Protein AF-A0A8E3B2Z6-F1 (afdb_monomer)

Mean predicted aligned error: 12.39 Å

Nearest PDB structures (foldseek):
  4gx5-assembly2_D-3  TM=1.904E-01  e=2.886E-01  Geobacter sulfurreducens PCA
  3nkl-assembly1_A  TM=3.564E-01  e=4.934E+00  Aliivibrio fischeri ES114
  3wgh-assembly1_B  TM=3.198E-01  e=5.217E+00  Thermoanaerobacter ethanolicus JW 200
  5gz3-assembly1_B  TM=3.117E-01  e=9.102E+00  Ureibacillus thermosphaericus

Secondary structure (DSSP, 8-state):
--EEEEE-SBSTTTTS-THHHHHTSSEEEEETTGGGS-HHHH-S--SEEEEEE-HHHHHHHHHH-----SSEEEEEE-S-GGG--PPTTPEEE--HHHHHHHHHTT---TTS-----HHHHHHHHHHHHSPTT-EEEEES-HHHHTTSPPPHHHHB-HHHHH--TT---TT--TT-SEETTEEHHHHHHHHHHHHHHHT-EEEEGGGTSPPPPTTS--------S---EEEEE-SBTTHHHHHHHHHHH---SEEEEETTHHHH--S--SEEEES-SS-BTTB--HHHHHHHHHHTT---PEEEESS--TT--EE----SS-HHHHHHHHHHHTT--EEEEES---SSPPBTTT----TTHHHHHHHHHHTHHHHTTTEEESSHHHHHHH----HHHH-TTS-PPP-----

Foldseek 3Di:
DFEEEQADQAPVLPPQQCQVVQQVGPYYEYEQQCPLPDCRRNHDAFAEYEFELDQVRLVLSVVRRPDDHPHYYEYEYDDPSVNHPDPPPHHYDYCVVLQVVLVVVVDAAPVRAADEDRSLSRLLVCLVVDAAAYEYEYHLLVCLVVLHAAPPVRNHDPSCVVPVRPDDCPQPDHPGQHDGNYRSNRSVVSSVVSNVVSNYHYYYPPVPRDGPDPPDPPPPPPDDPQQQEEEEAEQFQQRVVQVVVVLQFFDHPAYEYEAPVLLVPQDAHQEYFYQFQPDDDPHHHQVVSQVNCVVVVYDRHQYEYCDDDPNHNYHDHDLQAGSSVVRVVVVVVVPRQAYEYGNPQLAQGDGSPPRGGDPCSVSRVVSCVVCLVVAQRRYAYSHHPRCVSRNHDHNVSCPPSTHRNPPPPDD

Radius of gyration: 26.58 Å; Cα contacts (8 Å, |Δi|>4): 822; chains: 1; bounding box: 58×38×81 Å

pLDDT: mean 92.62, std 11.55, range [37.22, 98.81]

Sequence (411 aa):
MATIAIIGHGRSPEGKRWGKFIDGCDTVIRMWDCAWQDAVDYGQKYDFGLLEAHPAMIKTFQQNNRRKPARGWVASILHQPDRCDMPKGTELVDQKPWNTIGEKLGGLGATGRLQFTRGTIATCWAIERAQRGSTIALVGFDNIAAGKTLELDQAFSPTYRKNPGTFSFSAYKGGVSKAGNHDFAIELPVMQHLARRQRVRLVAAGDIWPEPERDAPVLTDWRPDPVRTALVLGDAACVHADAASALKLFTPNAVAAANNIGIEWQGHLDYWFTLHPGACIDWIGIRDAVSRRVKAGRNKPEVWAHKAAPGIDKTTPDWGGSTGLLAVKGLLELGYERIVLGGVPMDTSPHFYNGQPWRQVERYRQAWRAHLADLAPFVRSMGGWTAELLGKPDADWLGSDCPQPSLLTSA

Organism: Rhizobium loti (NCBI:txid381)

Solvent-accessible surface area (backbone atoms only — not comparable to full-atom values): 22258 Å² total; per-residue (Å²): 116,56,35,34,34,39,46,42,71,25,31,76,35,68,88,36,55,38,5,67,62,48,48,67,30,79,39,25,37,31,48,45,75,54,78,71,58,52,50,58,26,60,19,77,63,41,35,31,24,40,50,54,26,24,52,74,49,40,53,49,44,73,75,62,52,80,66,78,42,77,75,37,40,38,26,39,61,74,43,64,53,92,68,34,92,65,68,89,79,50,43,78,40,78,54,62,73,58,40,57,50,25,44,76,73,68,36,56,9,72,78,75,42,61,44,75,51,70,60,52,52,52,46,49,56,46,45,76,69,48,57,71,60,16,38,39,32,41,34,20,48,49,32,42,76,66,28,16,36,44,44,70,80,67,32,33,38,72,65,40,69,78,60,50,76,86,62,72,65,90,82,65,59,53,74,35,41,51,60,61,36,25,31,28,59,34,50,51,60,42,47,54,51,51,19,60,75,47,46,31,46,74,44,53,38,79,80,78,44,76,75,60,72,91,81,62,79,80,82,60,87,70,67,70,77,65,68,38,28,30,37,38,36,22,44,30,58,52,19,68,62,29,42,58,54,49,50,70,68,31,50,58,77,37,33,30,22,15,55,69,36,51,53,73,53,82,67,82,42,54,31,36,22,34,81,50,59,58,61,54,99,91,40,78,15,46,45,56,41,53,50,52,21,41,75,71,75,39,76,82,45,53,26,34,20,57,57,90,48,81,70,48,76,45,67,49,83,76,75,70,45,46,38,55,52,52,41,52,50,53,40,48,78,73,61,45,53,42,38,39,34,13,17,53,26,70,48,54,64,21,38,64,85,72,74,49,65,37,83,63,35,71,66,30,49,51,29,55,61,76,41,35,86,81,36,51,85,32,36,25,13,68,41,57,51,39,15,72,74,41,34,65,76,49,68,77,78,62,34,92,70,41,52,62,51,77,82,73,76,82,127

Structure (mmCIF, N/CA/C/O backbone):
data_AF-A0A8E3B2Z6-F1
#
_entry.id   AF-A0A8E3B2Z6-F1
#
loop_
_atom_site.group_PDB
_atom_site.id
_atom_site.type_symbol
_atom_site.label_atom_id
_atom_site.label_alt_id
_atom_site.label_comp_id
_atom_site.label_asym_id
_atom_site.label_entity_id
_atom_site.label_seq_id
_atom_site.pdbx_PDB_ins_code
_atom_site.Cartn_x
_atom_site.Cartn_y
_atom_site.Cartn_z
_atom_site.occupancy
_atom_site.B_iso_or_equiv
_atom_site.auth_seq_id
_atom_site.auth_comp_id
_atom_site.auth_asym_id
_atom_site.auth_atom_id
_atom_site.pdbx_PDB_model_num
ATOM 1 N N . MET A 1 1 ? -30.161 2.019 22.980 1.00 83.31 1 MET A N 1
ATOM 2 C CA . MET A 1 1 ? -28.795 1.568 23.323 1.00 83.31 1 MET A CA 1
ATOM 3 C C . MET A 1 1 ? -27.908 1.995 22.177 1.00 83.31 1 MET A C 1
ATOM 5 O O . MET A 1 1 ? -28.283 1.701 21.051 1.00 83.31 1 MET A O 1
ATOM 9 N N . ALA A 1 2 ? -26.824 2.725 22.436 1.00 96.50 2 ALA A N 1
ATOM 10 C CA . ALA A 1 2 ? -25.962 3.196 21.358 1.00 96.50 2 ALA A CA 1
ATOM 11 C C . ALA A 1 2 ? -25.087 2.052 20.818 1.00 96.50 2 ALA A C 1
ATOM 13 O O . ALA A 1 2 ? -24.670 1.175 21.580 1.00 96.50 2 ALA A O 1
ATOM 14 N N . THR A 1 3 ? -24.794 2.079 19.524 1.00 98.19 3 THR A N 1
ATOM 15 C CA . THR A 1 3 ? -23.845 1.188 18.855 1.00 98.19 3 THR A CA 1
ATOM 16 C C . THR A 1 3 ? -22.623 1.987 18.426 1.00 98.19 3 THR A C 1
ATOM 18 O O . THR A 1 3 ? -22.736 2.998 17.733 1.00 98.19 3 THR A O 1
ATOM 21 N N . ILE A 1 4 ? -21.444 1.536 18.840 1.00 98.69 4 ILE A N 1
ATOM 22 C CA . ILE A 1 4 ? -20.163 2.160 18.517 1.00 98.69 4 ILE A CA 1
ATOM 23 C C . ILE A 1 4 ? -19.335 1.152 17.725 1.00 98.69 4 ILE A C 1
ATOM 25 O O . ILE A 1 4 ? -19.060 0.062 18.223 1.00 98.69 4 ILE A O 1
ATOM 29 N N . ALA A 1 5 ? -18.923 1.506 16.511 1.00 98.56 5 ALA A N 1
ATOM 30 C CA . ALA A 1 5 ? -18.039 0.669 15.708 1.00 98.56 5 ALA A CA 1
ATOM 31 C C . ALA A 1 5 ? -16.585 1.129 15.853 1.00 98.56 5 ALA A C 1
ATOM 33 O O . ALA A 1 5 ? -16.280 2.313 15.682 1.00 98.56 5 ALA A O 1
ATOM 34 N N . ILE A 1 6 ? -15.690 0.184 16.139 1.00 98.75 6 ILE A N 1
ATOM 35 C CA . ILE A 1 6 ? -14.242 0.398 16.128 1.00 98.75 6 ILE A CA 1
ATOM 36 C C . ILE A 1 6 ? -13.688 -0.277 14.881 1.00 98.75 6 ILE A C 1
ATOM 38 O O . ILE A 1 6 ? -13.785 -1.497 14.737 1.00 98.75 6 ILE A O 1
ATOM 42 N N . ILE A 1 7 ? -13.132 0.517 13.970 1.00 98.56 7 ILE A N 1
ATOM 43 C CA . ILE A 1 7 ? -12.687 0.038 12.661 1.00 98.56 7 ILE A CA 1
ATOM 44 C C . ILE A 1 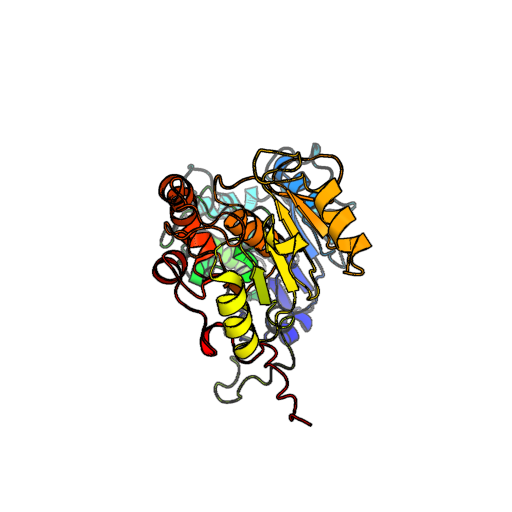7 ? -11.178 -0.172 12.685 1.00 98.56 7 ILE A C 1
ATOM 46 O O . ILE A 1 7 ? -10.414 0.790 12.641 1.00 98.56 7 ILE A O 1
ATOM 50 N N . GLY A 1 8 ? -10.792 -1.443 12.755 1.00 97.38 8 GLY A N 1
ATOM 51 C CA . GLY A 1 8 ? -9.446 -1.996 12.686 1.00 97.38 8 GLY A CA 1
ATOM 52 C C . GLY A 1 8 ? -8.827 -1.980 11.278 1.00 97.38 8 GLY A C 1
ATOM 53 O O . GLY A 1 8 ? -9.427 -1.503 10.316 1.00 97.38 8 GLY A O 1
ATOM 54 N N . HIS A 1 9 ? -7.606 -2.513 11.152 1.00 96.31 9 HIS A N 1
ATOM 55 C CA . HIS A 1 9 ? -6.929 -2.719 9.855 1.00 96.31 9 HIS A CA 1
ATOM 56 C C . HIS A 1 9 ? -6.980 -4.164 9.349 1.00 96.31 9 HIS A C 1
ATOM 58 O O . HIS A 1 9 ? -6.388 -4.470 8.315 1.00 96.31 9 HIS A O 1
ATOM 64 N N . GLY A 1 10 ? -7.670 -5.042 10.077 1.00 95.75 10 GLY A N 1
ATOM 65 C CA . GLY A 1 10 ? -7.904 -6.413 9.659 1.00 95.75 10 GLY A CA 1
ATOM 66 C C . GLY A 1 10 ? -8.671 -6.485 8.344 1.00 95.75 10 GLY A C 1
ATOM 67 O O . GLY A 1 10 ? -9.461 -5.595 8.006 1.00 95.75 10 GLY A O 1
ATOM 68 N N . ARG A 1 11 ? -8.415 -7.569 7.625 1.00 95.44 11 ARG A N 1
ATOM 69 C CA . ARG A 1 11 ? -8.972 -7.922 6.327 1.00 95.44 11 ARG A CA 1
ATOM 70 C C . ARG A 1 11 ? -10.374 -8.534 6.415 1.00 95.44 11 ARG A C 1
ATOM 72 O O . ARG A 1 11 ? -11.071 -8.541 5.411 1.00 95.44 11 ARG A O 1
ATOM 79 N N . SER A 1 12 ? -10.819 -9.021 7.578 1.00 95.62 12 SER A N 1
ATOM 80 C CA . SER A 1 12 ? -12.132 -9.688 7.707 1.00 95.62 12 SER A CA 1
ATOM 81 C C . SER A 1 12 ? -13.358 -8.938 7.158 1.00 95.62 12 SER A C 1
ATOM 83 O O . SER A 1 12 ? -14.303 -9.632 6.782 1.00 95.62 12 SER A O 1
ATOM 85 N N . PRO A 1 13 ? -13.395 -7.591 7.068 1.00 96.75 13 PRO A N 1
ATOM 86 C CA . PRO A 1 13 ? -14.502 -6.885 6.422 1.00 96.75 13 PRO A CA 1
ATOM 87 C C . PRO A 1 13 ? -14.523 -6.988 4.889 1.00 96.75 13 PRO A C 1
ATOM 89 O O . PRO A 1 13 ? -15.568 -6.717 4.304 1.00 96.75 13 PRO A O 1
ATOM 92 N N . GLU A 1 14 ? -13.418 -7.358 4.228 1.00 95.06 14 GLU A N 1
ATOM 93 C CA . GLU A 1 14 ? -13.341 -7.410 2.761 1.00 95.06 14 GLU A CA 1
ATOM 94 C C . GLU A 1 14 ? -14.372 -8.379 2.164 1.00 95.06 14 GLU A C 1
ATOM 96 O O . GLU A 1 14 ? -14.467 -9.547 2.552 1.00 95.06 14 GLU A O 1
ATOM 101 N N . GLY A 1 15 ? -15.151 -7.883 1.203 1.00 92.56 15 GLY A N 1
ATOM 102 C CA . GLY A 1 15 ? -16.234 -8.607 0.544 1.00 92.56 15 GLY A CA 1
ATOM 103 C C . GLY A 1 15 ? -17.498 -8.774 1.392 1.00 92.56 15 GLY A C 1
ATOM 104 O O . GLY A 1 15 ? -18.471 -9.344 0.901 1.00 92.56 15 GLY A O 1
ATOM 105 N N . LYS A 1 16 ? -17.528 -8.290 2.642 1.00 94.06 16 LYS A N 1
ATOM 106 C CA . LYS A 1 16 ? -18.681 -8.443 3.549 1.00 94.06 16 LYS A CA 1
ATOM 107 C C . LYS A 1 16 ? -19.770 -7.406 3.323 1.00 94.06 16 LYS A C 1
ATOM 109 O O . LYS A 1 16 ? -20.897 -7.584 3.782 1.00 94.06 16 LYS A O 1
ATOM 114 N N . ARG A 1 17 ? -19.449 -6.313 2.629 1.00 94.81 17 ARG A N 1
ATOM 115 C CA . ARG A 1 17 ? -20.348 -5.185 2.367 1.00 94.81 17 ARG A CA 1
ATOM 116 C C . ARG A 1 17 ? -20.913 -4.584 3.657 1.00 94.81 17 ARG A C 1
ATOM 118 O O . ARG A 1 17 ? -22.078 -4.175 3.722 1.00 94.81 17 ARG A O 1
ATOM 125 N N . TRP A 1 18 ? -20.093 -4.561 4.710 1.00 97.50 18 TRP A N 1
ATOM 126 C CA . TRP A 1 18 ? -20.500 -4.089 6.031 1.00 97.50 18 TRP A CA 1
ATOM 127 C C . TRP A 1 18 ? -20.609 -2.568 6.147 1.00 97.50 18 TRP A C 1
ATOM 129 O O . TRP A 1 18 ? -21.119 -2.070 7.152 1.00 97.50 18 TRP A O 1
ATOM 139 N N . GLY A 1 19 ? -20.222 -1.817 5.115 1.00 97.56 19 GLY A N 1
ATOM 140 C CA . GLY A 1 19 ? -20.145 -0.363 5.159 1.00 97.56 19 GLY A CA 1
ATOM 141 C C . GLY A 1 19 ? -21.449 0.317 5.555 1.00 97.56 19 GLY A C 1
ATOM 142 O O . GLY A 1 19 ? -21.438 1.205 6.401 1.00 97.56 19 GLY A O 1
ATOM 143 N N . LYS A 1 20 ? -22.595 -0.176 5.069 1.00 97.06 20 LYS A N 1
ATOM 144 C CA . LYS A 1 20 ? -23.913 0.342 5.477 1.00 97.06 20 LYS A CA 1
ATOM 145 C C . LYS A 1 20 ? -24.224 0.125 6.965 1.00 97.06 20 LYS A C 1
ATOM 147 O O . LYS A 1 20 ? -24.884 0.960 7.576 1.00 97.06 20 LYS A O 1
ATOM 152 N N . PHE A 1 21 ? -23.769 -0.983 7.556 1.00 97.75 21 PHE A N 1
ATOM 153 C CA . PHE A 1 21 ? -23.986 -1.273 8.977 1.00 97.75 21 PHE A CA 1
ATOM 154 C C . PHE A 1 21 ? -23.053 -0.434 9.851 1.00 97.75 21 PHE A C 1
ATOM 156 O O . PHE A 1 21 ? -23.478 0.092 10.879 1.00 97.75 21 PHE A O 1
ATOM 163 N N . ILE A 1 22 ? -21.809 -0.249 9.402 1.00 98.31 22 ILE A N 1
ATOM 164 C CA . ILE A 1 22 ? -20.838 0.645 10.039 1.00 98.31 22 ILE A CA 1
ATOM 165 C C . ILE A 1 22 ? -21.371 2.080 10.043 1.00 98.31 22 ILE A C 1
ATOM 167 O O . ILE A 1 22 ? -21.411 2.716 11.094 1.00 98.31 22 ILE A O 1
ATOM 171 N N . ASP A 1 23 ? -21.851 2.571 8.902 1.00 98.25 23 ASP A N 1
ATOM 172 C CA . ASP A 1 23 ? -22.367 3.937 8.773 1.00 98.25 23 ASP A CA 1
ATOM 173 C C . ASP A 1 23 ? -23.663 4.162 9.564 1.00 98.25 23 ASP A C 1
ATOM 175 O O . ASP A 1 23 ? -23.924 5.277 10.023 1.00 98.25 23 ASP A O 1
ATOM 179 N N . GLY A 1 24 ? -24.435 3.095 9.791 1.00 97.56 24 GLY A N 1
ATOM 180 C CA . GLY A 1 24 ? -25.615 3.093 10.653 1.00 97.56 24 GLY A CA 1
ATOM 181 C C . GLY A 1 24 ? -25.321 3.108 12.159 1.00 97.56 24 GLY A C 1
ATOM 182 O O . GLY A 1 24 ? -26.239 3.338 12.942 1.00 97.56 24 GLY A O 1
ATOM 183 N N . CYS A 1 25 ? -24.075 2.884 12.595 1.00 98.31 25 CYS A N 1
ATOM 184 C CA . CYS A 1 25 ? -23.712 2.965 14.014 1.00 98.31 25 CYS A CA 1
ATOM 185 C C . CYS A 1 25 ? -23.790 4.411 14.521 1.00 98.31 25 CYS A C 1
ATOM 187 O O . CYS A 1 25 ? -23.490 5.348 13.784 1.00 98.31 25 CYS A O 1
ATOM 189 N N . ASP A 1 26 ? -24.121 4.625 15.796 1.00 98.44 26 ASP A N 1
ATOM 190 C CA . ASP A 1 26 ? -24.216 5.966 16.391 1.00 98.44 26 ASP A CA 1
ATOM 191 C C . ASP A 1 26 ? -22.875 6.709 16.366 1.00 98.44 26 ASP A C 1
ATOM 193 O O . ASP A 1 26 ? -22.834 7.921 16.134 1.00 98.44 26 ASP A O 1
ATOM 197 N N . THR A 1 27 ? -21.777 5.982 16.589 1.00 98.62 27 THR A N 1
ATOM 198 C CA . THR A 1 27 ? -20.401 6.502 16.571 1.00 98.62 27 THR A CA 1
ATOM 199 C C . THR A 1 27 ? -19.468 5.533 15.849 1.00 98.62 27 THR A C 1
ATOM 201 O O . THR A 1 27 ? -19.497 4.333 16.117 1.00 98.62 27 THR A O 1
ATOM 204 N N . VAL A 1 28 ? -18.603 6.052 14.977 1.00 98.75 28 VAL A N 1
ATOM 205 C CA . VAL A 1 28 ? -17.557 5.278 14.294 1.00 98.75 28 VAL A CA 1
ATOM 206 C C . VAL A 1 28 ? -16.180 5.847 14.609 1.00 98.75 28 VAL A C 1
ATOM 208 O O . VAL A 1 28 ? -15.901 7.022 14.356 1.00 98.75 28 VAL A O 1
ATOM 211 N N . ILE A 1 29 ? -15.308 4.992 15.136 1.00 98.75 29 ILE A N 1
ATOM 212 C CA . ILE A 1 29 ? -13.930 5.324 15.494 1.00 98.75 29 ILE A CA 1
ATOM 213 C C . ILE A 1 29 ? -12.993 4.585 14.545 1.00 98.75 29 ILE A C 1
ATOM 215 O O . ILE A 1 29 ? -13.103 3.368 14.393 1.00 98.75 29 ILE A O 1
ATOM 219 N N . ARG A 1 30 ? -12.061 5.305 13.915 1.00 98.50 30 ARG A N 1
ATOM 220 C CA . ARG A 1 30 ? -11.055 4.716 13.016 1.00 98.50 30 ARG A CA 1
ATOM 221 C C . ARG A 1 30 ? -9.650 5.090 13.456 1.00 98.50 30 ARG A C 1
ATOM 223 O O . ARG A 1 30 ? -9.445 6.111 14.113 1.00 98.50 30 ARG A O 1
ATOM 230 N N . MET A 1 31 ? -8.665 4.306 13.038 1.00 97.62 31 MET A N 1
ATOM 231 C CA . MET A 1 31 ? -7.278 4.764 13.063 1.00 97.62 31 MET A CA 1
ATOM 232 C C . MET A 1 31 ? -7.074 5.869 12.025 1.00 97.62 31 MET A C 1
ATOM 234 O O . MET A 1 31 ? -7.778 5.944 11.016 1.00 97.62 31 MET A O 1
ATOM 238 N N . TRP A 1 32 ? -6.122 6.759 12.293 1.00 96.56 32 TRP A N 1
ATOM 239 C CA . TRP A 1 32 ? -5.891 7.938 11.460 1.00 96.56 32 TRP A CA 1
ATOM 240 C C . TRP A 1 32 ? -5.529 7.611 9.996 1.00 96.56 32 TRP A C 1
ATOM 242 O O . TRP A 1 32 ? -5.910 8.338 9.084 1.00 96.56 32 TRP A O 1
ATOM 252 N N . ASP A 1 33 ? -4.862 6.489 9.748 1.00 94.94 33 ASP A N 1
ATOM 253 C CA . ASP A 1 33 ? -4.414 5.981 8.445 1.00 94.94 33 ASP A CA 1
ATOM 254 C C . ASP A 1 33 ? -5.484 5.134 7.720 1.00 94.94 33 ASP A C 1
ATOM 256 O O . ASP A 1 33 ? -5.168 4.220 6.968 1.00 94.94 33 ASP A O 1
ATOM 260 N N . CYS A 1 34 ? -6.769 5.462 7.888 1.00 95.81 34 CYS A N 1
ATOM 261 C CA . CYS A 1 34 ? -7.916 4.716 7.342 1.00 95.81 34 CYS A CA 1
ATOM 262 C C . CYS A 1 34 ? -8.318 5.063 5.892 1.00 95.81 34 CYS A C 1
ATOM 264 O O . CYS A 1 34 ? -9.429 4.754 5.459 1.00 95.81 34 CYS A O 1
ATOM 266 N N . ALA A 1 35 ? -7.469 5.753 5.130 1.00 93.94 35 ALA A N 1
ATOM 267 C CA . ALA A 1 35 ? -7.826 6.247 3.793 1.00 93.94 35 ALA A CA 1
ATOM 268 C C . ALA A 1 35 ? -7.893 5.162 2.705 1.00 93.94 35 ALA A C 1
ATOM 270 O O . ALA A 1 35 ? -8.427 5.415 1.633 1.00 93.94 35 ALA A O 1
ATOM 271 N N . TRP A 1 36 ? -7.347 3.978 2.975 1.00 93.62 36 TRP A N 1
ATOM 272 C CA . TRP A 1 36 ? -7.358 2.826 2.070 1.00 93.62 36 TRP A CA 1
ATOM 273 C C . TRP A 1 36 ? -8.629 1.971 2.188 1.00 93.62 36 TRP A C 1
ATOM 275 O O . TRP A 1 36 ? -8.844 1.092 1.361 1.00 93.62 36 TRP A O 1
ATOM 285 N N . GLN A 1 37 ? -9.421 2.177 3.244 1.00 95.31 37 GLN A N 1
ATOM 286 C CA . GLN A 1 37 ? -10.569 1.340 3.577 1.00 95.31 37 GLN A CA 1
ATOM 287 C C . GLN A 1 37 ? -11.710 1.575 2.583 1.00 95.31 37 GLN A C 1
ATOM 289 O O . GLN A 1 37 ? -12.226 2.691 2.496 1.00 95.31 37 GLN A O 1
ATOM 294 N N . ASP A 1 38 ? -12.105 0.525 1.862 1.00 94.25 38 ASP A N 1
ATOM 295 C CA . ASP A 1 38 ? -13.188 0.589 0.882 1.00 94.25 38 ASP A CA 1
ATOM 296 C C . ASP A 1 38 ? -14.533 0.926 1.545 1.00 94.25 38 ASP A C 1
ATOM 298 O O . ASP A 1 38 ? -14.883 0.385 2.594 1.00 94.25 38 ASP A O 1
ATOM 302 N N . ALA A 1 39 ? -15.304 1.827 0.939 1.00 96.06 39 ALA A N 1
ATOM 303 C CA . ALA A 1 39 ? -16.550 2.311 1.526 1.00 96.06 39 ALA A CA 1
ATOM 304 C C . ALA A 1 39 ? -17.663 1.249 1.553 1.00 96.06 39 ALA A C 1
ATOM 306 O O . ALA A 1 39 ? -18.523 1.308 2.434 1.00 96.06 39 ALA A O 1
ATOM 307 N N . VAL A 1 40 ? -17.668 0.286 0.626 1.00 95.56 40 VAL A N 1
ATOM 308 C CA . VAL A 1 40 ? -18.668 -0.791 0.583 1.00 95.56 40 VAL A CA 1
ATOM 309 C C . VAL A 1 40 ? -18.491 -1.713 1.783 1.00 95.56 40 VAL A C 1
ATOM 311 O O . VAL A 1 40 ? -19.477 -2.076 2.424 1.00 95.56 40 VAL A O 1
ATOM 314 N N . ASP A 1 41 ? -17.250 -2.043 2.129 1.00 96.25 41 ASP A N 1
ATOM 315 C CA . ASP A 1 41 ? -16.931 -2.966 3.220 1.00 96.25 41 ASP A CA 1
ATOM 316 C C . ASP A 1 41 ? -16.758 -2.272 4.575 1.00 96.25 41 ASP A C 1
ATOM 318 O O . ASP A 1 41 ? -17.238 -2.766 5.594 1.00 96.25 41 ASP A O 1
ATOM 322 N N . TYR A 1 42 ? -16.118 -1.103 4.597 1.00 97.50 42 TYR A N 1
ATOM 323 C CA . TYR A 1 42 ? -15.730 -0.402 5.822 1.00 97.50 42 TYR A CA 1
ATOM 324 C C . TYR A 1 42 ? -16.552 0.858 6.109 1.00 97.50 42 TYR A C 1
ATOM 326 O O . TYR A 1 42 ? -16.349 1.470 7.160 1.00 97.50 42 TYR A O 1
ATOM 334 N N . GLY A 1 43 ? -17.449 1.279 5.217 1.00 97.94 43 GLY A N 1
ATOM 335 C CA . GLY A 1 43 ? -18.283 2.471 5.397 1.00 97.94 43 GLY A CA 1
ATOM 336 C C . GLY A 1 43 ? -17.499 3.780 5.279 1.00 97.94 43 GLY A C 1
ATOM 337 O O . GLY A 1 43 ? -16.265 3.799 5.235 1.00 97.94 43 GLY A O 1
ATOM 338 N N . GLN A 1 44 ? -18.208 4.905 5.260 1.00 97.81 44 GLN A N 1
ATOM 339 C CA . GLN A 1 44 ? -17.619 6.242 5.147 1.00 97.81 44 GLN A CA 1
ATOM 340 C C . GLN A 1 44 ? -17.606 7.024 6.461 1.00 97.81 44 GLN A C 1
ATOM 342 O O . GLN A 1 44 ? -16.766 7.912 6.633 1.00 97.81 44 GLN A O 1
ATOM 347 N N . LYS A 1 45 ? -18.488 6.704 7.409 1.00 98.31 45 LYS A N 1
ATOM 348 C CA . LYS A 1 45 ? -18.638 7.446 8.661 1.00 98.31 45 LYS A CA 1
ATOM 349 C C . LYS A 1 45 ? -17.342 7.416 9.469 1.00 98.31 45 LYS A C 1
ATOM 351 O O . LYS A 1 45 ? -16.671 6.386 9.575 1.00 98.31 45 LYS A O 1
ATOM 356 N N . TYR A 1 46 ? -16.957 8.574 9.997 1.00 98.44 46 TYR A N 1
ATOM 357 C CA . TYR A 1 46 ? -15.700 8.776 10.713 1.00 98.44 46 TYR A CA 1
ATOM 358 C C . TYR A 1 46 ? -15.878 9.877 11.762 1.00 98.44 46 TYR A C 1
ATOM 360 O O . TYR A 1 46 ? -15.628 11.050 11.494 1.00 98.44 46 TYR A O 1
ATOM 368 N N . ASP A 1 47 ? -16.365 9.517 12.950 1.00 98.56 47 ASP A N 1
ATOM 369 C CA . ASP A 1 47 ? -16.640 10.483 14.018 1.00 98.56 47 ASP A CA 1
ATOM 370 C C . ASP A 1 47 ? -15.379 10.845 14.796 1.00 98.56 47 ASP A C 1
ATOM 372 O O . ASP A 1 47 ? -15.131 12.025 15.030 1.00 98.56 47 ASP A O 1
ATOM 376 N N . PHE A 1 48 ? -14.573 9.847 15.168 1.00 98.75 48 PHE A N 1
ATOM 377 C CA . PHE A 1 48 ? -13.331 10.043 15.916 1.00 98.75 48 PHE A CA 1
ATOM 378 C C . PHE A 1 48 ? -12.163 9.316 15.266 1.00 98.75 48 PHE A C 1
ATOM 380 O O . PHE A 1 48 ? -12.302 8.179 14.812 1.00 98.75 48 PHE A O 1
ATOM 387 N N . GLY A 1 49 ? -11.002 9.968 15.269 1.00 98.25 49 GLY A N 1
ATOM 388 C CA . GLY A 1 49 ? -9.739 9.394 14.820 1.00 98.25 49 GLY A CA 1
ATOM 389 C C . GLY A 1 49 ? -8.815 9.089 15.984 1.00 98.25 49 GLY A C 1
ATOM 390 O O . GLY A 1 49 ? -8.622 9.945 16.843 1.00 98.25 49 GLY A O 1
ATOM 391 N N . LEU A 1 50 ? -8.220 7.897 16.003 1.00 98.31 50 LEU A N 1
ATOM 392 C CA . LEU A 1 50 ? -7.171 7.554 16.958 1.00 98.31 50 LEU A CA 1
ATOM 393 C C . LEU A 1 50 ? -5.780 7.767 16.347 1.00 98.31 50 LEU A C 1
ATOM 395 O O . LEU A 1 50 ? -5.481 7.238 15.272 1.00 98.31 50 LEU A O 1
ATOM 399 N N . LEU A 1 51 ? -4.918 8.476 17.077 1.00 97.12 51 LEU A N 1
ATOM 400 C CA . LEU A 1 51 ? -3.490 8.639 16.798 1.00 97.12 51 LEU A CA 1
ATOM 401 C C . LEU A 1 51 ? -2.624 8.356 18.037 1.00 97.12 51 LEU A C 1
ATOM 403 O O . LEU A 1 51 ? -3.129 8.066 19.119 1.00 97.12 51 LEU A O 1
ATOM 407 N N . GLU A 1 52 ? -1.306 8.422 17.867 1.00 96.56 52 GLU A N 1
ATOM 408 C CA . GLU A 1 52 ? -0.324 8.192 18.930 1.00 96.56 52 GLU A CA 1
ATOM 409 C C . GLU A 1 52 ? 0.449 9.483 19.220 1.00 96.56 52 GLU A C 1
ATOM 411 O O . GLU A 1 52 ? 1.072 10.064 18.327 1.00 96.56 52 GLU A O 1
ATOM 416 N N . ALA A 1 53 ? 0.443 9.923 20.478 1.00 97.56 53 ALA A N 1
ATOM 417 C CA . ALA A 1 53 ? 1.242 11.048 20.946 1.00 97.56 53 ALA A CA 1
ATOM 418 C C . ALA A 1 53 ? 2.694 10.590 21.166 1.00 97.56 53 ALA A C 1
ATOM 420 O O . ALA A 1 53 ? 3.106 10.197 22.265 1.00 97.56 53 ALA A O 1
ATOM 421 N N . HIS A 1 54 ? 3.441 10.595 20.063 1.00 96.88 54 HIS A N 1
ATOM 422 C CA . HIS A 1 54 ? 4.875 10.346 19.981 1.00 96.88 54 HIS A CA 1
ATOM 423 C C . HIS A 1 54 ? 5.481 11.268 18.904 1.00 96.88 54 HIS A C 1
ATOM 425 O O . HIS A 1 54 ? 4.985 11.245 17.775 1.00 96.88 54 HIS A O 1
ATOM 431 N N . PRO A 1 55 ? 6.578 12.014 19.155 1.00 96.44 55 PRO A N 1
ATOM 432 C CA . PRO A 1 55 ? 7.124 12.987 18.199 1.00 96.44 55 PRO A CA 1
ATOM 433 C C . PRO A 1 55 ? 7.413 12.427 16.794 1.00 96.44 55 PRO A C 1
ATOM 435 O O . PRO A 1 55 ? 7.128 13.066 15.785 1.00 96.44 55 PRO A O 1
ATOM 438 N N . ALA A 1 56 ? 7.934 11.200 16.701 1.00 93.81 56 ALA A N 1
ATOM 439 C CA . ALA A 1 56 ? 8.137 10.544 15.402 1.00 93.81 56 ALA A CA 1
ATOM 440 C C . ALA A 1 56 ? 6.816 10.164 14.697 1.00 93.81 56 ALA A C 1
ATOM 442 O O . ALA A 1 56 ? 6.706 10.266 13.473 1.00 93.81 56 ALA A O 1
ATOM 443 N N . MET A 1 57 ? 5.799 9.758 15.461 1.00 94.12 57 MET A N 1
ATOM 444 C CA . MET A 1 57 ? 4.517 9.322 14.904 1.00 94.12 57 MET A CA 1
ATOM 445 C C . MET A 1 57 ? 3.669 10.514 14.485 1.00 94.12 57 MET A C 1
ATOM 447 O O . MET A 1 57 ? 3.071 10.462 13.415 1.00 94.12 57 MET A O 1
ATOM 451 N N . ILE A 1 58 ? 3.679 11.614 15.249 1.00 96.19 58 ILE A N 1
ATOM 452 C CA . ILE A 1 58 ? 2.908 12.811 14.898 1.00 96.19 58 ILE A CA 1
ATOM 453 C C . ILE A 1 58 ? 3.401 13.434 13.590 1.00 96.19 58 ILE A C 1
ATOM 455 O O . ILE A 1 58 ? 2.586 13.824 12.761 1.00 96.19 58 ILE A O 1
ATOM 459 N N . LYS A 1 59 ? 4.717 13.425 13.336 1.00 94.62 59 LYS A N 1
ATOM 460 C CA . LYS A 1 59 ? 5.278 13.859 12.050 1.00 94.62 59 LYS A CA 1
ATOM 461 C C . LYS A 1 59 ? 4.753 13.001 10.898 1.00 94.62 59 LYS A C 1
ATOM 463 O O . LYS A 1 59 ? 4.336 13.529 9.870 1.00 94.62 59 LYS A O 1
ATOM 468 N N . THR A 1 60 ? 4.739 11.682 11.078 1.00 92.81 60 THR A N 1
ATOM 469 C CA . THR A 1 60 ? 4.249 10.764 10.042 1.00 92.81 60 THR A CA 1
ATOM 470 C C . THR A 1 60 ? 2.743 10.915 9.828 1.00 92.81 60 THR A C 1
ATOM 472 O O . THR A 1 60 ? 2.288 10.929 8.686 1.00 92.81 60 THR A O 1
ATOM 475 N N . PHE A 1 61 ? 1.979 11.104 10.906 1.00 95.12 61 PHE A N 1
ATOM 476 C CA . PHE A 1 61 ? 0.560 11.451 10.865 1.00 95.12 61 PHE A CA 1
ATOM 477 C C . PHE A 1 61 ? 0.324 12.731 10.055 1.00 95.12 61 PHE A C 1
ATOM 479 O O . PHE A 1 61 ? -0.467 12.719 9.119 1.00 95.12 61 PHE A O 1
ATOM 486 N N . GLN A 1 62 ? 1.046 13.814 10.347 1.00 93.94 62 GLN A N 1
ATOM 487 C CA . GLN A 1 62 ? 0.908 15.090 9.635 1.00 93.94 62 GLN A CA 1
ATOM 488 C C . GLN A 1 62 ? 1.193 14.956 8.131 1.00 93.94 62 GLN A C 1
ATOM 490 O O . GLN A 1 62 ? 0.549 15.618 7.323 1.00 93.94 62 GLN A O 1
ATOM 495 N N . GLN A 1 63 ? 2.127 14.082 7.750 1.00 92.19 63 GLN A N 1
ATOM 496 C CA . GLN A 1 63 ? 2.493 13.839 6.352 1.00 92.19 63 GLN A CA 1
ATOM 497 C C . GLN A 1 63 ? 1.493 12.953 5.600 1.00 92.19 63 GLN A C 1
ATOM 499 O O . GLN A 1 63 ? 1.313 13.121 4.396 1.00 92.19 63 GLN A O 1
ATOM 504 N N . ASN A 1 64 ? 0.872 11.989 6.284 1.00 90.56 64 ASN A N 1
ATOM 505 C CA . ASN A 1 64 ? 0.142 10.902 5.628 1.00 90.56 64 ASN A CA 1
ATOM 506 C C . ASN A 1 64 ? -1.356 10.882 5.931 1.00 90.56 64 ASN A C 1
ATOM 508 O O . ASN A 1 64 ? -2.085 10.109 5.311 1.00 90.56 64 ASN A O 1
ATOM 512 N N . ASN A 1 65 ? -1.844 11.686 6.875 1.00 93.12 65 ASN A N 1
ATOM 513 C CA . ASN A 1 65 ? -3.256 11.700 7.215 1.00 93.12 65 ASN A CA 1
ATOM 514 C C . ASN A 1 65 ? -4.088 12.321 6.083 1.00 93.12 65 ASN A C 1
ATOM 516 O O . ASN A 1 65 ? -4.009 13.518 5.816 1.00 93.12 65 ASN A O 1
ATOM 520 N N . ARG A 1 66 ? -4.928 11.502 5.445 1.00 94.19 66 ARG A N 1
ATOM 521 C CA . ARG A 1 66 ? -5.761 11.909 4.296 1.00 94.19 66 ARG A CA 1
ATOM 522 C C . ARG A 1 66 ? -7.231 12.124 4.650 1.00 94.19 66 ARG A C 1
ATOM 524 O O . ARG A 1 66 ? -8.006 12.532 3.792 1.00 94.19 66 ARG A O 1
ATOM 531 N N . ARG A 1 67 ? -7.642 11.840 5.890 1.00 95.31 67 ARG A N 1
ATOM 532 C CA . ARG A 1 67 ? -9.036 11.974 6.341 1.00 95.31 67 ARG A CA 1
ATOM 533 C C . ARG A 1 67 ? -9.100 12.741 7.654 1.00 95.31 67 ARG A C 1
ATOM 535 O O . ARG A 1 67 ? -8.179 12.699 8.464 1.00 95.31 67 ARG A O 1
ATOM 542 N N . LYS A 1 68 ? -10.201 13.452 7.885 1.00 96.94 68 LYS A N 1
ATOM 543 C CA . LYS A 1 68 ? -10.447 14.154 9.149 1.00 96.94 68 LYS A CA 1
ATOM 544 C C . LYS A 1 68 ? -11.713 13.599 9.802 1.00 96.94 68 LYS A C 1
ATOM 546 O O . LYS A 1 68 ? -12.717 13.479 9.101 1.00 96.94 68 LYS A O 1
ATOM 551 N N . PRO A 1 69 ? -11.668 13.246 11.096 1.00 98.06 69 PRO A N 1
ATOM 552 C CA . PRO A 1 69 ? -12.847 12.832 11.833 1.00 98.06 69 PRO A CA 1
ATOM 553 C C . PRO A 1 69 ? -13.778 14.026 12.062 1.00 98.06 69 PRO A C 1
ATOM 555 O O . PRO A 1 69 ? -13.319 15.161 12.202 1.00 98.06 69 PRO A O 1
ATOM 558 N N . ALA A 1 70 ? -15.082 13.766 12.113 1.00 97.94 70 ALA A N 1
ATOM 559 C CA . ALA A 1 70 ? -16.106 14.799 12.236 1.00 97.94 70 ALA A CA 1
ATOM 560 C C . ALA A 1 70 ? -16.157 15.449 13.630 1.00 97.94 70 ALA A C 1
ATOM 562 O O . ALA A 1 70 ? -16.535 16.613 13.744 1.00 97.94 70 ALA A O 1
ATOM 563 N N . ARG A 1 71 ? -15.798 14.714 14.690 1.00 98.12 71 ARG A N 1
ATOM 564 C CA . ARG A 1 71 ? -15.933 15.166 16.086 1.00 98.12 71 ARG A CA 1
ATOM 565 C C . ARG A 1 71 ? -14.604 15.476 16.756 1.00 98.12 71 ARG A C 1
ATOM 567 O O . ARG A 1 71 ? -14.547 16.390 17.570 1.00 98.12 71 ARG A O 1
ATOM 574 N N . GLY A 1 72 ? -13.539 14.750 16.425 1.00 98.12 72 GLY A N 1
ATOM 575 C CA . GLY A 1 72 ? -12.218 15.060 16.962 1.00 98.12 72 GLY A CA 1
ATOM 576 C C . GLY A 1 72 ? -11.234 13.904 16.938 1.00 98.12 72 GLY A C 1
ATOM 577 O O . GLY A 1 72 ? -11.495 12.829 16.395 1.00 98.12 72 GLY A O 1
ATOM 578 N N . TRP A 1 73 ? -10.081 14.160 17.543 1.00 98.50 73 TRP A N 1
ATOM 579 C CA . TRP A 1 73 ? -8.986 13.207 17.653 1.00 98.50 73 TRP A CA 1
ATOM 580 C C . TRP A 1 73 ? -8.833 12.726 19.089 1.00 98.50 73 TRP A C 1
ATOM 582 O O . TRP A 1 73 ? -9.006 13.491 20.036 1.00 98.50 73 TRP A O 1
ATOM 592 N N . VAL A 1 74 ? -8.447 11.465 19.222 1.00 98.50 74 VAL A N 1
ATOM 593 C CA . VAL A 1 74 ? -8.028 10.833 20.468 1.00 98.50 74 VAL A CA 1
ATOM 594 C C . VAL A 1 74 ? -6.578 10.402 20.282 1.00 98.50 74 VAL A C 1
ATOM 596 O O . VAL A 1 74 ? -6.233 9.816 19.256 1.00 98.50 74 VAL A O 1
ATOM 599 N N . ALA A 1 75 ? -5.719 10.695 21.250 1.00 98.25 75 ALA A N 1
ATOM 600 C CA . ALA A 1 75 ? -4.297 10.403 21.172 1.00 98.25 75 ALA A CA 1
ATOM 601 C C . ALA A 1 75 ? -3.821 9.601 22.380 1.00 98.25 75 ALA A C 1
ATOM 603 O O . ALA A 1 75 ? -3.912 10.060 23.519 1.00 98.25 75 ALA A O 1
ATOM 604 N N . SER A 1 76 ? -3.269 8.413 22.132 1.00 97.75 76 SER A N 1
ATOM 605 C CA . SER A 1 76 ? -2.628 7.631 23.189 1.00 97.75 76 SER A CA 1
ATOM 606 C C . SER A 1 76 ? -1.270 8.217 23.557 1.00 97.75 76 SER A C 1
ATOM 608 O O . SER A 1 76 ? -0.434 8.485 22.695 1.00 97.75 76 SER A O 1
ATOM 610 N N . ILE A 1 77 ? -1.018 8.399 24.851 1.00 97.62 77 ILE A N 1
ATOM 611 C CA . ILE A 1 77 ? 0.272 8.880 25.343 1.00 97.62 77 ILE A CA 1
ATOM 612 C C . ILE A 1 77 ? 1.294 7.743 25.237 1.00 97.62 77 ILE A C 1
ATOM 614 O O . ILE A 1 77 ? 1.233 6.767 25.989 1.00 97.62 77 ILE A O 1
ATOM 618 N N . LEU A 1 78 ? 2.249 7.876 24.309 1.00 93.25 78 LEU A N 1
ATOM 619 C CA . LEU A 1 78 ? 3.368 6.939 24.167 1.00 93.25 78 LEU A CA 1
ATOM 620 C C . LEU A 1 78 ? 4.677 7.538 24.682 1.00 93.25 78 LEU A C 1
ATOM 622 O O . LEU A 1 78 ? 5.378 6.903 25.470 1.00 93.25 78 LEU A O 1
ATOM 626 N N . HIS A 1 79 ? 5.026 8.745 24.228 1.00 94.25 79 HIS A N 1
ATOM 627 C CA . HIS A 1 79 ? 6.297 9.380 24.570 1.00 94.25 79 HIS A CA 1
ATOM 628 C C . HIS A 1 79 ? 6.239 10.893 24.347 1.00 94.25 79 HIS A C 1
ATOM 630 O O . HIS A 1 79 ? 5.921 11.318 23.246 1.00 94.25 79 HIS A O 1
ATOM 636 N N . GLN A 1 80 ? 6.602 11.693 25.358 1.00 95.25 80 GLN A N 1
ATOM 637 C CA . GLN A 1 80 ? 6.751 13.159 25.254 1.00 95.25 80 GLN A CA 1
ATOM 638 C C . GLN A 1 80 ? 5.575 13.857 24.525 1.00 95.25 80 GLN A C 1
ATOM 640 O O . GLN A 1 80 ? 5.782 14.501 23.488 1.00 95.25 80 GLN A O 1
ATOM 645 N N . PRO A 1 81 ? 4.325 13.707 25.013 1.00 95.88 81 PRO A N 1
ATOM 646 C CA . PRO A 1 81 ? 3.145 14.277 24.355 1.00 95.88 81 PRO A CA 1
ATOM 647 C C . PRO A 1 81 ? 3.184 15.813 24.278 1.00 95.88 81 PRO A C 1
ATOM 649 O O . PRO A 1 81 ? 2.619 16.394 23.360 1.00 95.88 81 PRO A O 1
ATOM 652 N N . ASP A 1 82 ? 3.900 16.465 25.194 1.00 96.94 82 ASP A N 1
ATOM 653 C CA . ASP A 1 82 ? 4.167 17.906 25.242 1.00 96.94 82 ASP A CA 1
ATOM 654 C C . ASP A 1 82 ? 4.991 18.421 24.050 1.00 96.94 82 ASP A C 1
ATOM 656 O O . ASP A 1 82 ? 4.933 19.600 23.712 1.00 96.94 82 ASP A O 1
ATOM 660 N N . ARG A 1 83 ? 5.728 17.531 23.376 1.00 96.88 83 ARG A N 1
ATOM 661 C CA . ARG A 1 83 ? 6.518 17.841 22.174 1.00 96.88 83 ARG A CA 1
ATOM 662 C C . ARG A 1 83 ? 5.795 17.494 20.874 1.00 96.88 83 ARG A C 1
ATOM 664 O O . ARG A 1 83 ? 6.401 17.558 19.805 1.00 96.88 83 ARG A O 1
ATOM 671 N N . CYS A 1 84 ? 4.537 17.068 20.954 1.00 97.00 84 CYS A N 1
ATOM 672 C CA . CYS A 1 84 ? 3.746 16.696 19.791 1.00 97.00 84 CYS A CA 1
ATOM 673 C C . CYS A 1 84 ? 2.860 17.867 19.352 1.00 97.00 84 CYS A C 1
ATOM 675 O O . CYS A 1 84 ? 1.996 18.307 20.105 1.00 97.00 84 CYS A O 1
ATOM 677 N N . ASP A 1 85 ? 3.022 18.322 18.108 1.00 97.00 85 ASP A N 1
ATOM 678 C CA . ASP A 1 85 ? 2.118 19.293 17.479 1.00 97.00 85 ASP A CA 1
ATOM 679 C C . ASP A 1 85 ? 0.825 18.594 17.018 1.00 97.00 85 ASP A C 1
ATOM 681 O O . ASP A 1 85 ? 0.655 18.198 15.860 1.00 97.00 85 ASP A O 1
ATOM 685 N N . MET A 1 86 ? -0.049 18.316 17.986 1.00 97.19 86 MET A N 1
ATOM 686 C CA . MET A 1 86 ? -1.295 17.586 17.764 1.00 97.19 86 MET A CA 1
ATOM 687 C C . MET A 1 86 ? -2.408 18.487 17.215 1.00 97.19 86 MET A C 1
ATOM 689 O O . MET A 1 86 ? -2.440 19.685 17.505 1.00 97.19 86 MET A O 1
ATOM 693 N N . PRO A 1 87 ? -3.400 17.917 16.502 1.00 97.38 87 PRO A N 1
ATOM 694 C CA . PRO A 1 87 ? -4.598 18.657 16.125 1.00 97.38 87 PRO A CA 1
ATOM 695 C C . PRO A 1 87 ? -5.257 19.344 17.330 1.00 97.38 87 PRO A C 1
ATOM 697 O O . PRO A 1 87 ? -5.359 18.774 18.421 1.00 97.38 87 PRO A O 1
ATOM 700 N N . LYS A 1 88 ? -5.756 20.567 17.133 1.00 96.94 88 LYS A N 1
ATOM 701 C CA . LYS A 1 88 ? -6.473 21.305 18.181 1.00 96.94 88 LYS A CA 1
ATOM 702 C C . LYS A 1 88 ? -7.659 20.485 18.703 1.00 96.94 88 LYS A C 1
ATOM 704 O O . LYS A 1 88 ? -8.428 19.941 17.916 1.00 96.94 88 LYS A O 1
ATOM 709 N N . GLY A 1 89 ? -7.817 20.440 20.027 1.00 95.44 89 GLY A N 1
ATOM 710 C CA . GLY A 1 89 ? -8.902 19.701 20.681 1.00 95.44 89 GLY A CA 1
ATOM 711 C C . GLY A 1 89 ? -8.687 18.186 20.744 1.00 95.44 89 GLY A C 1
ATOM 712 O O . GLY A 1 89 ? -9.635 17.468 21.042 1.00 95.44 89 GLY A O 1
ATOM 713 N N . THR A 1 90 ? -7.472 17.698 20.465 1.00 98.31 90 THR A N 1
ATOM 714 C CA . THR A 1 90 ? -7.130 16.282 20.652 1.00 98.31 90 THR A CA 1
ATOM 715 C C . THR A 1 90 ? -7.244 15.896 22.122 1.00 98.31 90 THR A C 1
ATOM 717 O O . THR A 1 90 ? -6.625 16.515 22.988 1.00 98.31 90 THR A O 1
ATOM 720 N N . GLU A 1 91 ? -8.008 14.845 22.396 1.00 98.31 91 GLU A N 1
ATOM 721 C CA . GLU A 1 91 ? -8.133 14.271 23.727 1.00 98.31 91 GLU A CA 1
ATOM 722 C C . GLU A 1 91 ? -6.966 13.314 24.002 1.00 98.31 91 GLU A C 1
ATOM 724 O O . GLU A 1 91 ? -6.746 12.360 23.255 1.00 98.31 91 GLU A O 1
ATOM 729 N N . LEU A 1 92 ? -6.213 13.558 25.075 1.00 98.25 92 LEU A N 1
ATOM 730 C CA . LEU A 1 92 ? -5.091 12.712 25.474 1.00 98.25 92 LEU A CA 1
ATOM 731 C C . LEU A 1 92 ? -5.539 11.576 26.393 1.00 98.25 92 LEU A C 1
ATOM 733 O O . LEU A 1 92 ? -6.276 11.795 27.352 1.00 98.25 92 LEU A O 1
ATOM 737 N N . VAL A 1 93 ? -5.031 10.372 26.129 1.00 98.00 93 VAL A N 1
ATOM 738 C CA . VAL A 1 93 ? -5.389 9.158 26.868 1.00 98.00 93 VAL A CA 1
ATOM 739 C C . VAL A 1 93 ? -4.139 8.440 27.360 1.00 98.00 93 VAL A C 1
ATOM 741 O O . VAL A 1 93 ? -3.264 8.075 26.573 1.00 98.00 93 VAL A O 1
ATOM 744 N N . ASP A 1 94 ? -4.066 8.205 28.670 1.00 97.38 94 ASP A N 1
ATOM 745 C CA . ASP A 1 94 ? -3.029 7.373 29.282 1.00 97.38 94 ASP A CA 1
ATOM 746 C C . ASP A 1 94 ? -3.464 5.901 29.276 1.00 97.38 94 ASP A C 1
ATOM 748 O O . ASP A 1 94 ? -4.482 5.541 29.864 1.00 97.38 94 ASP A O 1
ATOM 752 N N . GLN A 1 95 ? -2.678 5.041 28.627 1.00 96.88 95 GLN A N 1
ATOM 753 C CA . GLN A 1 95 ? -2.940 3.599 28.571 1.00 96.88 95 GLN A CA 1
ATOM 754 C C . GLN A 1 95 ? -2.441 2.834 29.809 1.00 96.88 95 GLN A C 1
ATOM 756 O O . GLN A 1 95 ? -2.748 1.650 29.947 1.00 96.88 95 GLN A O 1
ATOM 761 N N . LYS A 1 96 ? -1.687 3.465 30.728 1.00 96.50 96 LYS A N 1
ATOM 762 C CA . LYS A 1 96 ? -1.144 2.794 31.926 1.00 96.50 96 LYS A CA 1
ATOM 763 C C . LYS A 1 96 ? -2.195 2.026 32.737 1.00 96.50 96 LYS A C 1
ATOM 765 O O . LYS A 1 96 ? -1.905 0.881 33.086 1.00 96.50 96 LYS A O 1
ATOM 770 N N . PRO A 1 97 ? -3.402 2.565 33.016 1.00 97.62 97 PRO A N 1
ATOM 771 C CA . PRO A 1 97 ? -4.414 1.821 33.762 1.00 97.62 97 PRO A CA 1
ATOM 772 C C . PRO A 1 97 ? -4.806 0.508 33.078 1.00 97.62 97 PRO A C 1
ATOM 774 O O . PRO A 1 97 ? -5.003 -0.506 33.747 1.00 97.62 97 PRO A O 1
ATOM 777 N N . TRP A 1 98 ? -4.882 0.504 31.746 1.00 98.06 98 TRP A N 1
ATOM 778 C CA . TRP A 1 98 ? -5.192 -0.694 30.973 1.00 98.06 98 TRP A CA 1
ATOM 779 C C . TRP A 1 98 ? -4.007 -1.658 30.949 1.00 98.06 98 TRP A C 1
ATOM 781 O O . TRP A 1 98 ? -4.212 -2.865 31.066 1.00 98.06 98 TRP A O 1
ATOM 791 N N . ASN A 1 99 ? -2.773 -1.149 30.848 1.00 97.19 99 ASN A N 1
ATOM 792 C CA . ASN A 1 99 ? -1.568 -1.981 30.887 1.00 97.19 99 ASN A CA 1
ATOM 793 C C . ASN A 1 99 ? -1.490 -2.749 32.208 1.00 97.19 99 ASN A C 1
ATOM 795 O O . ASN A 1 99 ? -1.271 -3.952 32.195 1.00 97.19 99 ASN A O 1
ATOM 799 N N . THR A 1 100 ? -1.790 -2.094 33.334 1.00 96.06 100 THR A N 1
ATOM 800 C CA . THR A 1 100 ? -1.859 -2.754 34.646 1.00 96.06 100 THR A CA 1
ATOM 801 C C . THR A 1 100 ? -2.902 -3.877 34.688 1.00 96.06 100 THR A C 1
ATOM 803 O O . THR A 1 100 ? -2.695 -4.884 35.365 1.00 96.06 100 THR A O 1
ATOM 806 N N . ILE A 1 101 ? -4.031 -3.738 33.984 1.00 95.62 101 ILE A N 1
ATOM 807 C CA . ILE A 1 101 ? -5.011 -4.829 33.854 1.00 95.62 101 ILE A CA 1
ATOM 808 C C . ILE A 1 101 ? -4.410 -5.968 33.025 1.00 95.62 101 ILE A C 1
ATOM 810 O O . ILE A 1 101 ? -4.480 -7.117 33.450 1.00 95.62 101 ILE A O 1
ATOM 814 N N . GLY A 1 102 ? -3.794 -5.659 31.881 1.00 95.81 102 GLY A N 1
ATOM 815 C CA . GLY A 1 102 ? -3.146 -6.651 31.022 1.00 95.81 102 GLY A CA 1
ATOM 816 C C . GLY A 1 102 ? -2.041 -7.430 31.736 1.00 95.81 102 GLY A C 1
ATOM 817 O O . GLY A 1 102 ? -2.044 -8.655 31.699 1.00 95.81 102 GLY A O 1
ATOM 818 N N . GLU A 1 103 ? -1.167 -6.746 32.472 1.00 95.94 103 GLU A N 1
ATOM 819 C CA . GLU A 1 103 ? -0.102 -7.350 33.283 1.00 95.94 103 GLU A CA 1
ATOM 820 C C . GLU A 1 103 ? -0.667 -8.289 34.359 1.00 95.94 103 GLU A C 1
ATOM 822 O O . GLU A 1 103 ? -0.185 -9.407 34.526 1.00 95.94 103 GLU A O 1
ATOM 827 N N . LYS A 1 104 ? -1.747 -7.888 35.048 1.00 93.50 104 LYS A N 1
ATOM 828 C CA . LYS A 1 104 ? -2.441 -8.748 36.029 1.00 93.50 104 LYS A CA 1
ATOM 829 C C . LYS A 1 104 ? -3.095 -9.977 35.401 1.00 93.50 104 LYS A C 1
ATOM 831 O O . LYS A 1 104 ? -3.293 -10.971 36.092 1.00 93.50 104 LYS A O 1
ATOM 836 N N . LEU A 1 105 ? -3.439 -9.909 34.119 1.00 91.38 105 LEU A N 1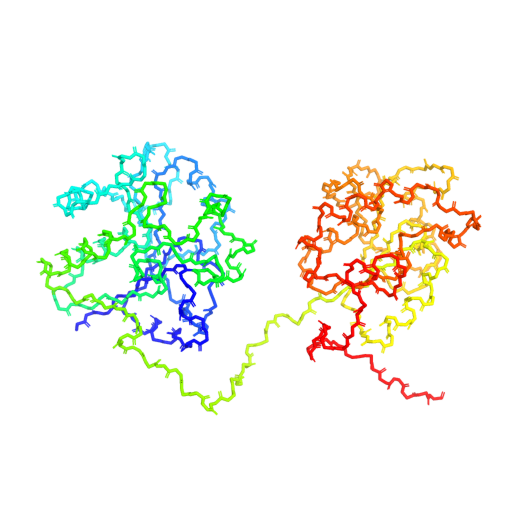
ATOM 837 C CA . LEU A 1 105 ? -3.931 -11.046 33.344 1.00 91.38 105 LEU A CA 1
ATOM 838 C C . LEU A 1 105 ? -2.785 -11.888 32.743 1.00 91.38 105 LEU A C 1
ATOM 840 O O . LEU A 1 105 ? -3.054 -12.862 32.047 1.00 91.38 105 LEU A O 1
ATOM 844 N N . GLY A 1 106 ? -1.522 -11.547 33.025 1.00 94.75 106 GLY A N 1
ATOM 845 C CA . GLY A 1 106 ? -0.336 -12.264 32.548 1.00 94.75 106 GLY A CA 1
ATOM 846 C C . GLY A 1 106 ? 0.223 -11.765 31.211 1.00 94.75 106 GLY A C 1
ATOM 847 O O . GLY A 1 106 ? 1.117 -12.401 30.654 1.00 94.75 106 GLY A O 1
ATOM 848 N N . GLY A 1 107 ? -0.283 -10.647 30.685 1.00 95.06 107 GLY A N 1
ATOM 849 C CA . GLY A 1 107 ? 0.192 -10.045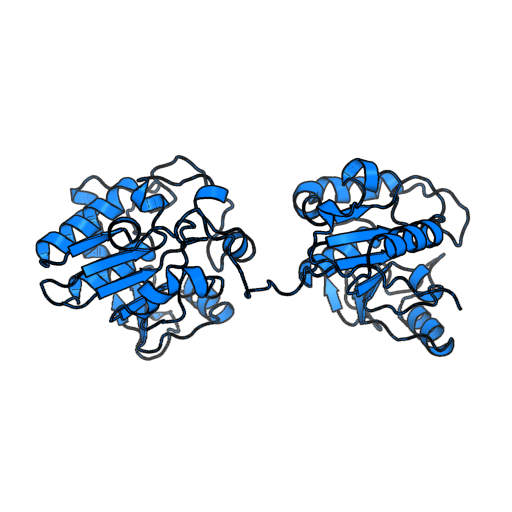 29.441 1.00 95.06 107 GLY A CA 1
ATOM 850 C C . GLY A 1 107 ? 1.591 -9.458 29.571 1.00 95.06 107 GLY A C 1
ATOM 851 O O . GLY A 1 107 ? 1.889 -8.745 30.530 1.00 95.06 107 GLY A O 1
ATOM 852 N N . LEU A 1 108 ? 2.442 -9.719 28.579 1.00 93.75 108 LEU A N 1
ATOM 853 C CA . LEU A 1 108 ? 3.801 -9.183 28.541 1.00 93.75 108 LEU A CA 1
ATOM 854 C C . LEU A 1 108 ? 4.294 -9.110 27.096 1.00 93.75 108 LEU A C 1
ATOM 856 O O . LEU A 1 108 ? 4.453 -10.150 26.456 1.00 93.75 108 LEU A O 1
ATOM 860 N N . GLY A 1 109 ? 4.602 -7.910 26.597 1.00 87.81 109 GLY A N 1
ATOM 861 C CA . GLY A 1 109 ? 5.193 -7.743 25.265 1.00 87.81 109 GLY A CA 1
ATOM 862 C C . GLY A 1 109 ? 6.575 -8.398 25.141 1.00 87.81 109 GLY A C 1
ATOM 863 O O . GLY A 1 109 ? 7.222 -8.732 26.136 1.00 87.81 109 GLY A O 1
ATOM 864 N N . ALA A 1 110 ? 7.066 -8.571 23.912 1.00 87.06 110 ALA A N 1
ATOM 865 C CA . ALA A 1 110 ? 8.342 -9.245 23.643 1.00 87.06 110 ALA A CA 1
ATOM 866 C C . ALA A 1 110 ? 9.560 -8.513 24.241 1.00 87.06 110 ALA A C 1
ATOM 868 O O . ALA A 1 110 ? 10.593 -9.127 24.487 1.00 87.06 110 ALA A O 1
ATOM 869 N N . THR A 1 111 ? 9.437 -7.212 24.508 1.00 90.25 111 THR A N 1
ATOM 870 C CA . THR A 1 111 ? 10.475 -6.384 25.148 1.00 90.25 111 THR A CA 1
ATOM 871 C C . THR A 1 111 ? 10.409 -6.393 26.680 1.00 90.25 111 THR A C 1
ATOM 873 O O . THR A 1 111 ? 11.176 -5.686 27.333 1.00 90.25 111 THR A O 1
ATOM 876 N N . GLY A 1 112 ? 9.453 -7.120 27.267 1.00 93.38 112 GLY A N 1
ATOM 877 C CA . GLY A 1 112 ? 9.135 -7.043 28.694 1.00 93.38 112 GLY A CA 1
ATOM 878 C C . GLY A 1 112 ? 8.257 -5.846 29.078 1.00 93.38 112 GLY A C 1
ATOM 879 O O . GLY A 1 112 ? 7.986 -5.645 30.257 1.00 93.38 112 GLY A O 1
ATOM 880 N N . ARG A 1 113 ? 7.797 -5.045 28.107 1.00 94.00 113 ARG A N 1
ATOM 881 C CA . ARG A 1 113 ? 6.816 -3.970 28.315 1.00 94.00 113 ARG A CA 1
ATOM 882 C C . ARG A 1 113 ? 5.538 -4.284 27.557 1.00 94.00 113 ARG A C 1
ATOM 884 O O . ARG A 1 113 ? 5.603 -4.662 26.390 1.00 94.00 113 ARG A O 1
ATOM 891 N N . LEU A 1 114 ? 4.392 -4.090 28.202 1.00 95.88 114 LEU A N 1
ATOM 892 C CA . LEU A 1 114 ? 3.091 -4.207 27.553 1.00 95.88 114 LEU A CA 1
ATOM 893 C C . LEU A 1 114 ? 2.643 -2.845 27.007 1.00 95.88 114 LEU A C 1
ATOM 895 O O . LEU A 1 114 ? 2.625 -1.846 27.728 1.00 95.88 114 LEU A O 1
ATOM 899 N N . GLN A 1 115 ? 2.283 -2.810 25.728 1.00 96.00 115 GLN A N 1
ATOM 900 C CA . GLN A 1 115 ? 1.568 -1.705 25.094 1.00 96.00 115 GLN A CA 1
ATOM 901 C C . GLN A 1 115 ? 0.502 -2.276 24.169 1.00 96.00 115 GLN A C 1
ATOM 903 O O . GLN A 1 115 ? 0.746 -3.253 23.460 1.00 96.00 115 GLN A O 1
ATOM 908 N N . PHE A 1 116 ? -0.663 -1.645 24.132 1.00 96.88 116 PHE A N 1
ATOM 909 C CA . PHE A 1 116 ? -1.755 -2.124 23.296 1.00 96.88 116 PHE A CA 1
ATOM 910 C C . PHE A 1 116 ? -1.669 -1.600 21.871 1.00 96.88 116 PHE A C 1
ATOM 912 O O . PHE A 1 116 ? -1.141 -0.515 21.614 1.00 96.88 116 PHE A O 1
ATOM 919 N N . THR A 1 117 ? -2.220 -2.366 20.934 1.00 96.25 117 THR A N 1
ATOM 920 C CA . THR A 1 117 ? -2.448 -1.863 19.580 1.00 96.25 117 THR A CA 1
ATOM 921 C C . THR A 1 117 ? -3.389 -0.655 19.585 1.00 96.25 117 THR A C 1
ATOM 923 O O . THR A 1 117 ? -4.224 -0.475 20.476 1.00 96.25 117 THR A O 1
ATOM 926 N N . ARG A 1 118 ? -3.312 0.156 18.523 1.00 96.62 118 ARG A N 1
ATOM 927 C CA . ARG A 1 118 ? -4.227 1.284 18.290 1.00 96.62 118 ARG A CA 1
ATOM 928 C C . ARG A 1 118 ? -5.702 0.859 18.379 1.00 96.62 118 ARG A C 1
ATOM 930 O O . ARG A 1 118 ? -6.474 1.492 19.089 1.00 96.62 118 ARG A O 1
ATOM 937 N N . GLY A 1 119 ? -6.088 -0.249 17.741 1.00 97.81 119 GLY A N 1
ATOM 938 C CA . GLY A 1 119 ? -7.468 -0.752 17.798 1.00 97.81 119 GLY A CA 1
ATOM 939 C C . GLY A 1 119 ? -7.944 -1.028 19.230 1.00 97.81 119 GLY A C 1
ATOM 940 O O . GLY A 1 119 ? -9.053 -0.643 19.608 1.00 97.81 119 GLY A O 1
ATOM 941 N N . THR A 1 120 ? -7.085 -1.622 20.057 1.00 98.50 120 THR A N 1
ATOM 942 C CA . THR A 1 120 ? -7.395 -1.908 21.464 1.00 98.50 120 THR A CA 1
ATOM 943 C C . THR A 1 120 ? -7.494 -0.642 22.304 1.00 98.50 120 THR A C 1
ATOM 945 O O . THR A 1 120 ? -8.446 -0.496 23.064 1.00 98.50 120 THR A O 1
ATOM 948 N N . ILE A 1 121 ? -6.593 0.325 22.119 1.00 98.44 121 ILE A N 1
ATOM 949 C CA . ILE A 1 121 ? -6.661 1.629 22.799 1.00 98.44 121 ILE A CA 1
ATOM 950 C C . ILE A 1 121 ? -7.974 2.352 22.458 1.00 98.44 121 ILE A C 1
ATOM 952 O O . ILE A 1 121 ? -8.667 2.816 23.364 1.00 98.44 121 ILE A O 1
ATOM 956 N N . ALA A 1 122 ? -8.346 2.415 21.172 1.00 98.56 122 ALA A N 1
ATOM 957 C CA . ALA A 1 122 ? -9.610 3.018 20.736 1.00 98.56 122 ALA A CA 1
ATOM 958 C C . ALA A 1 122 ? -10.816 2.325 21.384 1.00 98.56 122 ALA A C 1
ATOM 960 O O . ALA A 1 122 ? -11.758 2.985 21.823 1.00 98.56 122 ALA A O 1
ATOM 961 N N . THR A 1 123 ? -10.768 0.996 21.481 1.00 98.69 123 THR A N 1
ATOM 962 C CA . THR A 1 123 ? -11.831 0.198 22.094 1.00 98.69 123 THR A CA 1
ATOM 963 C C . THR A 1 123 ? -11.947 0.462 23.593 1.00 98.69 123 THR A C 1
ATOM 965 O O . THR A 1 123 ? -13.047 0.722 24.078 1.00 98.69 123 THR A O 1
ATOM 968 N N . CYS A 1 124 ? -10.839 0.442 24.337 1.00 98.62 124 CYS A N 1
ATOM 969 C CA . CYS A 1 124 ? -10.834 0.731 25.772 1.00 98.62 124 CYS A CA 1
ATOM 970 C C . CYS A 1 124 ? -11.361 2.146 26.058 1.00 98.62 124 CYS A C 1
ATOM 972 O O . CYS A 1 124 ? -12.227 2.320 26.918 1.00 98.62 124 CYS A O 1
ATOM 974 N N . TRP A 1 125 ? -10.917 3.136 25.276 1.00 98.62 125 TRP A N 1
ATOM 975 C CA . TRP A 1 125 ? -11.408 4.514 25.352 1.00 98.62 125 TRP A CA 1
ATOM 976 C C . TRP A 1 125 ? -12.923 4.610 25.131 1.00 98.62 125 TRP A C 1
ATOM 978 O O . TRP A 1 125 ? -13.619 5.295 25.889 1.00 98.62 125 TRP A O 1
ATOM 988 N N . ALA A 1 126 ? -13.436 3.901 24.119 1.00 98.50 126 ALA A N 1
ATOM 989 C CA . ALA A 1 126 ? -14.856 3.872 23.788 1.00 98.50 126 ALA A CA 1
ATOM 990 C C . ALA A 1 126 ? -15.691 3.192 24.881 1.00 98.50 126 ALA A C 1
ATOM 992 O O . ALA A 1 126 ? -16.742 3.708 25.252 1.00 98.50 126 ALA A O 1
ATOM 993 N N . ILE A 1 127 ? -15.214 2.073 25.437 1.00 98.44 127 ILE A N 1
ATOM 994 C CA . ILE A 1 127 ? -15.889 1.346 26.522 1.00 98.44 127 ILE A CA 1
ATOM 995 C C . ILE A 1 127 ? -16.092 2.244 27.748 1.00 98.44 127 ILE A C 1
ATOM 997 O O . ILE A 1 127 ? -17.165 2.227 28.344 1.00 98.44 127 ILE A O 1
ATOM 1001 N N . GLU A 1 128 ? -15.087 3.035 28.127 1.00 98.19 128 GLU A N 1
ATOM 1002 C CA . GLU A 1 128 ? -15.157 3.907 29.308 1.00 98.19 128 GLU A CA 1
ATOM 1003 C C . GLU A 1 128 ? -16.087 5.118 29.133 1.00 98.19 128 GLU A C 1
ATOM 1005 O O . GLU A 1 128 ? -16.554 5.673 30.127 1.00 98.19 128 GLU A O 1
ATOM 1010 N N . ARG A 1 129 ? -16.376 5.520 27.888 1.00 98.19 129 ARG A N 1
ATOM 1011 C CA . ARG A 1 129 ? -17.279 6.641 27.553 1.00 98.19 129 ARG A CA 1
ATOM 1012 C C . ARG A 1 129 ? -18.680 6.198 27.154 1.00 98.19 129 ARG A C 1
ATOM 1014 O O . ARG A 1 129 ? -19.598 7.017 27.117 1.00 98.19 129 ARG A O 1
ATOM 1021 N N . ALA A 1 130 ? -18.852 4.924 26.829 1.00 97.56 130 ALA A N 1
ATOM 1022 C CA . ALA A 1 130 ? -20.124 4.392 26.391 1.00 97.56 130 ALA A CA 1
ATOM 1023 C C . ALA A 1 130 ? -21.154 4.390 27.530 1.00 97.56 130 ALA A C 1
ATOM 1025 O O . ALA A 1 130 ? -20.865 4.062 28.681 1.00 97.56 130 ALA A O 1
ATOM 1026 N N . GLN A 1 131 ? -22.402 4.711 27.191 1.00 97.00 131 GLN A N 1
ATOM 1027 C CA . GLN A 1 131 ? -23.519 4.558 28.119 1.00 97.00 131 GLN A CA 1
ATOM 1028 C C . GLN A 1 131 ? -23.721 3.074 28.460 1.00 97.00 131 GLN A C 1
ATOM 1030 O O . GLN A 1 131 ? -23.543 2.201 27.605 1.00 97.00 131 GLN A O 1
ATOM 1035 N N . ARG A 1 132 ? -24.155 2.770 29.687 1.00 96.56 132 ARG A N 1
ATOM 1036 C CA . ARG A 1 132 ? -24.501 1.394 30.084 1.00 96.56 132 ARG A CA 1
ATOM 1037 C C . ARG A 1 132 ? -25.500 0.777 29.099 1.00 96.56 132 ARG A C 1
ATOM 1039 O O . ARG A 1 132 ? -26.465 1.424 28.702 1.00 96.56 132 ARG A O 1
ATOM 1046 N N . GLY A 1 133 ? -25.268 -0.477 28.722 1.00 95.25 133 GLY A N 1
ATOM 1047 C CA . GLY A 1 133 ? -26.069 -1.194 27.728 1.00 95.25 133 GLY A CA 1
ATOM 1048 C C . GLY A 1 133 ? -25.722 -0.876 26.270 1.00 95.25 133 GLY A C 1
ATOM 1049 O O . GLY A 1 133 ? -26.316 -1.472 25.379 1.00 95.25 133 GLY A O 1
ATOM 1050 N N . SER A 1 134 ? -24.771 0.023 25.996 1.00 98.06 134 SER A N 1
ATOM 1051 C CA . SER A 1 134 ? -24.256 0.220 24.632 1.00 98.06 134 SER A CA 1
ATOM 1052 C C . SER A 1 134 ? -23.582 -1.046 24.097 1.00 98.06 134 SER A C 1
ATOM 1054 O O . SER A 1 134 ? -23.132 -1.898 24.868 1.00 98.06 134 SER A O 1
ATOM 1056 N N . THR A 1 135 ? -23.487 -1.146 22.773 1.00 98.44 135 THR A N 1
ATOM 1057 C CA . THR A 1 135 ? -22.743 -2.199 22.074 1.00 98.44 135 THR A CA 1
ATOM 1058 C C . THR A 1 135 ? -21.517 -1.607 21.386 1.00 98.44 135 THR A C 1
ATOM 1060 O O . THR A 1 135 ? -21.631 -0.617 20.670 1.00 98.44 135 THR A O 1
ATOM 1063 N N . ILE A 1 136 ? -20.356 -2.223 21.587 1.00 98.62 136 ILE A N 1
ATOM 1064 C CA . ILE A 1 136 ? -19.115 -1.945 20.866 1.00 98.62 136 ILE A CA 1
ATOM 1065 C C . ILE A 1 136 ? -18.888 -3.081 19.868 1.00 98.62 136 ILE A C 1
ATOM 1067 O O . ILE A 1 136 ? -18.740 -4.236 20.275 1.00 98.62 136 ILE A O 1
ATOM 1071 N N . ALA A 1 137 ? -18.867 -2.753 18.580 1.00 98.44 137 ALA A N 1
ATOM 1072 C CA . ALA A 1 137 ? -18.610 -3.687 17.491 1.00 98.44 137 ALA A CA 1
ATOM 1073 C C . ALA A 1 137 ? -17.155 -3.566 17.014 1.00 98.44 137 ALA A C 1
ATOM 1075 O O . ALA A 1 137 ? -16.719 -2.490 16.599 1.00 98.44 137 ALA A O 1
ATOM 1076 N N . LEU A 1 138 ? -16.410 -4.670 17.070 1.00 98.50 138 LEU A N 1
ATOM 1077 C CA . LEU A 1 138 ? -15.036 -4.767 16.579 1.00 98.50 138 LEU A CA 1
ATOM 1078 C C . LEU A 1 138 ? -15.030 -5.188 15.106 1.00 98.50 138 LEU A C 1
ATOM 1080 O O . LEU A 1 138 ? -15.468 -6.290 14.774 1.00 98.50 138 LEU A O 1
ATOM 1084 N N . VAL A 1 139 ? -14.515 -4.326 14.229 1.00 98.31 139 VAL A N 1
ATOM 1085 C CA . VAL A 1 139 ? -14.488 -4.530 12.772 1.00 98.31 139 VAL A CA 1
ATOM 1086 C C . VAL A 1 139 ? -13.035 -4.641 12.310 1.00 98.31 139 VAL A C 1
ATOM 1088 O O . VAL A 1 139 ? -12.278 -3.701 12.512 1.00 98.31 139 VAL A O 1
ATOM 1091 N N . GLY A 1 140 ? -12.605 -5.756 11.709 1.00 97.38 140 GLY A N 1
ATOM 1092 C CA . GLY A 1 140 ? -11.207 -5.921 11.271 1.00 97.38 140 GLY A CA 1
ATOM 1093 C C . GLY A 1 140 ? -10.203 -6.054 12.427 1.00 97.38 140 GLY A C 1
ATOM 1094 O O . GLY A 1 140 ? -9.159 -5.400 12.429 1.00 97.38 140 GLY A O 1
ATOM 1095 N N . PHE A 1 141 ? -10.520 -6.873 13.433 1.00 97.62 141 PHE A N 1
ATOM 1096 C CA . PHE A 1 141 ? -9.681 -7.143 14.615 1.00 97.62 141 PHE A CA 1
ATOM 1097 C C . PHE A 1 141 ? -9.008 -8.528 14.543 1.00 97.62 141 PHE A C 1
ATOM 1099 O O . PHE A 1 141 ? -8.846 -9.208 15.551 1.00 97.62 141 PHE A O 1
ATOM 1106 N N . ASP A 1 142 ? -8.614 -8.958 13.346 1.00 96.38 142 ASP A N 1
ATOM 1107 C CA . ASP A 1 142 ? -8.337 -10.369 13.031 1.00 96.38 142 ASP A CA 1
ATOM 1108 C C . ASP A 1 142 ? -7.210 -10.980 13.872 1.00 96.38 142 ASP A C 1
ATOM 1110 O O . ASP A 1 142 ? -7.382 -12.051 14.446 1.00 96.38 142 ASP A O 1
ATOM 1114 N N . ASN A 1 143 ? -6.090 -10.267 14.034 1.00 96.12 143 ASN A N 1
ATOM 1115 C CA . ASN A 1 143 ? -4.976 -10.724 14.876 1.00 96.12 143 ASN A CA 1
ATOM 1116 C C . ASN A 1 143 ? -5.370 -10.841 16.359 1.00 96.12 143 ASN A C 1
ATOM 1118 O O . ASN A 1 143 ? -4.941 -11.753 17.063 1.00 96.12 143 ASN A O 1
ATOM 1122 N N . ILE A 1 144 ? -6.201 -9.915 16.844 1.00 96.75 144 ILE A N 1
ATOM 1123 C CA . ILE A 1 144 ? -6.671 -9.910 18.235 1.00 96.75 144 ILE A CA 1
ATOM 1124 C C . ILE A 1 144 ? -7.678 -11.043 18.449 1.00 96.75 144 ILE A C 1
ATOM 1126 O O . ILE A 1 144 ? -7.588 -11.761 19.441 1.00 96.75 144 ILE A O 1
ATOM 1130 N N . ALA A 1 145 ? -8.591 -11.253 17.499 1.00 95.88 145 ALA A N 1
ATOM 1131 C CA . ALA A 1 145 ? -9.528 -12.372 17.516 1.00 95.88 145 ALA A CA 1
ATOM 1132 C C . ALA A 1 145 ? -8.798 -13.725 17.470 1.00 95.88 145 ALA A C 1
ATOM 1134 O O . ALA A 1 145 ? -9.192 -14.663 18.157 1.00 95.88 145 ALA A O 1
ATOM 1135 N N . ALA A 1 146 ? -7.698 -13.812 16.718 1.00 95.00 146 ALA A N 1
ATOM 1136 C CA . ALA A 1 146 ? -6.849 -14.997 16.660 1.00 95.00 146 ALA A CA 1
ATOM 1137 C C . ALA A 1 146 ? -5.937 -15.173 17.891 1.00 95.00 146 ALA A C 1
ATOM 1139 O O . ALA A 1 146 ? -5.321 -16.231 18.041 1.00 95.00 146 ALA A O 1
ATOM 1140 N N . GLY A 1 147 ? -5.793 -14.149 18.743 1.00 95.50 147 GLY A N 1
ATOM 1141 C CA . GLY A 1 147 ? -4.831 -14.123 19.851 1.00 95.50 147 GLY A CA 1
ATOM 1142 C C . GLY A 1 147 ? -3.363 -14.165 19.403 1.00 95.50 147 GLY A C 1
ATOM 1143 O O . GLY A 1 147 ? -2.469 -14.451 20.202 1.00 95.50 147 GLY A O 1
ATOM 1144 N N . LYS A 1 148 ? -3.103 -13.927 18.115 1.00 96.31 148 LYS A N 1
ATOM 1145 C CA . LYS A 1 148 ? -1.784 -13.988 17.483 1.00 96.31 148 LYS A CA 1
ATOM 1146 C C . LYS A 1 148 ? -1.778 -13.226 16.166 1.00 96.31 148 LYS A C 1
ATOM 1148 O O . LYS A 1 148 ? -2.811 -13.019 15.543 1.00 96.31 148 LYS A O 1
ATOM 1153 N N . THR A 1 149 ? -0.589 -12.871 15.711 1.00 94.88 149 THR A N 1
ATOM 1154 C CA . THR A 1 149 ? -0.368 -12.442 14.327 1.00 94.88 149 THR A CA 1
ATOM 1155 C C . THR A 1 149 ? -0.806 -13.542 13.355 1.00 94.88 149 THR A C 1
ATOM 1157 O O . THR A 1 149 ? -0.407 -14.701 13.483 1.00 94.88 149 THR A O 1
ATOM 1160 N N . LEU A 1 150 ? -1.644 -13.196 12.386 1.00 94.94 150 LEU A N 1
ATOM 1161 C CA . LEU A 1 150 ? -1.943 -14.035 11.227 1.00 94.94 150 LEU A CA 1
ATOM 1162 C C . LEU A 1 150 ? -0.848 -13.870 10.169 1.00 94.94 150 LEU A C 1
ATOM 1164 O O . LEU A 1 150 ? -0.022 -12.958 10.277 1.00 94.94 150 LEU A O 1
ATOM 1168 N N . GLU A 1 151 ? -0.842 -14.717 9.140 1.00 95.00 151 GLU A N 1
ATOM 1169 C CA . GLU A 1 151 ? 0.028 -14.484 7.983 1.00 95.00 151 GLU A CA 1
ATOM 1170 C C . GLU A 1 151 ? -0.291 -13.137 7.327 1.00 95.00 151 GLU A C 1
ATOM 1172 O O . GLU A 1 151 ? -1.396 -12.607 7.446 1.00 95.00 151 GLU A O 1
ATOM 1177 N N . LEU A 1 152 ? 0.701 -12.534 6.671 1.00 92.12 152 LEU A N 1
ATOM 1178 C CA . LEU A 1 152 ? 0.614 -11.140 6.230 1.00 92.12 152 LEU A CA 1
ATOM 1179 C C . LEU A 1 152 ? -0.578 -10.878 5.286 1.00 92.12 152 LEU A C 1
ATOM 1181 O O . LEU A 1 152 ? -1.222 -9.834 5.370 1.00 92.12 152 LEU A O 1
ATOM 1185 N N . ASP A 1 153 ? -0.867 -11.819 4.392 1.00 92.06 153 ASP A N 1
ATOM 1186 C CA . ASP A 1 153 ? -1.982 -11.796 3.439 1.00 92.06 153 ASP A CA 1
ATOM 1187 C C . ASP A 1 153 ? -3.345 -12.149 4.064 1.00 92.06 153 ASP A C 1
ATOM 1189 O O . ASP A 1 153 ? -4.392 -11.823 3.497 1.00 92.06 153 ASP A O 1
ATOM 1193 N N . GLN A 1 154 ? -3.339 -12.780 5.238 1.00 92.31 154 GLN A N 1
ATOM 1194 C CA . GLN A 1 154 ? -4.525 -13.053 6.048 1.00 92.31 154 GLN A CA 1
ATOM 1195 C C . GLN A 1 154 ? -4.860 -11.876 6.971 1.00 92.31 154 GLN A C 1
ATOM 1197 O O . GLN A 1 154 ? -6.030 -11.584 7.197 1.00 92.31 154 GLN A O 1
ATOM 1202 N N . ALA A 1 155 ? -3.838 -11.200 7.499 1.00 91.62 155 ALA A N 1
ATOM 1203 C CA . ALA A 1 155 ? -3.980 -10.123 8.471 1.00 91.62 155 ALA A CA 1
ATOM 1204 C C . ALA A 1 155 ? -4.381 -8.787 7.838 1.00 91.62 155 ALA A C 1
ATOM 1206 O O . ALA A 1 155 ? -5.089 -8.003 8.466 1.00 91.62 155 ALA A O 1
ATOM 1207 N N . PHE A 1 156 ? -3.891 -8.494 6.629 1.00 93.94 156 PHE A N 1
ATOM 1208 C CA . PHE A 1 156 ? -3.965 -7.153 6.058 1.00 93.94 156 PHE A CA 1
ATOM 1209 C C . PHE A 1 156 ? -4.412 -7.150 4.600 1.00 93.94 156 PHE A C 1
ATOM 1211 O O . PHE A 1 156 ? -3.971 -7.962 3.783 1.00 93.94 156 PHE A O 1
ATOM 1218 N N . SER A 1 157 ? -5.222 -6.147 4.261 1.00 92.19 157 SER A N 1
ATOM 1219 C CA . SER A 1 157 ? -5.616 -5.851 2.884 1.00 92.19 157 SER A CA 1
ATOM 1220 C C . SER A 1 157 ? -4.397 -5.661 1.969 1.00 92.19 157 SER A C 1
ATOM 1222 O O . SER A 1 157 ? -3.445 -4.973 2.361 1.00 92.19 157 SER A O 1
ATOM 1224 N N . PRO A 1 158 ? -4.403 -6.178 0.723 1.00 90.31 158 PRO A N 1
ATOM 1225 C CA . PRO A 1 158 ? -3.404 -5.821 -0.284 1.00 90.31 158 PRO A CA 1
ATOM 1226 C C . PRO A 1 158 ? -3.238 -4.302 -0.453 1.00 90.31 158 PRO A C 1
ATOM 1228 O O . PRO A 1 158 ? -2.109 -3.825 -0.567 1.00 90.31 158 PRO A O 1
ATOM 1231 N N . THR A 1 159 ? -4.333 -3.538 -0.394 1.00 87.94 159 THR A N 1
ATOM 1232 C CA . THR A 1 159 ? -4.313 -2.073 -0.516 1.00 87.94 159 THR A CA 1
ATOM 1233 C C . THR A 1 159 ? -3.586 -1.425 0.660 1.00 87.94 159 THR A C 1
ATOM 1235 O O . THR A 1 159 ? -2.736 -0.561 0.452 1.00 87.94 159 THR A O 1
ATOM 1238 N N . TYR A 1 160 ? -3.843 -1.887 1.889 1.00 90.75 160 TYR A N 1
ATOM 1239 C CA . TYR A 1 160 ? -3.105 -1.415 3.064 1.00 90.75 160 TYR A CA 1
ATOM 1240 C C . TYR A 1 160 ? -1.616 -1.761 2.971 1.00 90.75 160 TYR A C 1
ATOM 1242 O O . TYR A 1 160 ? -0.768 -0.929 3.277 1.00 90.75 160 TYR A O 1
ATOM 1250 N N . ARG A 1 161 ? -1.274 -2.958 2.478 1.00 91.12 161 ARG A N 1
ATOM 1251 C CA . ARG A 1 161 ? 0.128 -3.384 2.341 1.00 91.12 161 ARG A CA 1
ATOM 1252 C C . ARG A 1 161 ? 0.932 -2.526 1.365 1.00 91.12 161 ARG A C 1
ATOM 1254 O O . ARG A 1 161 ? 2.112 -2.298 1.612 1.00 91.12 161 ARG A O 1
ATOM 1261 N N . LYS A 1 162 ? 0.298 -2.022 0.299 1.00 88.12 162 LYS A N 1
ATOM 1262 C CA . LYS A 1 162 ? 0.922 -1.089 -0.658 1.00 88.12 162 LYS A CA 1
ATOM 1263 C C . LYS A 1 162 ? 1.255 0.270 -0.020 1.00 88.12 162 LYS A C 1
ATOM 1265 O O . LYS A 1 162 ? 2.171 0.942 -0.480 1.00 88.12 162 LYS A O 1
ATOM 1270 N N . ASN A 1 163 ? 0.523 0.688 1.015 1.00 83.31 163 ASN A N 1
ATOM 1271 C CA . ASN A 1 163 ? 0.742 1.965 1.694 1.00 83.31 163 ASN A CA 1
ATOM 1272 C C . ASN A 1 163 ? 0.333 1.902 3.182 1.00 83.31 163 ASN A C 1
ATOM 1274 O O . ASN A 1 163 ? -0.732 2.404 3.554 1.00 83.31 163 ASN A O 1
ATOM 1278 N N . PRO A 1 164 ? 1.167 1.303 4.050 1.00 83.69 164 PRO A N 1
ATOM 1279 C CA . PRO A 1 164 ? 0.785 0.995 5.430 1.00 83.69 164 PRO A CA 1
ATOM 1280 C C . PRO A 1 164 ? 0.851 2.182 6.402 1.00 83.69 164 PRO A C 1
ATOM 1282 O O . PRO A 1 164 ? 0.734 2.000 7.619 1.00 83.69 164 PRO A O 1
ATOM 1285 N N . GLY A 1 165 ? 1.068 3.399 5.895 1.00 82.19 165 GLY A N 1
ATOM 1286 C CA . GLY A 1 165 ? 1.268 4.590 6.714 1.00 82.19 165 GLY A CA 1
ATOM 1287 C C . GLY A 1 165 ? 2.538 4.469 7.557 1.00 82.19 165 GLY A C 1
ATOM 1288 O O . GLY A 1 165 ? 3.646 4.532 7.033 1.00 82.19 165 GLY A O 1
ATOM 1289 N N . THR A 1 166 ? 2.382 4.306 8.872 1.00 78.44 166 THR A N 1
ATOM 1290 C CA . THR A 1 166 ? 3.500 4.141 9.820 1.00 78.44 166 THR A CA 1
ATOM 1291 C C . THR A 1 166 ? 3.906 2.693 10.072 1.00 78.44 166 THR A C 1
ATOM 1293 O O . THR A 1 166 ? 4.932 2.456 10.712 1.00 78.44 166 THR A O 1
ATOM 1296 N N . PHE A 1 167 ? 3.106 1.714 9.647 1.00 84.88 167 PHE A N 1
ATOM 1297 C CA . PHE A 1 167 ? 3.345 0.325 10.021 1.00 84.88 167 PHE A CA 1
ATOM 1298 C C . PHE A 1 167 ? 4.408 -0.315 9.119 1.00 84.88 167 PHE A C 1
ATOM 1300 O O . PHE A 1 167 ? 4.218 -0.446 7.914 1.00 84.88 167 PHE A O 1
ATOM 1307 N N . SER A 1 168 ? 5.532 -0.741 9.701 1.00 87.19 168 SER A N 1
ATOM 1308 C CA . SER A 1 168 ? 6.547 -1.502 8.967 1.00 87.19 168 SER A CA 1
ATOM 1309 C C . SER A 1 168 ? 6.250 -2.997 9.022 1.00 87.19 168 SER A C 1
ATOM 1311 O O . SER A 1 168 ? 6.190 -3.581 10.104 1.00 87.19 168 SER A O 1
ATOM 1313 N N . PHE A 1 169 ? 6.161 -3.642 7.858 1.00 89.75 169 PHE A N 1
ATOM 1314 C CA . PHE A 1 169 ? 6.034 -5.100 7.770 1.00 89.75 169 PHE A CA 1
ATOM 1315 C C . PHE A 1 169 ? 7.365 -5.845 7.893 1.00 89.75 169 PHE A C 1
ATOM 1317 O O . PHE A 1 169 ? 7.354 -7.065 8.010 1.00 89.75 169 PHE A O 1
ATOM 1324 N N . SER A 1 170 ? 8.511 -5.154 7.904 1.00 87.56 170 SER A N 1
ATOM 1325 C CA . SER A 1 170 ? 9.828 -5.813 7.906 1.00 87.56 170 SER A CA 1
ATOM 1326 C C . SER A 1 170 ? 10.067 -6.717 9.120 1.00 87.56 170 SER A C 1
ATOM 1328 O O . SER A 1 170 ? 10.777 -7.711 9.017 1.00 87.56 170 SER A O 1
ATOM 1330 N N . ALA A 1 171 ? 9.462 -6.384 10.262 1.00 84.56 171 ALA A N 1
ATOM 1331 C CA . ALA A 1 171 ? 9.535 -7.164 11.496 1.00 84.56 171 ALA A CA 1
ATOM 1332 C C . ALA A 1 171 ? 8.268 -7.998 11.759 1.00 84.56 171 ALA A C 1
ATOM 1334 O O . ALA A 1 171 ? 8.143 -8.610 12.821 1.00 84.56 171 ALA A O 1
ATOM 1335 N N . TYR A 1 172 ? 7.307 -8.003 10.829 1.00 90.56 172 TYR A N 1
ATOM 1336 C CA . TYR A 1 172 ? 6.069 -8.753 10.987 1.00 90.56 172 TYR A CA 1
ATOM 1337 C C . TYR A 1 172 ? 6.314 -10.233 10.694 1.00 90.56 172 TYR A C 1
ATOM 1339 O O . TYR A 1 172 ? 6.792 -10.598 9.622 1.00 90.56 172 TYR A O 1
ATOM 1347 N N . LYS A 1 173 ? 5.965 -11.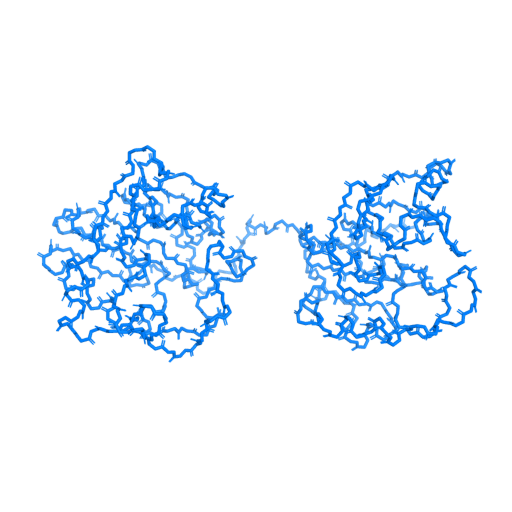094 11.647 1.00 92.94 173 LYS A N 1
ATOM 1348 C CA . LYS A 1 173 ? 6.061 -12.547 11.520 1.00 92.94 173 LYS A CA 1
ATOM 1349 C C . LYS A 1 173 ? 4.702 -13.139 11.851 1.00 92.94 173 LYS A C 1
ATOM 1351 O O . LYS A 1 173 ? 4.184 -12.827 12.914 1.00 92.94 173 LYS A O 1
ATOM 1356 N N . GLY A 1 174 ? 4.150 -13.969 10.971 1.00 94.12 174 GLY A N 1
ATOM 1357 C CA . GLY A 1 174 ? 2.917 -14.700 11.247 1.00 94.12 174 GLY A CA 1
ATOM 1358 C C . GLY A 1 174 ? 3.095 -15.744 12.354 1.00 94.12 174 GLY A C 1
ATOM 1359 O O . GLY A 1 174 ? 4.192 -16.250 12.610 1.00 94.12 174 GLY A O 1
ATOM 1360 N N . GLY A 1 175 ? 2.003 -16.046 13.053 1.00 93.75 175 GLY A N 1
ATOM 1361 C CA . GLY A 1 175 ? 1.914 -17.126 14.032 1.00 93.75 175 GLY A CA 1
ATOM 1362 C C . GLY A 1 175 ? 2.436 -16.810 15.436 1.00 93.75 175 GLY A C 1
ATOM 1363 O O . GLY A 1 175 ? 2.361 -17.682 16.301 1.00 93.75 175 GLY A O 1
ATOM 1364 N N . VAL A 1 176 ? 2.930 -15.599 15.710 1.00 93.50 176 VAL A N 1
ATOM 1365 C CA . VAL A 1 176 ? 3.406 -15.208 17.050 1.00 93.50 176 VAL A CA 1
ATOM 1366 C C . VAL A 1 176 ? 2.337 -14.450 17.834 1.00 93.50 176 VAL A C 1
ATOM 1368 O O . VAL A 1 176 ? 1.665 -13.568 17.299 1.00 93.50 176 VAL A O 1
ATOM 1371 N N . SER A 1 177 ? 2.199 -14.751 19.126 1.00 87.00 177 SER A N 1
ATOM 1372 C CA . SER A 1 177 ? 1.296 -14.020 20.030 1.00 87.00 177 SER A CA 1
ATOM 1373 C C . SER A 1 177 ? 1.815 -12.633 20.411 1.00 87.00 177 SER A C 1
ATOM 1375 O O . SER A 1 177 ? 1.039 -11.791 20.853 1.00 87.00 177 SER A O 1
ATOM 1377 N N . LYS A 1 178 ? 3.112 -12.370 20.211 1.00 90.44 178 LYS A N 1
ATOM 1378 C CA . LYS A 1 178 ? 3.780 -11.133 20.626 1.00 90.44 178 LYS A CA 1
ATOM 1379 C C . LYS A 1 178 ? 4.519 -10.496 19.459 1.00 90.44 178 LYS A C 1
ATOM 1381 O O . LYS A 1 178 ? 5.323 -11.162 18.812 1.00 90.44 178 LYS A O 1
ATOM 1386 N N . ALA A 1 179 ? 4.291 -9.206 19.229 1.00 88.25 179 ALA A N 1
ATOM 1387 C CA . ALA A 1 179 ? 5.017 -8.420 18.233 1.00 88.25 179 ALA A CA 1
ATOM 1388 C C . ALA A 1 179 ? 5.401 -7.060 18.827 1.00 88.25 179 ALA A C 1
ATOM 1390 O O . ALA A 1 179 ? 4.541 -6.238 19.144 1.00 88.25 179 ALA A O 1
ATOM 1391 N N . GLY A 1 180 ? 6.703 -6.828 19.013 1.00 89.62 180 GLY A N 1
ATOM 1392 C CA . GLY A 1 180 ? 7.194 -5.646 19.724 1.00 89.62 180 GLY A CA 1
ATOM 1393 C C . GLY A 1 180 ? 6.665 -5.602 21.161 1.00 89.62 180 GLY A C 1
ATOM 1394 O O . GLY A 1 180 ? 6.885 -6.531 21.936 1.00 89.62 180 GLY A O 1
ATOM 1395 N N . ASN A 1 181 ? 5.953 -4.532 21.512 1.00 91.50 181 ASN A N 1
ATOM 1396 C CA . ASN A 1 181 ? 5.347 -4.363 22.839 1.00 91.50 181 ASN A CA 1
ATOM 1397 C C . ASN A 1 181 ? 3.915 -4.926 22.931 1.00 91.50 181 ASN A C 1
ATOM 1399 O O . ASN A 1 181 ? 3.325 -4.897 24.010 1.00 91.50 181 ASN A O 1
ATOM 1403 N N . HIS A 1 182 ? 3.363 -5.433 21.823 1.00 93.62 182 HIS A N 1
ATOM 1404 C CA . HIS A 1 182 ? 2.005 -5.969 21.757 1.00 93.62 182 HIS A CA 1
ATOM 1405 C C . HIS A 1 182 ? 1.961 -7.444 22.150 1.00 93.62 182 HIS A C 1
ATOM 1407 O O . HIS A 1 182 ? 2.856 -8.216 21.793 1.00 93.62 182 HIS A O 1
ATOM 1413 N N . ASP A 1 183 ? 0.887 -7.826 22.836 1.00 96.12 183 ASP A N 1
ATOM 1414 C CA . ASP A 1 183 ? 0.555 -9.206 23.189 1.00 96.12 183 ASP A CA 1
ATOM 1415 C C . ASP A 1 183 ? -0.894 -9.480 22.765 1.00 96.12 183 ASP A C 1
ATOM 1417 O O . ASP A 1 183 ? -1.845 -9.177 23.484 1.00 96.12 183 ASP A O 1
ATOM 1421 N N . PHE A 1 184 ? -1.076 -10.010 21.555 1.00 95.00 184 PHE A N 1
ATOM 1422 C CA . PHE A 1 184 ? -2.396 -10.179 20.938 1.00 95.00 184 PHE A CA 1
ATOM 1423 C C . PHE A 1 184 ? -3.306 -11.111 21.741 1.00 95.00 184 PHE A C 1
ATOM 1425 O O . PHE A 1 184 ? -4.526 -10.958 21.694 1.00 95.00 184 PHE A O 1
ATOM 1432 N N . ALA A 1 185 ? -2.728 -12.037 22.511 1.00 94.00 185 ALA A N 1
ATOM 1433 C CA . ALA A 1 185 ? -3.478 -12.958 23.355 1.00 94.00 185 ALA A CA 1
ATOM 1434 C C . ALA A 1 185 ? -4.134 -12.256 24.556 1.00 94.00 185 ALA A C 1
ATOM 1436 O O . ALA A 1 185 ? -5.140 -12.750 25.065 1.00 94.00 185 ALA A O 1
ATOM 1437 N N . ILE A 1 186 ? -3.599 -11.107 25.000 1.00 97.62 186 ILE A N 1
ATOM 1438 C CA . ILE A 1 186 ? -4.113 -10.391 26.177 1.00 97.62 186 ILE A CA 1
ATOM 1439 C C . ILE A 1 186 ? -5.050 -9.233 25.845 1.00 97.62 186 ILE A C 1
ATOM 1441 O O . ILE A 1 186 ? -5.859 -8.840 26.688 1.00 97.62 186 ILE A O 1
ATOM 1445 N N . GLU A 1 187 ? -4.986 -8.691 24.628 1.00 98.12 187 GLU A N 1
ATOM 1446 C CA . GLU A 1 187 ? -5.741 -7.483 24.282 1.00 98.12 187 GLU A CA 1
ATOM 1447 C C . GLU A 1 187 ? -7.260 -7.696 24.378 1.00 98.12 187 GLU A C 1
ATOM 1449 O O . GLU A 1 187 ? -7.960 -6.907 25.019 1.00 98.12 187 GLU A O 1
ATOM 1454 N N . LEU A 1 188 ? -7.783 -8.796 23.819 1.00 97.50 188 LEU A N 1
ATOM 1455 C CA . LEU A 1 188 ? -9.213 -9.111 23.901 1.00 97.50 188 LEU A CA 1
ATOM 1456 C C . LEU A 1 188 ? -9.689 -9.355 25.347 1.00 97.50 188 LEU A C 1
ATOM 1458 O O . LEU A 1 188 ? -10.683 -8.734 25.737 1.00 97.50 188 LEU A O 1
ATOM 1462 N N . PRO A 1 189 ? -8.998 -10.161 26.181 1.00 96.25 189 PRO A N 1
ATOM 1463 C CA . PRO A 1 189 ? -9.317 -10.283 27.604 1.00 96.25 189 PRO A CA 1
ATOM 1464 C C . PRO A 1 189 ? -9.397 -8.950 28.361 1.00 96.25 189 PRO A C 1
ATOM 1466 O O . PRO A 1 189 ? -10.307 -8.765 29.176 1.00 96.25 189 PRO A O 1
ATOM 1469 N N . VAL A 1 190 ? -8.493 -8.003 28.084 1.00 97.81 190 VAL A N 1
ATOM 1470 C CA . VAL A 1 190 ? -8.510 -6.664 28.702 1.00 97.81 190 VAL A CA 1
ATOM 1471 C C . VAL A 1 190 ? -9.758 -5.889 28.281 1.00 97.81 190 VAL A C 1
ATOM 1473 O O . VAL A 1 190 ? -10.487 -5.389 29.144 1.00 97.81 190 VAL A O 1
ATOM 1476 N N . MET A 1 191 ? -10.066 -5.846 26.981 1.00 98.50 191 MET A N 1
ATOM 1477 C CA . MET A 1 191 ? -11.273 -5.181 26.475 1.00 98.50 191 MET A CA 1
ATOM 1478 C C . MET A 1 191 ? -12.547 -5.809 27.060 1.00 98.50 191 MET A C 1
ATOM 1480 O O . MET A 1 191 ? -13.441 -5.099 27.518 1.00 98.50 191 MET A O 1
ATOM 1484 N N . GLN A 1 192 ? -12.615 -7.140 27.139 1.00 96.12 192 GLN A N 1
ATOM 1485 C CA . GLN A 1 192 ? -13.738 -7.862 27.745 1.00 96.12 192 GLN A CA 1
ATOM 1486 C C . GLN A 1 192 ? -13.868 -7.603 29.253 1.00 96.12 192 GLN A C 1
ATOM 1488 O O . GLN A 1 192 ? -14.982 -7.567 29.782 1.00 96.12 192 GLN A O 1
ATOM 1493 N N . HIS A 1 193 ? -12.753 -7.448 29.974 1.00 90.75 193 HIS A N 1
ATOM 1494 C CA . HIS A 1 193 ? -12.763 -7.073 31.388 1.00 90.75 193 HIS A CA 1
ATOM 1495 C C . HIS A 1 193 ? -13.365 -5.674 31.583 1.00 90.75 193 HIS A C 1
ATOM 1497 O O . HIS A 1 193 ? -14.273 -5.502 32.401 1.00 90.75 193 HIS A O 1
ATOM 1503 N N . LEU A 1 194 ? -12.913 -4.692 30.796 1.00 95.81 194 LEU A N 1
ATOM 1504 C CA . LEU A 1 194 ? -13.440 -3.327 30.839 1.00 95.81 194 LEU A CA 1
ATOM 1505 C C . LEU A 1 194 ? -14.922 -3.279 30.450 1.00 95.81 194 LEU A C 1
ATOM 1507 O O . LEU A 1 194 ? -15.717 -2.662 31.159 1.00 95.81 194 LEU A O 1
ATOM 1511 N N . ALA A 1 195 ? -15.315 -3.982 29.384 1.00 95.62 195 ALA A N 1
ATOM 1512 C CA . ALA A 1 195 ? -16.698 -4.030 28.912 1.00 95.62 195 ALA A CA 1
ATOM 1513 C C . ALA A 1 195 ? -17.653 -4.554 29.999 1.00 95.62 195 ALA A C 1
ATOM 1515 O O . ALA A 1 195 ? -18.670 -3.922 30.294 1.00 95.62 195 ALA A O 1
ATOM 1516 N N . ARG A 1 196 ? -17.281 -5.646 30.687 1.00 94.12 196 ARG A N 1
ATOM 1517 C CA . ARG A 1 196 ? -18.047 -6.183 31.828 1.00 94.12 196 ARG A CA 1
ATOM 1518 C C . ARG A 1 196 ? -18.170 -5.172 32.964 1.00 94.12 196 ARG A C 1
ATOM 1520 O O . ARG A 1 196 ? -19.269 -4.967 33.480 1.00 94.12 196 ARG A O 1
ATOM 1527 N N . ARG A 1 197 ? -17.068 -4.510 33.333 1.00 93.44 197 ARG A N 1
ATOM 1528 C CA . ARG A 1 197 ? -17.056 -3.488 34.391 1.00 93.44 197 ARG A CA 1
ATOM 1529 C C . ARG A 1 197 ? -17.973 -2.305 34.060 1.00 93.44 197 ARG A C 1
ATOM 1531 O O . ARG A 1 197 ? -18.685 -1.834 34.944 1.00 93.44 197 ARG A O 1
ATOM 1538 N N . GLN A 1 198 ? -17.990 -1.864 32.802 1.00 96.56 198 GLN A N 1
ATOM 1539 C CA . GLN A 1 198 ? -18.828 -0.751 32.341 1.00 96.56 198 GLN A CA 1
ATOM 1540 C C . GLN A 1 198 ? -20.257 -1.163 31.959 1.00 96.56 198 GLN A C 1
ATOM 1542 O O . GLN A 1 198 ? -21.090 -0.304 31.675 1.00 96.56 198 GLN A O 1
ATOM 1547 N N . ARG A 1 199 ? -20.582 -2.463 32.009 1.00 94.38 199 ARG A N 1
ATOM 1548 C CA . ARG A 1 199 ? -21.871 -3.024 31.561 1.00 94.38 199 ARG A CA 1
ATOM 1549 C C . ARG A 1 199 ? -22.175 -2.645 30.109 1.00 94.38 199 ARG A C 1
ATOM 1551 O O . ARG A 1 199 ? -23.277 -2.208 29.780 1.00 94.38 199 ARG A O 1
ATOM 1558 N N . VAL A 1 200 ? -21.165 -2.794 29.263 1.00 97.56 200 VAL A N 1
ATOM 1559 C CA . VAL A 1 200 ? -21.201 -2.563 27.819 1.00 97.56 200 VAL A CA 1
ATOM 1560 C C . VAL A 1 200 ? -21.027 -3.913 27.129 1.00 97.56 200 VAL A C 1
ATOM 1562 O O . VAL A 1 200 ? -20.258 -4.759 27.588 1.00 97.56 200 VAL A O 1
ATOM 1565 N N . ARG A 1 201 ? -21.755 -4.140 26.037 1.00 97.81 201 ARG A N 1
ATOM 1566 C CA . ARG A 1 201 ? -21.626 -5.354 25.229 1.00 97.81 201 ARG A CA 1
ATOM 1567 C C . ARG A 1 201 ? -20.472 -5.170 24.243 1.00 97.81 201 ARG A C 1
ATOM 1569 O O . ARG A 1 201 ? -20.490 -4.218 23.478 1.00 97.81 201 ARG A O 1
ATOM 1576 N N . LEU A 1 202 ? -19.492 -6.069 24.242 1.00 98.06 202 LEU A N 1
ATOM 1577 C CA . LEU A 1 202 ? -18.394 -6.094 23.268 1.00 98.06 202 LEU A CA 1
ATOM 1578 C C . LEU A 1 202 ? -18.571 -7.315 22.362 1.00 98.06 202 LEU A C 1
ATOM 1580 O O . LEU A 1 202 ? -18.715 -8.421 22.880 1.00 98.06 202 LEU A O 1
ATOM 1584 N N . VAL A 1 203 ? -18.585 -7.119 21.045 1.00 97.81 203 VAL A N 1
ATOM 1585 C CA . VAL A 1 203 ? -18.819 -8.186 20.053 1.00 97.81 203 VAL A CA 1
ATOM 1586 C C . VAL A 1 203 ? -17.919 -8.021 18.836 1.00 97.81 203 VAL A C 1
ATOM 1588 O O . VAL A 1 203 ? -17.531 -6.898 18.503 1.00 97.81 203 VAL A O 1
ATOM 1591 N N . ALA A 1 204 ? -17.615 -9.123 18.146 1.00 97.62 204 ALA A N 1
ATOM 1592 C CA . ALA A 1 204 ? -17.077 -9.034 16.798 1.00 97.62 204 ALA A CA 1
ATOM 1593 C C . ALA A 1 204 ? -18.206 -8.680 15.820 1.00 97.62 204 ALA A C 1
ATOM 1595 O O . ALA A 1 204 ? -19.356 -9.076 16.002 1.00 97.62 204 ALA A O 1
ATOM 1596 N N . ALA A 1 205 ? -17.883 -7.930 14.770 1.00 97.19 205 ALA A N 1
ATOM 1597 C CA . ALA A 1 205 ? -18.846 -7.534 13.746 1.00 97.19 205 ALA A CA 1
ATOM 1598 C C . ALA A 1 205 ? -19.559 -8.731 13.095 1.00 97.19 205 ALA A C 1
ATOM 1600 O O . ALA A 1 205 ? -20.779 -8.706 12.945 1.00 97.19 205 ALA A O 1
ATOM 1601 N N . GLY A 1 206 ? -18.820 -9.807 12.803 1.00 95.25 206 GLY A N 1
ATOM 1602 C CA . GLY A 1 206 ? -19.372 -11.035 12.220 1.00 95.25 206 GLY A CA 1
ATOM 1603 C C . GLY A 1 206 ? -20.376 -11.772 13.113 1.00 95.25 206 GLY A C 1
ATOM 1604 O O . GLY A 1 206 ? -21.137 -12.589 12.608 1.00 95.25 206 GLY A O 1
ATOM 1605 N N . ASP A 1 207 ? -20.435 -11.460 14.413 1.00 95.25 207 ASP A N 1
ATOM 1606 C CA . ASP A 1 207 ? -21.419 -12.051 15.329 1.00 95.25 207 ASP A CA 1
ATOM 1607 C C . ASP A 1 207 ? -22.789 -11.354 15.255 1.00 95.25 207 ASP A C 1
ATOM 1609 O O . ASP A 1 207 ? -23.782 -11.878 15.761 1.00 95.25 207 ASP A O 1
ATOM 1613 N N . ILE A 1 208 ? -22.848 -10.131 14.710 1.00 95.81 208 ILE A N 1
ATOM 1614 C CA . ILE A 1 208 ? -24.054 -9.285 14.730 1.00 95.81 208 ILE A CA 1
ATOM 1615 C C . ILE A 1 208 ? -24.480 -8.767 13.358 1.00 95.81 208 ILE A C 1
ATOM 1617 O O . ILE A 1 208 ? -25.624 -8.333 13.212 1.00 95.81 208 ILE A O 1
ATOM 1621 N N . TRP A 1 209 ? -23.592 -8.776 12.367 1.00 96.62 209 TRP A N 1
ATOM 1622 C CA . TRP A 1 209 ? -23.894 -8.346 11.009 1.00 96.62 209 TRP A CA 1
ATOM 1623 C C . TRP A 1 209 ? -23.945 -9.547 10.074 1.00 96.62 209 TRP A C 1
ATOM 1625 O O . TRP A 1 209 ? -23.141 -10.467 10.213 1.00 96.62 209 TRP A O 1
ATOM 1635 N N . PRO A 1 210 ? -24.898 -9.556 9.130 1.00 92.00 210 PRO A N 1
ATOM 1636 C CA . PRO A 1 210 ? -25.071 -10.688 8.243 1.00 92.00 210 PRO A CA 1
ATOM 1637 C C . PRO A 1 210 ? -23.841 -10.870 7.354 1.00 92.00 210 PRO A C 1
ATOM 1639 O O . PRO A 1 210 ? -23.211 -9.906 6.909 1.00 92.00 210 PRO A O 1
ATOM 1642 N N . GLU A 1 211 ? -23.544 -12.131 7.069 1.00 88.50 211 GLU A N 1
ATOM 1643 C CA . GLU A 1 211 ? -22.719 -12.506 5.931 1.00 88.50 211 GLU A CA 1
ATOM 1644 C C . GLU A 1 211 ? -23.506 -12.219 4.642 1.00 88.50 211 GLU A C 1
ATOM 1646 O O . GLU A 1 211 ? -24.720 -12.451 4.615 1.00 88.50 211 GLU A O 1
ATOM 1651 N N . PRO A 1 212 ? -22.873 -11.696 3.580 1.00 81.31 212 PRO A N 1
ATOM 1652 C CA . PRO A 1 212 ? -23.545 -11.566 2.295 1.00 81.31 212 PRO A CA 1
ATOM 1653 C C . PRO A 1 212 ? -24.031 -12.946 1.827 1.00 81.31 212 PRO A C 1
ATOM 1655 O O . PRO A 1 212 ? -23.321 -13.945 1.970 1.00 81.31 212 PRO A O 1
ATOM 1658 N N . GLU A 1 213 ? -25.246 -13.008 1.275 1.00 74.38 213 GLU A N 1
ATOM 1659 C CA . GLU A 1 213 ? -25.748 -14.223 0.629 1.00 74.38 213 GLU A CA 1
ATOM 1660 C C . GLU A 1 213 ? -24.745 -14.661 -0.445 1.00 74.38 213 GLU A C 1
ATOM 1662 O O . GLU A 1 213 ? -24.373 -13.873 -1.317 1.00 74.38 213 GLU A O 1
ATOM 1667 N N . ARG A 1 214 ? -24.283 -15.915 -0.357 1.00 59.62 214 ARG A N 1
ATOM 1668 C CA . ARG A 1 214 ? -23.213 -16.469 -1.207 1.00 59.62 214 ARG A CA 1
ATOM 1669 C C . ARG A 1 214 ? -23.569 -16.526 -2.702 1.00 59.62 214 ARG A C 1
ATOM 1671 O O . ARG A 1 214 ? -22.678 -16.788 -3.503 1.00 59.62 214 ARG A O 1
ATOM 1678 N N . ASP A 1 215 ? -24.821 -16.247 -3.066 1.00 45.66 215 ASP A N 1
ATOM 1679 C CA . ASP A 1 215 ? -25.381 -16.526 -4.394 1.00 45.66 215 ASP A CA 1
ATOM 1680 C C . ASP A 1 215 ? -25.640 -15.285 -5.261 1.00 45.66 215 ASP A C 1
ATOM 1682 O O . ASP A 1 215 ? -26.030 -15.418 -6.420 1.00 45.66 215 ASP A O 1
ATOM 1686 N N . ALA A 1 216 ? -25.391 -14.073 -4.760 1.00 43.62 216 ALA A N 1
ATOM 1687 C CA . ALA A 1 216 ? -25.397 -12.897 -5.620 1.00 43.62 216 ALA A CA 1
ATOM 1688 C C . ALA A 1 216 ? -23.981 -12.702 -6.190 1.00 43.62 216 ALA A C 1
ATOM 1690 O O . ALA A 1 216 ? -23.099 -12.290 -5.427 1.00 43.62 216 ALA A O 1
ATOM 1691 N N . PRO A 1 217 ? -23.724 -12.954 -7.495 1.00 46.62 217 PRO A N 1
ATOM 1692 C CA . PRO A 1 217 ? -22.517 -12.432 -8.120 1.00 46.62 217 PRO A CA 1
ATOM 1693 C C . PRO A 1 217 ? -22.495 -10.945 -7.804 1.00 46.62 217 PRO A C 1
ATOM 1695 O O . PRO A 1 217 ? -23.482 -10.238 -8.027 1.00 46.62 217 PRO A O 1
ATOM 1698 N N . VAL A 1 218 ? -21.420 -10.498 -7.164 1.00 45.50 218 VAL A N 1
ATOM 1699 C CA . VAL A 1 218 ? -21.307 -9.110 -6.751 1.00 45.50 218 VAL A CA 1
ATOM 1700 C C . VAL A 1 218 ? -21.341 -8.278 -8.031 1.00 45.50 218 VAL A C 1
ATOM 1702 O O . VAL A 1 218 ? -20.355 -8.194 -8.752 1.00 45.50 218 VAL A O 1
ATOM 1705 N N . LEU A 1 219 ? -22.498 -7.685 -8.332 1.00 43.44 219 LEU A N 1
ATOM 1706 C CA . LEU A 1 219 ? -22.619 -6.553 -9.241 1.00 43.44 219 LEU A CA 1
ATOM 1707 C C . LEU A 1 219 ? -21.915 -5.390 -8.541 1.00 43.44 219 LEU A C 1
ATOM 1709 O O . LEU A 1 219 ? -22.526 -4.587 -7.834 1.00 43.44 219 LEU A O 1
ATOM 1713 N N . THR A 1 220 ? -20.587 -5.376 -8.623 1.00 42.72 220 THR A N 1
ATOM 1714 C CA . THR A 1 220 ? -19.788 -4.219 -8.257 1.00 42.72 220 THR A CA 1
ATOM 1715 C C . THR A 1 220 ? -19.923 -3.207 -9.386 1.00 42.72 220 THR A C 1
ATOM 1717 O O . THR A 1 220 ? -19.140 -3.194 -10.329 1.00 42.72 220 THR A O 1
ATOM 1720 N N . ASP A 1 221 ? -20.878 -2.292 -9.248 1.00 38.50 221 ASP A N 1
ATOM 1721 C CA . ASP A 1 221 ? -20.779 -0.983 -9.908 1.00 38.50 221 ASP A CA 1
ATOM 1722 C C . ASP A 1 221 ? -19.627 -0.141 -9.303 1.00 38.50 221 ASP A C 1
ATOM 1724 O O . ASP A 1 221 ? -19.334 0.962 -9.758 1.00 38.50 221 ASP A O 1
ATOM 1728 N N . TRP A 1 222 ? -18.920 -0.679 -8.298 1.00 38.03 222 TRP A N 1
ATOM 1729 C CA . TRP A 1 222 ? -17.545 -0.314 -7.977 1.00 38.03 222 TRP A CA 1
ATOM 1730 C C . TRP A 1 222 ? -16.626 -0.892 -9.053 1.00 38.03 222 TRP A C 1
ATOM 1732 O O . TRP A 1 222 ? -16.272 -2.069 -9.022 1.00 38.03 222 TRP A O 1
ATOM 1742 N N . ARG A 1 223 ? -16.242 -0.066 -10.023 1.00 40.31 223 ARG A N 1
ATOM 1743 C CA . ARG A 1 223 ? -15.050 -0.367 -10.806 1.00 40.31 223 ARG A CA 1
ATOM 1744 C C . ARG A 1 223 ? -13.864 0.144 -9.985 1.00 40.31 223 ARG A C 1
ATOM 1746 O O . ARG A 1 223 ? -13.879 1.333 -9.655 1.00 40.31 223 ARG A O 1
ATOM 1753 N N . PRO A 1 224 ? -12.841 -0.672 -9.658 1.00 49.53 224 PRO A N 1
ATOM 1754 C CA . PRO A 1 224 ? -11.529 -0.075 -9.429 1.00 49.53 224 PRO A CA 1
ATOM 1755 C C . PRO A 1 224 ? -11.257 0.830 -10.637 1.00 49.53 224 PRO A C 1
ATOM 1757 O O . PRO A 1 224 ? -11.731 0.512 -11.737 1.00 49.53 224 PRO A O 1
ATOM 1760 N N . ASP A 1 225 ? -10.564 1.960 -10.461 1.00 53.75 225 ASP A N 1
ATOM 1761 C CA . ASP A 1 225 ? -10.072 2.700 -11.629 1.00 53.75 225 ASP A CA 1
ATOM 1762 C C . ASP A 1 225 ? -9.536 1.667 -12.630 1.00 53.75 225 ASP A C 1
ATOM 1764 O O . ASP A 1 225 ? -8.821 0.751 -12.200 1.00 53.75 225 ASP A O 1
ATOM 1768 N N . PRO A 1 226 ? -9.970 1.713 -13.906 1.00 68.19 226 PRO A N 1
ATOM 1769 C CA . PRO A 1 226 ? -9.671 0.650 -14.851 1.00 68.19 226 PRO A CA 1
ATOM 1770 C C . PRO A 1 226 ? -8.179 0.352 -14.788 1.00 68.19 226 PRO A C 1
ATOM 1772 O O . PRO A 1 226 ? -7.373 1.288 -14.770 1.00 68.19 226 PRO A O 1
ATOM 1775 N N . VAL A 1 227 ? -7.841 -0.939 -14.680 1.00 76.31 227 VAL A N 1
ATOM 1776 C CA . VAL A 1 227 ? -6.470 -1.415 -14.470 1.00 76.31 227 VAL A CA 1
ATOM 1777 C C . VAL A 1 227 ? -5.535 -0.631 -15.378 1.00 76.31 227 VAL A C 1
ATOM 1779 O O . VAL A 1 227 ? -5.617 -0.736 -16.602 1.00 76.31 227 VAL A O 1
ATOM 1782 N N . ARG A 1 228 ? -4.662 0.182 -14.776 1.00 90.31 228 ARG A N 1
ATOM 1783 C CA . ARG A 1 228 ? -3.816 1.088 -15.549 1.00 90.31 228 ARG A CA 1
ATOM 1784 C C . ARG A 1 228 ? -2.731 0.281 -16.235 1.00 90.31 228 ARG A C 1
ATOM 1786 O O . ARG A 1 228 ? -1.823 -0.246 -15.585 1.00 90.31 228 ARG A O 1
ATOM 1793 N N . THR A 1 229 ? -2.832 0.191 -17.552 1.00 95.75 229 THR A N 1
ATOM 1794 C CA . THR A 1 229 ? -1.920 -0.564 -18.400 1.00 95.75 229 THR A CA 1
ATOM 1795 C C . THR A 1 229 ? -0.931 0.358 -19.102 1.00 95.75 229 THR A C 1
ATOM 1797 O O . THR A 1 229 ? -1.251 1.498 -19.447 1.00 95.75 229 THR A O 1
ATOM 1800 N N . ALA A 1 230 ? 0.288 -0.123 -19.316 1.00 98.00 230 ALA A N 1
ATOM 1801 C CA . ALA A 1 230 ? 1.311 0.615 -20.041 1.00 98.00 230 ALA A CA 1
ATOM 1802 C C . ALA A 1 230 ? 2.115 -0.289 -20.973 1.00 98.00 230 ALA A C 1
ATOM 1804 O O . ALA A 1 230 ? 2.368 -1.455 -20.668 1.00 98.00 230 ALA A O 1
ATOM 1805 N N . LEU A 1 231 ? 2.561 0.281 -22.091 1.00 98.62 231 LEU A N 1
ATOM 1806 C CA . LEU A 1 231 ? 3.528 -0.328 -22.998 1.00 98.62 231 LEU A CA 1
ATOM 1807 C C . LEU A 1 231 ? 4.858 0.423 -22.893 1.00 98.62 231 LEU A C 1
ATOM 1809 O O . LEU A 1 231 ? 4.918 1.625 -23.148 1.00 98.62 231 LEU A O 1
ATOM 1813 N N . VAL A 1 232 ? 5.928 -0.287 -22.545 1.00 98.81 232 VAL A N 1
ATOM 1814 C CA . VAL A 1 232 ? 7.299 0.233 -22.585 1.00 98.81 232 VAL A CA 1
ATOM 1815 C C . VAL A 1 232 ? 7.946 -0.181 -23.897 1.00 98.81 232 VAL A C 1
ATOM 1817 O O . VAL A 1 232 ? 8.028 -1.369 -24.205 1.00 98.81 232 VAL A O 1
ATOM 1820 N N . LEU A 1 233 ? 8.450 0.800 -24.635 1.00 98.75 233 LEU A N 1
ATOM 1821 C CA . LEU A 1 233 ? 9.226 0.632 -25.854 1.00 98.75 233 LEU A CA 1
ATOM 1822 C C . LEU A 1 233 ? 10.715 0.738 -25.513 1.00 98.75 233 LEU A C 1
ATOM 1824 O O . LEU A 1 233 ? 11.169 1.774 -25.023 1.00 98.75 233 LEU A O 1
ATOM 1828 N N . GLY A 1 234 ? 11.465 -0.335 -25.747 1.00 98.12 234 GLY A N 1
ATOM 1829 C CA . GLY A 1 234 ? 12.920 -0.374 -25.615 1.00 98.12 234 GLY A CA 1
ATOM 1830 C C . GLY A 1 234 ? 13.662 -0.058 -26.912 1.00 98.12 234 GLY A C 1
ATOM 1831 O O . GLY A 1 234 ? 13.066 0.321 -27.911 1.00 98.12 234 GLY A O 1
ATOM 1832 N N . ASP A 1 235 ? 14.978 -0.264 -26.905 1.00 97.00 235 ASP A N 1
ATOM 1833 C CA . ASP A 1 235 ? 15.844 0.022 -28.057 1.00 97.00 235 ASP A CA 1
ATOM 1834 C C . ASP A 1 235 ? 16.304 -1.235 -28.818 1.00 97.00 235 ASP A C 1
ATOM 1836 O O . ASP A 1 235 ? 17.084 -1.124 -29.765 1.00 97.00 235 ASP A O 1
ATOM 1840 N N . ALA A 1 236 ? 15.869 -2.440 -28.436 1.00 97.31 236 ALA A N 1
ATOM 1841 C CA . ALA A 1 236 ? 16.287 -3.650 -29.144 1.00 97.31 236 ALA A CA 1
ATOM 1842 C C . ALA A 1 236 ? 15.743 -3.695 -30.578 1.00 97.31 236 ALA A C 1
ATOM 1844 O O . ALA A 1 236 ? 14.675 -3.161 -30.872 1.00 97.31 236 ALA A O 1
ATOM 1845 N N . ALA A 1 237 ? 16.444 -4.402 -31.467 1.00 97.69 237 ALA A N 1
ATOM 1846 C CA . ALA A 1 237 ? 16.054 -4.549 -32.870 1.00 97.69 237 ALA A CA 1
ATOM 1847 C C . ALA A 1 237 ? 14.625 -5.100 -33.072 1.00 97.69 237 ALA A C 1
ATOM 1849 O O . ALA A 1 237 ? 13.988 -4.802 -34.080 1.00 97.69 237 ALA A O 1
ATOM 1850 N N . CYS A 1 238 ? 14.091 -5.858 -32.108 1.00 97.94 238 CYS A N 1
ATOM 1851 C CA . CYS A 1 238 ? 12.729 -6.392 -32.143 1.00 97.94 238 CYS A CA 1
ATOM 1852 C C . CYS A 1 238 ? 11.630 -5.387 -31.749 1.00 97.94 238 CYS A C 1
ATOM 1854 O O . CYS A 1 238 ? 10.455 -5.733 -31.853 1.00 97.94 238 CYS A O 1
ATOM 1856 N N . VAL A 1 239 ? 11.957 -4.154 -31.325 1.00 98.19 239 VAL A N 1
ATOM 1857 C CA . VAL A 1 239 ? 10.987 -3.229 -30.703 1.00 98.19 239 VAL A CA 1
ATOM 1858 C C . VAL A 1 239 ? 9.723 -2.998 -31.528 1.00 98.19 239 VAL A C 1
ATOM 1860 O O . VAL A 1 239 ? 8.626 -3.042 -30.980 1.00 98.19 239 VAL A O 1
ATOM 1863 N N . HIS A 1 240 ? 9.840 -2.801 -32.842 1.00 98.31 240 HIS A N 1
ATOM 1864 C CA . HIS A 1 240 ? 8.674 -2.555 -33.691 1.00 98.31 240 HIS A CA 1
ATOM 1865 C C . HIS A 1 240 ? 7.766 -3.786 -33.802 1.00 98.31 240 HIS A C 1
ATOM 1867 O O . HIS A 1 240 ? 6.544 -3.651 -33.753 1.00 98.31 240 HIS A O 1
ATOM 1873 N N . ALA A 1 241 ? 8.352 -4.982 -33.916 1.00 98.38 241 ALA A N 1
ATOM 1874 C CA . ALA A 1 241 ? 7.604 -6.234 -33.991 1.00 98.38 241 ALA A CA 1
ATOM 1875 C C . ALA A 1 241 ? 6.932 -6.571 -32.651 1.00 98.38 241 ALA A C 1
ATOM 1877 O O . ALA A 1 241 ? 5.761 -6.962 -32.627 1.00 98.38 241 ALA A O 1
ATOM 1878 N N . ASP A 1 242 ? 7.641 -6.357 -31.541 1.00 98.44 242 ASP A N 1
ATOM 1879 C CA . ASP A 1 242 ? 7.109 -6.549 -30.195 1.00 98.44 242 ASP A CA 1
ATOM 1880 C C . ASP A 1 242 ? 5.969 -5.571 -29.906 1.00 98.44 242 ASP A C 1
ATOM 1882 O O . ASP A 1 242 ? 4.911 -5.987 -29.441 1.00 98.44 242 ASP A O 1
ATOM 1886 N N . ALA A 1 243 ? 6.148 -4.285 -30.224 1.00 98.38 243 ALA A N 1
ATOM 1887 C CA . ALA A 1 243 ? 5.124 -3.266 -30.020 1.00 98.38 243 ALA A CA 1
ATOM 1888 C C . ALA A 1 243 ? 3.875 -3.549 -30.864 1.00 98.38 243 ALA A C 1
ATOM 1890 O O . ALA A 1 243 ? 2.765 -3.507 -30.344 1.00 98.38 243 ALA A O 1
ATOM 1891 N N . ALA A 1 244 ? 4.040 -3.908 -32.142 1.00 97.94 244 ALA A N 1
ATOM 1892 C CA . ALA A 1 244 ? 2.918 -4.292 -32.996 1.00 97.94 244 ALA A CA 1
ATOM 1893 C C . ALA A 1 244 ? 2.177 -5.526 -32.457 1.00 97.94 244 ALA A C 1
ATOM 1895 O O . ALA A 1 244 ? 0.954 -5.600 -32.547 1.00 97.94 244 ALA A O 1
ATOM 1896 N N . SER A 1 245 ? 2.901 -6.489 -31.887 1.00 97.69 245 SER A N 1
ATOM 1897 C CA . SER A 1 245 ? 2.306 -7.685 -31.285 1.00 97.69 245 SER A CA 1
ATOM 1898 C C . SER A 1 245 ? 1.587 -7.362 -29.971 1.00 97.69 245 SER A C 1
ATOM 1900 O O . SER A 1 245 ? 0.475 -7.833 -29.764 1.00 97.69 245 SER A O 1
ATOM 1902 N N . ALA A 1 246 ? 2.162 -6.507 -29.122 1.00 97.31 246 ALA A N 1
ATOM 1903 C CA . ALA A 1 246 ? 1.539 -6.041 -27.885 1.00 97.31 246 ALA A CA 1
ATOM 1904 C C . ALA A 1 246 ? 0.246 -5.253 -28.155 1.00 97.31 246 ALA A C 1
ATOM 1906 O O . ALA A 1 246 ? -0.775 -5.510 -27.527 1.00 97.31 246 ALA A O 1
ATOM 1907 N N . LEU A 1 247 ? 0.259 -4.353 -29.143 1.00 96.44 247 LEU A N 1
ATOM 1908 C CA . LEU A 1 247 ? -0.902 -3.533 -29.514 1.00 96.44 247 LEU A CA 1
ATOM 1909 C C . LEU A 1 247 ? -2.049 -4.341 -30.143 1.00 96.44 247 LEU A C 1
ATOM 1911 O O . LEU A 1 247 ? -3.176 -3.860 -30.197 1.00 96.44 247 LEU A O 1
ATOM 1915 N N . LYS A 1 248 ? -1.792 -5.574 -30.601 1.00 96.31 248 LYS A N 1
ATOM 1916 C CA . LYS A 1 248 ? -2.851 -6.525 -30.984 1.00 96.31 248 LYS A CA 1
ATOM 1917 C C . LYS A 1 248 ? -3.509 -7.200 -29.779 1.00 96.31 248 LYS A C 1
ATOM 1919 O O . LYS A 1 248 ? -4.603 -7.728 -29.931 1.00 96.31 248 LYS A O 1
ATOM 1924 N N . LEU A 1 249 ? -2.845 -7.221 -28.621 1.00 94.38 249 LEU A N 1
ATOM 1925 C CA . LEU A 1 249 ? -3.358 -7.836 -27.394 1.00 94.38 249 LEU A CA 1
ATOM 1926 C C . LEU A 1 249 ? -4.164 -6.846 -26.549 1.00 94.38 249 LEU A C 1
ATOM 1928 O O . LEU A 1 249 ? -5.126 -7.248 -25.905 1.00 94.38 249 LEU A O 1
ATOM 1932 N N . PHE A 1 250 ? -3.773 -5.569 -26.526 1.00 95.44 250 PHE A N 1
ATOM 1933 C CA . PHE A 1 250 ? -4.446 -4.548 -25.723 1.00 95.44 250 PHE A CA 1
ATOM 1934 C C . PHE A 1 250 ? -4.184 -3.127 -26.222 1.00 95.44 250 PHE A C 1
ATOM 1936 O O . PHE A 1 250 ? -3.210 -2.867 -26.930 1.00 95.44 250 PHE A O 1
ATOM 1943 N N . THR A 1 251 ? -5.033 -2.194 -25.789 1.00 95.50 251 THR A N 1
ATOM 1944 C CA . THR A 1 251 ? -4.795 -0.754 -25.933 1.00 95.50 251 THR A CA 1
ATOM 1945 C C . THR A 1 251 ? -4.229 -0.201 -24.620 1.00 95.50 251 THR A C 1
ATOM 1947 O O . THR A 1 251 ? -4.962 -0.146 -23.628 1.00 95.50 251 THR A O 1
ATOM 1950 N N . PRO A 1 252 ? -2.946 0.203 -24.571 1.00 95.94 252 PRO A N 1
ATOM 1951 C CA . PRO A 1 252 ? -2.342 0.716 -23.348 1.00 95.94 252 PRO A CA 1
ATOM 1952 C C . PRO A 1 252 ? -2.958 2.055 -22.932 1.00 95.94 252 PRO A C 1
ATOM 1954 O O . PRO A 1 252 ? -3.238 2.901 -23.781 1.00 95.94 252 PRO A O 1
ATOM 1957 N N . ASN A 1 253 ? -3.096 2.293 -21.624 1.00 95.50 253 ASN A N 1
ATOM 1958 C CA . ASN A 1 253 ? -3.450 3.624 -21.118 1.00 95.50 253 ASN A CA 1
ATOM 1959 C C . ASN A 1 253 ? -2.294 4.623 -21.239 1.00 95.50 253 ASN A C 1
ATOM 1961 O O . ASN A 1 253 ? -2.547 5.823 -21.250 1.00 95.50 253 ASN A O 1
ATOM 1965 N N . ALA A 1 254 ? -1.051 4.136 -21.307 1.00 97.88 254 ALA A N 1
ATOM 1966 C CA . ALA A 1 254 ? 0.117 4.957 -21.597 1.00 97.88 254 ALA A CA 1
ATOM 1967 C C . ALA A 1 254 ? 1.201 4.210 -22.378 1.00 97.88 254 ALA A C 1
ATOM 1969 O O . ALA A 1 254 ? 1.421 3.010 -22.199 1.00 97.88 254 ALA A O 1
ATOM 1970 N N . VAL A 1 255 ? 1.944 4.950 -23.195 1.00 98.62 255 VAL A N 1
ATOM 1971 C CA . VAL A 1 255 ? 3.122 4.460 -23.913 1.00 98.62 255 VAL A CA 1
ATOM 1972 C C . VAL A 1 255 ? 4.359 5.204 -23.423 1.00 98.62 255 VAL A C 1
ATOM 1974 O O . VAL A 1 255 ? 4.426 6.434 -23.454 1.00 98.62 255 VAL A O 1
ATOM 1977 N N . ALA A 1 256 ? 5.362 4.451 -22.981 1.00 98.75 256 ALA A N 1
ATOM 1978 C CA . ALA A 1 256 ? 6.633 4.977 -22.508 1.00 98.75 256 ALA A CA 1
ATOM 1979 C C . ALA A 1 256 ? 7.770 4.563 -23.446 1.00 98.75 256 ALA A C 1
ATOM 1981 O O . ALA A 1 256 ? 7.882 3.395 -23.805 1.00 98.75 256 ALA A O 1
ATOM 1982 N N . ALA A 1 257 ? 8.652 5.494 -23.799 1.00 98.62 257 ALA A N 1
ATOM 1983 C CA . ALA A 1 257 ? 9.879 5.197 -24.537 1.00 98.62 257 ALA A CA 1
ATOM 1984 C C . ALA A 1 257 ? 11.098 5.128 -23.611 1.00 98.62 257 ALA A C 1
ATOM 1986 O O . ALA A 1 257 ? 11.211 5.904 -22.661 1.00 98.62 257 ALA A O 1
ATOM 1987 N N . ALA A 1 258 ? 12.049 4.252 -23.927 1.00 97.75 258 ALA A N 1
ATOM 1988 C CA . ALA A 1 258 ? 13.369 4.203 -23.311 1.00 97.75 258 ALA A CA 1
ATOM 1989 C C . ALA A 1 258 ? 14.439 4.600 -24.339 1.00 97.75 258 ALA A C 1
ATOM 1991 O O . ALA A 1 258 ? 14.623 3.898 -25.322 1.00 97.75 258 ALA A O 1
ATOM 1992 N N . ASN A 1 259 ? 15.172 5.695 -24.096 1.00 95.38 259 ASN A N 1
ATOM 1993 C CA . ASN A 1 259 ? 16.270 6.176 -24.958 1.00 95.38 259 ASN A CA 1
ATOM 1994 C C . ASN A 1 259 ? 15.879 6.397 -26.440 1.00 95.38 259 ASN A C 1
ATOM 1996 O O . ASN A 1 259 ? 15.006 7.222 -26.705 1.00 95.38 259 ASN A O 1
ATOM 2000 N N . ASN A 1 260 ? 16.555 5.775 -27.411 1.00 97.12 260 ASN A N 1
ATOM 2001 C CA . ASN A 1 260 ? 16.537 6.206 -28.814 1.00 97.12 260 ASN A CA 1
ATOM 2002 C C . ASN A 1 260 ? 15.188 5.993 -29.506 1.00 97.12 260 ASN A C 1
ATOM 2004 O O . ASN A 1 260 ? 14.820 6.796 -30.366 1.00 97.12 260 ASN A O 1
ATOM 2008 N N . ILE A 1 261 ? 14.406 4.991 -29.103 1.00 97.88 261 ILE A N 1
ATOM 2009 C CA . ILE A 1 261 ? 13.101 4.720 -29.713 1.00 97.88 261 ILE A CA 1
ATOM 2010 C C . ILE A 1 261 ? 12.139 5.899 -29.587 1.00 97.88 261 ILE A C 1
ATOM 2012 O O . ILE A 1 261 ? 11.288 6.090 -30.450 1.00 97.88 261 ILE A O 1
ATOM 2016 N N . GLY A 1 262 ? 12.292 6.754 -28.570 1.00 97.81 262 GLY A N 1
ATOM 2017 C CA . GLY A 1 262 ? 11.444 7.937 -28.444 1.00 97.81 262 GLY A CA 1
ATOM 2018 C C . GLY A 1 262 ? 11.657 8.960 -29.566 1.00 97.81 262 GLY A C 1
ATOM 2019 O O . GLY A 1 262 ? 10.744 9.730 -29.874 1.00 97.81 262 GLY A O 1
ATOM 2020 N N . ILE A 1 263 ? 12.823 8.946 -30.227 1.00 97.69 263 ILE A N 1
ATOM 2021 C CA . ILE A 1 263 ? 13.080 9.768 -31.414 1.00 97.69 263 ILE A CA 1
ATOM 2022 C C . ILE A 1 263 ? 12.279 9.206 -32.588 1.00 97.69 263 ILE A C 1
ATOM 2024 O O . ILE A 1 263 ? 11.552 9.963 -33.226 1.00 97.69 263 ILE A O 1
ATOM 2028 N N . GLU A 1 264 ? 12.374 7.900 -32.843 1.00 96.19 264 GLU A N 1
ATOM 2029 C CA . GLU A 1 264 ? 11.853 7.241 -34.051 1.00 96.19 264 GLU A CA 1
ATOM 2030 C C . GLU A 1 264 ? 10.368 6.855 -33.986 1.00 96.19 264 GLU A C 1
ATOM 2032 O O . GLU A 1 264 ? 9.702 6.755 -35.020 1.00 96.19 264 GLU A O 1
ATOM 2037 N N . TRP A 1 265 ? 9.817 6.641 -32.790 1.00 98.12 265 TRP A N 1
ATOM 2038 C CA . TRP A 1 265 ? 8.439 6.187 -32.627 1.00 98.12 265 TRP A CA 1
ATOM 2039 C C . TRP A 1 265 ? 7.441 7.224 -33.151 1.00 98.12 265 TRP A C 1
ATOM 2041 O O . TRP A 1 265 ? 7.351 8.334 -32.621 1.00 98.12 265 TRP A O 1
ATOM 2051 N N . GLN A 1 266 ? 6.666 6.860 -34.176 1.00 97.69 266 GLN A N 1
ATOM 2052 C CA . GLN A 1 266 ? 5.696 7.768 -34.805 1.00 97.69 266 GLN A CA 1
ATOM 2053 C C . GLN A 1 266 ? 4.445 7.993 -33.949 1.00 97.69 266 GLN A C 1
ATOM 2055 O O . GLN A 1 266 ? 3.812 9.039 -34.059 1.00 97.69 266 GLN A O 1
ATOM 2060 N N . GLY A 1 267 ? 4.086 7.018 -33.108 1.00 96.44 267 GLY A N 1
ATOM 2061 C CA . GLY A 1 267 ? 2.900 7.087 -32.257 1.00 96.44 267 GLY A CA 1
ATOM 2062 C C . GLY A 1 267 ? 3.048 8.062 -31.087 1.00 96.44 267 GLY A C 1
ATOM 2063 O O . GLY A 1 267 ? 4.119 8.628 -30.847 1.00 96.44 267 GLY A O 1
ATOM 2064 N N . HIS A 1 268 ? 1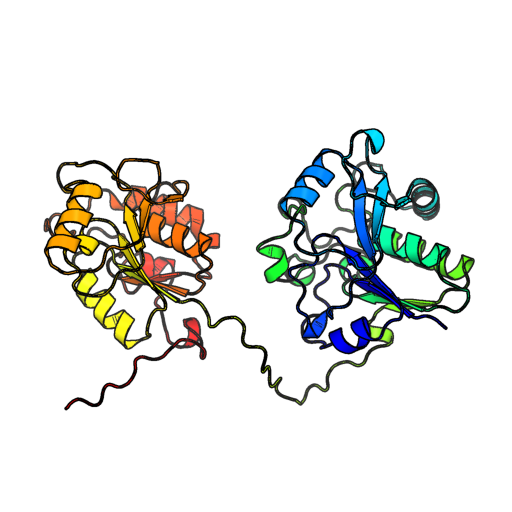.957 8.232 -30.339 1.00 98.00 268 HIS A N 1
ATOM 2065 C CA . HIS A 1 268 ? 1.940 9.029 -29.113 1.00 98.00 268 HIS A CA 1
ATOM 2066 C C . HIS A 1 268 ? 2.872 8.429 -28.048 1.00 98.00 268 HIS A C 1
ATOM 2068 O O . HIS A 1 268 ? 2.986 7.207 -27.947 1.00 98.00 268 HIS A O 1
ATOM 2074 N N . LEU A 1 269 ? 3.529 9.294 -27.272 1.00 98.56 269 LEU A N 1
ATOM 2075 C CA . LEU A 1 269 ? 4.306 8.924 -26.085 1.00 98.56 269 LEU A CA 1
ATOM 2076 C C . LEU A 1 269 ? 3.868 9.764 -24.893 1.00 98.56 269 LEU A C 1
ATOM 2078 O O . LEU A 1 269 ? 3.970 10.986 -24.945 1.00 98.56 269 LEU A O 1
ATOM 2082 N N . ASP A 1 270 ? 3.468 9.123 -23.810 1.00 98.56 270 ASP A N 1
ATOM 2083 C CA . ASP A 1 270 ? 3.156 9.802 -22.554 1.00 98.56 270 ASP A CA 1
ATOM 2084 C C . ASP A 1 270 ? 4.443 10.113 -21.786 1.00 98.56 270 ASP A C 1
ATOM 2086 O O . ASP A 1 270 ? 4.624 11.213 -21.260 1.00 98.56 270 ASP A O 1
ATOM 2090 N N . TYR A 1 271 ? 5.378 9.156 -21.791 1.00 98.69 271 TYR A N 1
ATOM 2091 C CA . TYR A 1 271 ? 6.609 9.223 -21.009 1.00 98.69 271 TYR A CA 1
ATOM 2092 C C . TYR A 1 271 ? 7.852 8.896 -21.837 1.00 98.69 271 TYR A C 1
ATOM 2094 O O . TYR A 1 271 ? 7.816 8.090 -22.771 1.00 98.69 271 TYR A O 1
ATOM 2102 N N . TRP A 1 272 ? 8.986 9.479 -21.452 1.00 98.62 272 TRP A N 1
ATOM 2103 C CA . TRP A 1 272 ? 10.292 9.145 -22.013 1.00 98.62 272 TRP A CA 1
ATOM 2104 C C . TRP A 1 272 ? 11.344 9.037 -20.913 1.00 98.62 272 TRP A C 1
ATOM 2106 O O . TRP A 1 272 ? 11.690 10.017 -20.260 1.00 98.62 272 TRP A O 1
ATOM 2116 N N . PHE A 1 273 ? 11.872 7.833 -20.723 1.00 98.38 273 PHE A N 1
ATOM 2117 C CA . PHE A 1 273 ? 12.871 7.521 -19.713 1.00 98.38 273 PHE A CA 1
ATOM 2118 C C . PHE A 1 273 ? 14.278 7.476 -20.309 1.00 98.38 273 PHE A C 1
ATOM 2120 O O . PHE A 1 273 ? 14.491 6.950 -21.406 1.00 98.38 273 PHE A O 1
ATOM 2127 N N . THR A 1 274 ? 15.261 7.980 -19.560 1.00 97.88 274 THR A N 1
ATOM 2128 C CA . THR A 1 274 ? 16.678 7.854 -19.917 1.00 97.88 274 THR A CA 1
ATOM 2129 C C . THR A 1 274 ? 17.596 7.728 -18.699 1.00 97.88 274 THR A C 1
ATOM 2131 O O . THR A 1 274 ? 17.420 8.390 -17.676 1.00 97.88 274 THR A O 1
ATOM 2134 N N . LEU A 1 275 ? 18.637 6.898 -18.822 1.00 96.62 275 LEU A N 1
ATOM 2135 C CA . LEU A 1 275 ? 19.775 6.910 -17.892 1.00 96.62 275 LEU A CA 1
ATOM 2136 C C . LEU A 1 275 ? 20.845 7.935 -18.297 1.00 96.62 275 LEU A C 1
ATOM 2138 O O . LEU A 1 275 ? 21.770 8.196 -17.531 1.00 96.62 275 LEU A O 1
ATOM 2142 N N . HIS A 1 276 ? 20.722 8.552 -19.470 1.00 95.12 276 HIS A N 1
ATOM 2143 C CA . HIS A 1 276 ? 21.726 9.444 -20.033 1.00 95.12 276 HIS A CA 1
ATOM 2144 C C . HIS A 1 276 ? 21.104 10.814 -20.326 1.00 95.12 276 HIS A C 1
ATOM 2146 O O . HIS A 1 276 ? 20.712 11.090 -21.450 1.00 95.12 276 HIS A O 1
ATOM 2152 N N . PRO A 1 277 ? 21.000 11.731 -19.349 1.00 92.88 277 PRO A N 1
ATOM 2153 C CA . PRO A 1 277 ? 20.450 13.051 -19.654 1.00 92.88 277 PRO A CA 1
ATOM 2154 C C . PRO A 1 277 ? 21.294 13.838 -20.676 1.00 92.88 277 PRO A C 1
ATOM 2156 O O . PRO A 1 277 ? 20.750 14.546 -21.520 1.00 92.88 277 PRO A O 1
ATOM 2159 N N . GLY A 1 278 ? 22.622 13.689 -20.629 1.00 95.00 278 GLY A N 1
ATOM 2160 C CA . GLY A 1 278 ? 23.559 14.285 -21.588 1.00 95.00 278 GLY A CA 1
ATOM 2161 C C . GLY A 1 278 ? 23.910 13.359 -22.755 1.00 95.00 278 GLY A C 1
ATOM 2162 O O . GLY A 1 278 ? 23.604 12.168 -22.718 1.00 95.00 278 GLY A O 1
ATOM 2163 N N . ALA A 1 279 ? 24.573 13.913 -23.772 1.00 89.88 279 ALA A N 1
ATOM 2164 C CA . ALA A 1 279 ? 25.031 13.163 -24.938 1.00 89.88 279 ALA A CA 1
ATOM 2165 C C . ALA A 1 279 ? 26.162 12.172 -24.598 1.00 89.88 279 ALA A C 1
ATOM 2167 O O . ALA A 1 279 ? 27.002 12.436 -23.735 1.00 89.88 279 ALA A O 1
ATOM 2168 N N . CYS A 1 280 ? 26.198 11.047 -25.306 1.00 89.12 280 CYS A N 1
ATOM 2169 C CA . CYS A 1 280 ? 27.302 10.092 -25.336 1.00 89.12 280 CYS A CA 1
ATOM 2170 C C . CYS A 1 280 ? 27.435 9.498 -26.753 1.00 89.12 280 CYS A C 1
ATOM 2172 O O . CYS A 1 280 ? 26.792 9.979 -27.681 1.00 89.12 280 CYS A O 1
ATOM 2174 N N . ILE A 1 281 ? 28.294 8.488 -26.935 1.00 86.81 281 ILE A N 1
ATOM 2175 C CA . ILE A 1 281 ? 28.687 7.970 -28.263 1.00 86.81 281 ILE A CA 1
ATOM 2176 C C . ILE A 1 281 ? 27.469 7.638 -29.146 1.00 86.81 281 ILE A C 1
ATOM 2178 O O . ILE A 1 281 ? 27.427 8.063 -30.295 1.00 86.81 281 ILE A O 1
ATOM 2182 N N . ASP A 1 282 ? 26.460 6.971 -28.582 1.00 86.12 282 ASP A N 1
ATOM 2183 C CA . ASP A 1 282 ? 25.278 6.483 -29.312 1.00 86.12 282 ASP A CA 1
ATOM 2184 C C . ASP A 1 282 ? 23.973 7.195 -28.904 1.00 86.12 282 ASP A C 1
ATOM 2186 O O . ASP A 1 282 ? 22.867 6.690 -29.114 1.00 86.12 282 ASP A O 1
ATOM 2190 N N . TRP A 1 283 ? 24.081 8.355 -28.253 1.00 91.69 283 TRP A N 1
ATOM 2191 C CA . TRP A 1 283 ? 22.927 9.082 -27.733 1.00 91.69 283 TRP A CA 1
ATOM 2192 C C . TRP A 1 283 ? 23.167 10.583 -27.758 1.00 91.69 283 TRP A C 1
ATOM 2194 O O . TRP A 1 283 ? 24.125 11.095 -27.190 1.00 91.69 283 TRP A O 1
ATOM 2204 N N . ILE A 1 284 ? 22.247 11.319 -28.365 1.00 93.44 284 ILE A N 1
ATOM 2205 C CA . ILE A 1 284 ? 22.386 12.766 -28.572 1.00 93.44 284 ILE A CA 1
ATOM 2206 C C . ILE A 1 284 ? 22.060 13.610 -27.331 1.00 93.44 284 ILE A C 1
ATOM 2208 O O . ILE A 1 284 ? 22.182 14.830 -27.372 1.00 93.44 284 ILE A O 1
ATOM 2212 N N . GLY A 1 285 ? 21.650 12.987 -26.225 1.00 95.44 285 GLY A N 1
ATOM 2213 C CA . GLY A 1 285 ? 21.152 13.694 -25.050 1.00 95.44 285 GLY A CA 1
ATOM 2214 C C . GLY A 1 285 ? 19.656 13.989 -25.149 1.00 95.44 285 GLY A C 1
ATOM 2215 O O . GLY A 1 285 ? 19.106 14.246 -26.222 1.00 95.44 285 GLY A O 1
ATOM 2216 N N . ILE A 1 286 ? 18.980 13.976 -24.003 1.00 97.25 286 ILE A N 1
ATOM 2217 C CA . ILE A 1 286 ? 17.512 13.989 -23.965 1.00 97.25 286 ILE A CA 1
ATOM 2218 C C . ILE A 1 286 ? 16.903 15.299 -24.455 1.00 97.25 286 ILE A C 1
ATOM 2220 O O . ILE A 1 286 ? 15.891 15.294 -25.150 1.00 97.25 286 ILE A O 1
ATOM 2224 N N . ARG A 1 287 ? 17.555 16.430 -24.169 1.00 96.75 287 ARG A N 1
ATOM 2225 C C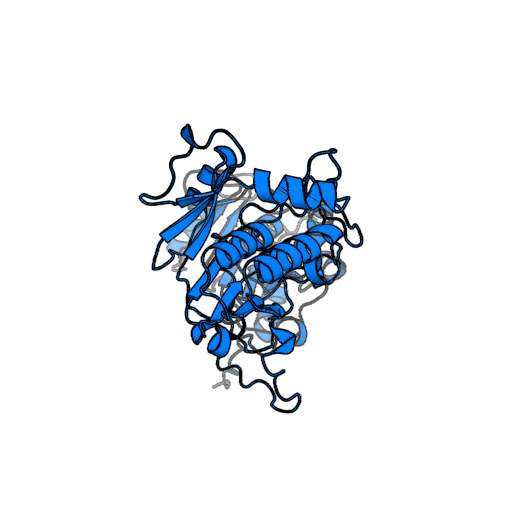A . ARG A 1 287 ? 17.106 17.749 -24.624 1.00 96.75 287 ARG A CA 1
ATOM 2226 C C . ARG A 1 287 ? 17.039 17.813 -26.150 1.00 96.75 287 ARG A C 1
ATOM 2228 O O . ARG A 1 287 ? 16.039 18.257 -26.716 1.00 96.75 287 ARG A O 1
ATOM 2235 N N . ASP A 1 288 ? 18.098 17.356 -26.809 1.00 97.38 288 ASP A N 1
ATOM 2236 C CA . ASP A 1 288 ? 18.207 17.425 -28.262 1.00 97.38 288 ASP A CA 1
ATOM 2237 C C . ASP A 1 288 ? 17.316 16.352 -28.915 1.00 97.38 288 ASP A C 1
ATOM 2239 O O . ASP A 1 288 ? 16.688 16.624 -29.939 1.00 97.38 288 ASP A O 1
ATOM 2243 N N . ALA A 1 289 ? 17.155 15.184 -28.279 1.00 97.62 289 ALA A N 1
ATOM 2244 C CA . ALA A 1 289 ? 16.203 14.148 -28.688 1.00 97.62 289 ALA A CA 1
ATOM 2245 C C . ALA A 1 289 ? 14.744 14.628 -28.666 1.00 97.62 289 ALA A C 1
ATOM 2247 O O . ALA A 1 289 ? 14.035 14.489 -29.666 1.00 97.62 289 ALA A O 1
ATOM 2248 N N . VAL A 1 290 ? 14.309 15.273 -27.579 1.00 97.94 290 VAL A N 1
ATOM 2249 C CA . VAL A 1 290 ? 12.969 15.874 -27.487 1.00 97.94 290 VAL A CA 1
ATOM 2250 C C . VAL A 1 290 ? 12.794 16.971 -28.536 1.00 97.94 290 VAL A C 1
ATOM 2252 O O . VAL A 1 290 ? 11.762 17.019 -29.204 1.00 97.94 290 VAL A O 1
ATOM 2255 N N . SER A 1 291 ? 13.810 17.818 -28.747 1.00 97.88 291 SER A N 1
ATOM 2256 C CA . SER A 1 291 ? 13.764 18.846 -29.794 1.00 97.88 291 SER A CA 1
ATOM 2257 C C . SER A 1 291 ? 13.572 18.238 -31.186 1.00 97.88 291 SER A C 1
ATOM 2259 O O . SER A 1 291 ? 12.735 18.721 -31.949 1.00 97.88 291 SER A O 1
ATOM 2261 N N . ARG A 1 292 ? 14.295 17.156 -31.516 1.00 97.88 292 ARG A N 1
ATOM 2262 C CA . ARG A 1 292 ? 14.129 16.438 -32.791 1.00 97.88 292 ARG A CA 1
ATOM 2263 C C . ARG A 1 292 ? 12.728 15.849 -32.938 1.00 97.88 292 ARG A C 1
ATOM 2265 O O . ARG A 1 292 ? 12.120 16.034 -33.988 1.00 97.88 292 ARG A O 1
ATOM 2272 N N . ARG A 1 293 ? 12.197 15.206 -31.892 1.00 97.81 293 ARG A N 1
ATOM 2273 C CA . ARG A 1 293 ? 10.839 14.638 -31.890 1.00 97.81 293 ARG A CA 1
ATOM 2274 C C . ARG A 1 293 ? 9.780 15.705 -32.185 1.00 97.81 293 ARG A C 1
ATOM 2276 O O . ARG A 1 293 ? 8.958 15.520 -33.078 1.00 97.81 293 ARG A O 1
ATOM 2283 N N . VAL A 1 294 ? 9.842 16.840 -31.490 1.00 98.06 294 VAL A N 1
ATOM 2284 C CA . VAL A 1 294 ? 8.885 17.946 -31.671 1.00 98.06 294 VAL A CA 1
ATOM 2285 C C . VAL A 1 294 ? 9.017 18.585 -33.056 1.00 98.06 294 VAL A C 1
ATOM 2287 O O . VAL A 1 294 ? 8.009 18.843 -33.708 1.00 98.06 294 VAL A O 1
ATOM 2290 N N . LYS A 1 295 ? 10.243 18.791 -33.557 1.00 98.06 295 LYS A N 1
ATOM 2291 C CA . LYS A 1 295 ? 10.474 19.306 -34.922 1.00 98.06 295 LYS A CA 1
ATOM 2292 C C . LYS A 1 295 ? 9.937 18.376 -36.010 1.00 98.06 295 LYS A C 1
ATOM 2294 O O . LYS A 1 295 ? 9.552 18.858 -37.067 1.00 98.06 295 LYS A O 1
ATOM 2299 N N . ALA A 1 296 ? 9.881 17.072 -35.746 1.00 97.88 296 ALA A N 1
ATOM 2300 C CA . ALA A 1 296 ? 9.256 16.089 -36.627 1.00 97.88 296 ALA A CA 1
ATOM 2301 C C . ALA A 1 296 ? 7.713 16.069 -36.531 1.00 97.88 296 ALA A C 1
ATOM 2303 O O . ALA A 1 296 ? 7.087 15.165 -37.074 1.00 97.88 296 ALA A O 1
ATOM 2304 N N . GLY A 1 297 ? 7.093 17.024 -35.824 1.00 97.62 297 GLY A N 1
ATOM 2305 C CA . GLY A 1 297 ? 5.638 17.118 -35.670 1.00 97.62 297 GLY A CA 1
ATOM 2306 C C . GLY A 1 297 ? 5.038 16.115 -34.681 1.00 97.62 297 GLY A C 1
ATOM 2307 O O . GLY A 1 297 ? 3.822 15.944 -34.651 1.00 97.62 297 GLY A O 1
ATOM 2308 N N . ARG A 1 298 ? 5.863 15.440 -33.871 1.00 98.12 298 ARG A N 1
ATOM 2309 C CA . ARG A 1 298 ? 5.415 14.455 -32.872 1.00 98.12 298 ARG A CA 1
ATOM 2310 C C . ARG A 1 298 ? 5.221 15.119 -31.504 1.00 98.12 298 ARG A C 1
ATOM 2312 O O . ARG A 1 298 ? 5.791 16.171 -31.218 1.00 98.12 298 ARG A O 1
ATOM 2319 N N . ASN A 1 299 ? 4.427 14.495 -30.634 1.00 98.31 299 ASN A N 1
ATOM 2320 C CA . ASN A 1 299 ? 4.109 15.049 -29.316 1.00 98.31 299 ASN A CA 1
ATOM 2321 C C . ASN A 1 299 ? 5.344 15.116 -28.388 1.00 98.31 299 ASN A C 1
ATOM 2323 O O . ASN A 1 299 ? 6.254 14.291 -28.498 1.00 98.31 299 ASN A O 1
ATOM 2327 N N . LYS A 1 300 ? 5.357 16.069 -27.445 1.00 98.25 300 LYS A N 1
ATOM 2328 C CA . LYS A 1 300 ? 6.356 16.138 -26.365 1.00 98.25 300 LYS A CA 1
ATOM 2329 C C . LYS A 1 300 ? 5.903 15.252 -25.183 1.00 98.25 300 LYS A C 1
ATOM 2331 O O . LYS A 1 300 ? 4.885 15.597 -24.588 1.00 98.25 300 LYS A O 1
ATOM 2336 N N . PRO A 1 301 ? 6.623 14.169 -24.831 1.00 98.25 301 PRO A N 1
ATOM 2337 C CA . PRO A 1 301 ? 6.331 13.370 -23.635 1.00 98.25 301 PRO A CA 1
ATOM 2338 C C . PRO A 1 301 ? 6.863 14.031 -22.352 1.00 98.25 301 PRO A C 1
ATOM 2340 O O . PRO A 1 301 ? 7.724 14.912 -22.422 1.00 98.25 301 PRO A O 1
ATOM 2343 N N . GLU A 1 302 ? 6.404 13.561 -21.188 1.00 98.50 302 GLU A N 1
ATOM 2344 C CA . GLU A 1 302 ? 7.026 13.866 -19.891 1.00 98.50 302 GLU A CA 1
ATOM 2345 C C . GLU A 1 302 ? 8.334 13.068 -19.740 1.00 98.50 302 GLU A C 1
ATOM 2347 O O . GLU A 1 302 ? 8.364 11.844 -19.899 1.00 98.50 302 GLU A O 1
ATOM 2352 N N . VAL A 1 303 ? 9.435 13.753 -19.441 1.00 98.62 303 VAL A N 1
ATOM 2353 C CA . VAL A 1 303 ? 10.780 13.172 -19.447 1.00 98.62 303 VAL A CA 1
ATOM 2354 C C . VAL A 1 303 ? 11.253 12.813 -18.042 1.00 98.62 303 VAL A C 1
ATOM 2356 O O . VAL A 1 303 ? 11.287 13.653 -17.142 1.00 98.62 303 VAL A O 1
ATOM 2359 N N . TRP A 1 304 ? 11.712 11.573 -17.883 1.00 98.50 304 TRP A N 1
ATOM 2360 C CA . TRP A 1 304 ? 12.172 11.012 -16.617 1.00 98.50 304 TRP A CA 1
ATOM 2361 C C . TRP A 1 304 ? 13.622 10.527 -16.689 1.00 98.50 304 TRP A C 1
ATOM 2363 O O . TRP A 1 304 ? 14.058 9.937 -17.680 1.00 98.50 304 TRP A O 1
ATOM 2373 N N . ALA A 1 305 ? 14.370 10.720 -15.602 1.00 98.25 305 ALA A N 1
ATOM 2374 C CA . ALA A 1 305 ? 15.720 10.176 -15.457 1.00 98.25 305 ALA A CA 1
ATOM 2375 C C . ALA A 1 305 ? 16.058 9.799 -14.011 1.00 98.25 305 ALA A C 1
ATOM 2377 O O . ALA A 1 305 ? 15.326 10.112 -13.076 1.00 98.25 305 ALA A O 1
ATOM 2378 N N . HIS A 1 306 ? 17.214 9.161 -13.812 1.00 97.12 306 HIS A N 1
ATOM 2379 C CA . HIS A 1 306 ? 17.699 8.839 -12.467 1.00 97.12 306 HIS A CA 1
ATOM 2380 C C . HIS A 1 306 ? 18.303 10.034 -11.706 1.00 97.12 306 HIS A C 1
ATOM 2382 O O . HIS A 1 306 ? 18.618 9.936 -10.522 1.00 97.12 306 HIS A O 1
ATOM 2388 N N . LYS A 1 307 ? 18.519 11.160 -12.394 1.00 96.81 307 LYS A N 1
ATOM 2389 C CA . LYS A 1 307 ? 19.100 12.381 -11.832 1.00 96.81 307 LYS A CA 1
ATOM 2390 C C . LYS A 1 307 ? 18.583 13.615 -12.557 1.00 96.81 307 LYS A C 1
ATOM 2392 O O . LYS A 1 307 ? 18.259 13.549 -13.743 1.00 96.81 307 LYS A O 1
ATOM 2397 N N . ALA A 1 308 ? 18.556 14.740 -11.851 1.00 97.38 308 ALA A N 1
ATOM 2398 C CA . ALA A 1 308 ? 18.148 16.018 -12.417 1.00 97.38 308 ALA A CA 1
ATOM 2399 C C . ALA A 1 308 ? 19.169 16.514 -13.454 1.00 97.38 308 ALA A C 1
ATOM 2401 O O . ALA A 1 308 ? 20.380 16.383 -13.266 1.00 97.38 308 ALA A O 1
ATOM 2402 N N . ALA A 1 309 ? 18.671 17.085 -14.550 1.00 96.88 309 ALA A N 1
ATOM 2403 C CA . ALA A 1 309 ? 19.464 17.701 -15.610 1.00 96.88 309 ALA A CA 1
ATOM 2404 C C . ALA A 1 309 ? 18.560 18.570 -16.509 1.00 96.88 309 ALA A C 1
ATOM 2406 O O . ALA A 1 309 ? 17.339 18.394 -16.491 1.00 96.88 309 ALA A O 1
ATOM 2407 N N . PRO A 1 310 ? 19.121 19.479 -17.329 1.00 96.56 310 PRO A N 1
ATOM 2408 C CA . PRO A 1 310 ? 18.335 20.228 -18.305 1.00 96.56 310 PRO A CA 1
ATOM 2409 C C . PRO A 1 310 ? 17.551 19.305 -19.248 1.00 96.56 310 PRO A C 1
ATOM 2411 O O . PRO A 1 310 ? 18.131 18.442 -19.905 1.00 96.56 310 PRO A O 1
ATOM 2414 N N . GLY A 1 311 ? 16.236 19.521 -19.335 1.00 95.38 311 GLY A N 1
ATOM 2415 C CA . GLY A 1 311 ? 15.329 18.712 -20.155 1.00 95.38 311 GLY A CA 1
ATOM 2416 C C . GLY A 1 311 ? 14.730 17.488 -19.453 1.00 95.38 311 GLY A C 1
ATOM 2417 O O . GLY A 1 311 ? 14.042 16.726 -20.120 1.00 95.38 311 GLY A O 1
ATOM 2418 N N . ILE A 1 312 ? 14.978 17.300 -18.151 1.00 98.12 312 ILE A N 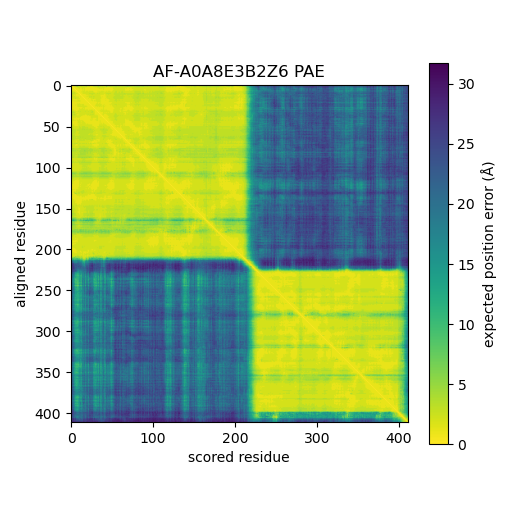1
ATOM 2419 C CA . ILE A 1 312 ? 14.322 16.285 -17.315 1.00 98.12 312 ILE A CA 1
ATOM 2420 C C . ILE A 1 312 ? 13.183 16.939 -16.528 1.00 98.12 312 ILE A C 1
ATOM 2422 O O . ILE A 1 312 ? 13.427 17.899 -15.799 1.00 98.12 312 ILE A O 1
ATOM 2426 N N . ASP A 1 313 ? 11.966 16.406 -16.649 1.00 98.06 313 ASP A N 1
ATOM 2427 C CA . ASP A 1 313 ? 10.784 16.907 -15.939 1.00 98.06 313 ASP A CA 1
ATOM 2428 C C . ASP A 1 313 ? 10.662 16.273 -14.541 1.00 98.06 313 ASP A C 1
ATOM 2430 O O . ASP A 1 313 ? 10.312 16.953 -13.575 1.00 98.06 313 ASP A O 1
ATOM 2434 N N . LYS A 1 314 ? 10.986 14.977 -14.411 1.00 98.19 314 LYS A N 1
ATOM 2435 C CA . LYS A 1 314 ? 10.937 14.234 -13.139 1.00 98.19 314 LYS A CA 1
ATOM 2436 C C . LYS A 1 314 ? 12.116 13.288 -12.949 1.00 98.19 314 LYS A C 1
ATOM 2438 O O . LYS A 1 314 ? 12.764 12.846 -13.896 1.00 98.19 314 LYS A O 1
ATOM 2443 N N . THR A 1 315 ? 12.377 12.946 -11.691 1.00 97.94 315 THR A N 1
ATOM 2444 C CA . THR A 1 315 ? 13.437 12.006 -11.320 1.00 97.94 315 THR A CA 1
ATOM 2445 C C . THR A 1 315 ? 12.904 10.865 -10.471 1.00 97.94 315 THR A C 1
ATOM 2447 O O . THR A 1 315 ? 12.110 11.110 -9.567 1.00 97.94 315 THR A O 1
ATOM 2450 N N . THR A 1 316 ? 13.411 9.655 -10.694 1.00 94.88 316 THR A N 1
ATOM 2451 C CA . THR A 1 316 ? 13.183 8.480 -9.833 1.00 94.88 316 THR A CA 1
ATOM 2452 C C . THR A 1 316 ? 14.528 7.835 -9.479 1.00 94.88 316 THR A C 1
ATOM 2454 O O . THR A 1 316 ? 15.428 7.866 -10.316 1.00 94.88 316 THR A O 1
ATOM 2457 N N . PRO A 1 317 ? 14.742 7.271 -8.272 1.00 92.44 317 PRO A N 1
ATOM 2458 C CA . PRO A 1 317 ? 16.024 6.640 -7.941 1.00 92.44 317 PRO A CA 1
ATOM 2459 C C . PRO A 1 317 ? 16.391 5.502 -8.911 1.00 92.44 317 PRO A C 1
ATOM 2461 O O . PRO A 1 317 ? 15.510 4.820 -9.431 1.00 92.44 317 PRO A O 1
ATOM 2464 N N . ASP A 1 318 ? 17.677 5.244 -9.126 1.00 92.69 318 ASP A N 1
ATOM 2465 C CA . ASP A 1 318 ? 18.107 4.130 -9.980 1.00 92.69 318 ASP A CA 1
ATOM 2466 C C . ASP A 1 318 ? 18.021 2.782 -9.237 1.00 92.69 318 ASP A C 1
ATOM 2468 O O . ASP A 1 318 ? 18.335 2.696 -8.050 1.00 92.69 318 ASP A O 1
ATOM 2472 N N . TRP A 1 319 ? 17.625 1.728 -9.949 1.00 95.75 319 TRP A N 1
ATOM 2473 C CA . TRP A 1 319 ? 17.717 0.329 -9.503 1.00 95.75 319 TRP A CA 1
ATOM 2474 C C . TRP A 1 319 ? 18.961 -0.387 -10.061 1.00 95.75 319 TRP A C 1
ATOM 2476 O O . TRP A 1 319 ? 19.141 -1.585 -9.866 1.00 95.75 319 TRP A O 1
ATOM 2486 N N . GLY A 1 320 ? 19.838 0.336 -10.765 1.00 93.31 320 GLY A N 1
ATOM 2487 C CA . GLY A 1 320 ? 21.093 -0.183 -11.313 1.00 93.31 320 GLY A CA 1
ATOM 2488 C C . GLY A 1 320 ? 20.911 -1.033 -12.574 1.00 93.31 320 GLY A C 1
ATOM 2489 O O . GLY A 1 320 ? 21.793 -1.819 -12.924 1.00 93.31 320 GLY A O 1
ATOM 2490 N N . GLY A 1 321 ? 19.761 -0.910 -13.243 1.00 94.00 321 GLY A N 1
ATOM 2491 C CA . GLY A 1 321 ? 19.389 -1.700 -14.416 1.00 94.00 321 GLY A CA 1
ATOM 2492 C C . GLY A 1 321 ? 19.531 -0.965 -15.746 1.00 94.00 321 GLY A C 1
ATOM 2493 O O . GLY A 1 321 ? 20.242 0.026 -15.879 1.00 94.00 321 GLY A O 1
ATOM 2494 N N . SER A 1 322 ? 18.860 -1.502 -16.765 1.00 96.81 322 SER A N 1
ATOM 2495 C CA . SER A 1 322 ? 18.732 -0.841 -18.069 1.00 96.81 322 SER A CA 1
ATOM 2496 C C . SER A 1 322 ? 17.739 0.328 -17.999 1.00 96.81 322 SER A C 1
ATOM 2498 O O . SER A 1 322 ? 16.930 0.412 -17.074 1.00 96.81 322 SER A O 1
ATOM 2500 N N . THR A 1 323 ? 17.709 1.195 -19.015 1.00 97.44 323 THR A N 1
ATOM 2501 C CA . THR A 1 323 ? 16.661 2.229 -19.118 1.00 97.44 323 THR A CA 1
ATOM 2502 C C . THR A 1 323 ? 15.253 1.631 -19.223 1.00 97.44 323 THR A C 1
ATOM 2504 O O . THR A 1 323 ? 14.309 2.234 -18.725 1.00 97.44 323 THR A O 1
ATOM 2507 N N . GLY A 1 324 ? 15.105 0.419 -19.774 1.00 98.12 324 GLY A N 1
ATOM 2508 C CA . GLY A 1 324 ? 13.833 -0.307 -19.731 1.00 98.12 324 GLY A CA 1
ATOM 2509 C C . GLY A 1 324 ? 13.377 -0.607 -18.298 1.00 98.12 324 GLY A C 1
ATOM 2510 O O . GLY A 1 324 ? 12.203 -0.432 -17.986 1.00 98.12 324 GLY A O 1
ATOM 2511 N N . LEU A 1 325 ? 14.302 -0.965 -17.395 1.00 98.25 325 LEU A N 1
ATOM 2512 C CA . LEU A 1 325 ? 13.978 -1.165 -15.974 1.00 98.25 325 LEU A CA 1
ATOM 2513 C C . LEU A 1 325 ? 13.640 0.161 -15.273 1.00 98.25 325 LEU A C 1
ATOM 2515 O O . LEU A 1 325 ? 12.712 0.206 -14.470 1.00 98.25 325 LEU A O 1
ATOM 2519 N N . LEU A 1 326 ? 14.347 1.248 -15.606 1.00 98.31 326 LEU A N 1
ATOM 2520 C CA . LEU A 1 326 ? 14.023 2.591 -15.109 1.00 98.31 326 LEU A CA 1
ATOM 2521 C C . LEU A 1 326 ? 12.593 3.007 -15.500 1.00 98.31 326 LEU A C 1
ATOM 2523 O O . LEU A 1 326 ? 11.867 3.547 -14.669 1.00 98.31 326 LEU A O 1
ATOM 2527 N N . ALA A 1 327 ? 12.186 2.725 -16.743 1.00 98.50 327 ALA A N 1
ATOM 2528 C CA . ALA A 1 327 ? 10.836 3.007 -17.227 1.00 98.50 327 ALA A CA 1
ATOM 2529 C C . ALA A 1 327 ? 9.772 2.230 -16.448 1.00 98.50 327 ALA A C 1
ATOM 2531 O O . ALA A 1 327 ? 8.796 2.816 -15.987 1.00 98.50 327 ALA A O 1
ATOM 2532 N N . VAL A 1 328 ? 9.991 0.929 -16.234 1.00 98.31 328 VAL A N 1
ATOM 2533 C CA . VAL A 1 328 ? 9.101 0.097 -15.412 1.00 98.31 328 VAL A CA 1
ATOM 2534 C C . VAL A 1 328 ? 8.955 0.670 -14.011 1.00 98.31 328 VAL A C 1
ATOM 2536 O O . VAL A 1 328 ? 7.836 0.847 -13.540 1.00 98.31 328 VAL A O 1
ATOM 2539 N N . LYS A 1 329 ? 10.069 1.006 -13.359 1.00 97.19 329 LYS A N 1
ATOM 2540 C CA . LYS A 1 329 ? 10.047 1.579 -12.017 1.00 97.19 329 LYS A CA 1
ATOM 2541 C C . LYS A 1 329 ? 9.220 2.867 -11.958 1.00 97.19 329 LYS A C 1
ATOM 2543 O O . LYS A 1 329 ? 8.352 2.992 -11.099 1.00 97.19 329 LYS A O 1
ATOM 2548 N N . GLY A 1 330 ? 9.466 3.807 -12.872 1.00 97.06 330 GLY A N 1
ATOM 2549 C CA . GLY A 1 330 ? 8.712 5.062 -12.916 1.00 97.06 330 GLY A CA 1
ATOM 2550 C C . GLY A 1 330 ? 7.215 4.837 -13.145 1.00 97.06 330 GLY A C 1
ATOM 2551 O O . GLY A 1 330 ? 6.389 5.484 -12.510 1.00 97.06 330 GLY A O 1
ATOM 2552 N N . LEU A 1 331 ? 6.847 3.870 -13.990 1.00 97.38 331 LEU A N 1
ATOM 2553 C CA . LEU A 1 331 ? 5.448 3.490 -14.200 1.00 97.38 331 LEU A CA 1
ATOM 2554 C C . LEU A 1 331 ? 4.819 2.849 -12.948 1.00 97.38 331 LEU A C 1
ATOM 2556 O O . LEU A 1 331 ? 3.674 3.157 -12.624 1.00 97.38 331 LEU A O 1
ATOM 2560 N N . LEU A 1 332 ? 5.553 2.028 -12.193 1.00 87.75 332 LEU A N 1
ATOM 2561 C CA . LEU A 1 332 ? 5.071 1.503 -10.908 1.00 87.75 332 LEU A CA 1
ATOM 2562 C C . LEU A 1 332 ? 4.831 2.630 -9.888 1.00 87.75 332 LEU A C 1
ATOM 2564 O O . LEU A 1 332 ? 3.799 2.641 -9.221 1.00 87.75 332 LEU A O 1
ATOM 2568 N N . GLU A 1 333 ? 5.725 3.623 -9.811 1.00 87.44 333 GLU A N 1
ATOM 2569 C CA . GLU A 1 333 ? 5.549 4.813 -8.955 1.00 87.44 333 GLU A CA 1
ATOM 2570 C C . GLU A 1 333 ? 4.333 5.662 -9.366 1.00 87.44 333 GLU A C 1
ATOM 2572 O O . GLU A 1 333 ? 3.696 6.297 -8.524 1.00 87.44 333 GLU A O 1
ATOM 2577 N N . LEU A 1 334 ? 3.972 5.638 -10.651 1.00 86.25 334 LEU A N 1
ATOM 2578 C CA . LEU A 1 334 ? 2.777 6.285 -11.196 1.00 86.25 334 LEU A CA 1
ATOM 2579 C C . LEU A 1 334 ? 1.494 5.452 -11.033 1.00 86.25 334 LEU A C 1
ATOM 2581 O O . LEU A 1 334 ? 0.421 5.924 -11.421 1.00 86.25 334 LEU A O 1
ATOM 2585 N N . GLY A 1 335 ? 1.587 4.248 -10.460 1.00 82.19 335 GLY A N 1
ATOM 2586 C CA . GLY A 1 335 ? 0.452 3.370 -10.180 1.00 82.19 335 GLY A CA 1
ATOM 2587 C C . GLY A 1 335 ? -0.032 2.543 -11.372 1.00 82.19 335 GLY A C 1
ATOM 2588 O O . GLY A 1 335 ? -1.196 2.156 -11.388 1.00 82.19 335 GLY A O 1
ATOM 2589 N N . TYR A 1 336 ? 0.812 2.289 -12.377 1.00 90.31 336 TYR A N 1
ATOM 2590 C CA . TYR A 1 336 ? 0.488 1.312 -13.423 1.00 90.31 336 TYR A CA 1
ATOM 2591 C C . TYR A 1 336 ? 0.620 -0.113 -12.879 1.00 90.31 336 TYR A C 1
ATOM 2593 O O . TYR A 1 336 ? 1.581 -0.437 -12.185 1.00 90.31 336 TYR A O 1
ATOM 2601 N N . GLU A 1 337 ? -0.343 -0.972 -13.210 1.00 88.56 337 GLU A N 1
ATOM 2602 C CA . GLU A 1 337 ? -0.465 -2.316 -12.630 1.00 88.56 337 GLU A CA 1
ATOM 2603 C C . GLU A 1 337 ? -0.246 -3.437 -13.648 1.00 88.56 337 GLU A C 1
ATOM 2605 O O . GLU A 1 337 ? -0.038 -4.586 -13.253 1.00 88.56 337 GLU A O 1
ATOM 2610 N N . ARG A 1 338 ? -0.299 -3.128 -14.950 1.00 94.50 338 ARG A N 1
ATOM 2611 C CA . ARG A 1 338 ? 0.008 -4.066 -16.040 1.00 94.50 338 ARG A CA 1
ATOM 2612 C C . ARG A 1 338 ? 0.930 -3.394 -17.045 1.00 94.50 338 ARG A C 1
ATOM 2614 O O . ARG A 1 338 ? 0.496 -2.596 -17.870 1.00 94.50 338 ARG A O 1
ATOM 2621 N N . ILE A 1 339 ? 2.217 -3.696 -16.956 1.00 98.25 339 ILE A N 1
ATOM 2622 C CA . ILE A 1 339 ? 3.254 -3.114 -17.805 1.00 98.25 339 ILE A CA 1
ATOM 2623 C C . ILE A 1 339 ? 3.762 -4.193 -18.760 1.00 98.25 339 ILE A C 1
ATOM 2625 O O . ILE A 1 339 ? 4.269 -5.229 -18.328 1.00 98.25 339 ILE A O 1
ATOM 2629 N N . VAL A 1 340 ? 3.646 -3.944 -20.061 1.00 98.56 340 VAL A N 1
ATOM 2630 C CA . VAL A 1 340 ? 4.181 -4.821 -21.105 1.00 98.56 340 VAL A CA 1
ATOM 2631 C C . VAL A 1 340 ? 5.460 -4.222 -21.669 1.00 98.56 340 VAL A C 1
ATOM 2633 O O . VAL A 1 340 ? 5.502 -3.048 -22.030 1.00 98.56 340 VAL A O 1
ATOM 2636 N N . LEU A 1 341 ? 6.510 -5.033 -21.759 1.00 98.81 341 LEU A N 1
ATOM 2637 C CA .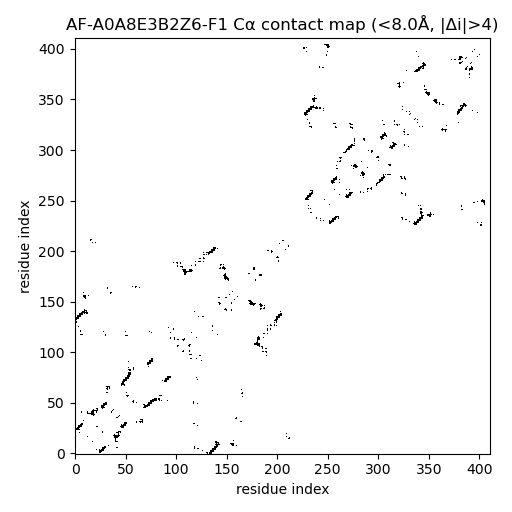 LEU A 1 341 ? 7.775 -4.665 -22.384 1.00 98.81 341 LEU A CA 1
ATOM 2638 C C . LEU A 1 341 ? 7.792 -5.098 -23.852 1.00 98.81 341 LEU A C 1
ATOM 2640 O O . LEU A 1 341 ? 7.676 -6.290 -24.139 1.00 98.81 341 LEU A O 1
ATOM 2644 N N . GLY A 1 342 ? 8.008 -4.155 -24.767 1.00 98.56 342 GLY A N 1
ATOM 2645 C CA . GLY A 1 342 ? 8.347 -4.427 -26.162 1.00 98.56 342 GLY A CA 1
ATOM 2646 C C . GLY A 1 342 ? 9.727 -3.871 -26.506 1.00 98.56 342 GLY A C 1
ATOM 2647 O O . GLY A 1 342 ? 10.026 -2.720 -26.203 1.00 98.56 342 GLY A O 1
ATOM 2648 N N . GLY A 1 343 ? 10.607 -4.675 -27.105 1.00 98.44 343 GLY A N 1
ATOM 2649 C CA . GLY A 1 343 ? 11.976 -4.246 -27.406 1.00 98.44 343 GLY A CA 1
ATOM 2650 C C . GLY A 1 343 ? 12.906 -4.179 -26.191 1.00 98.44 343 GLY A C 1
ATOM 2651 O O . GLY A 1 343 ? 13.926 -3.490 -26.238 1.00 98.44 343 GLY A O 1
ATOM 2652 N N . VAL A 1 344 ? 12.578 -4.885 -25.102 1.00 98.44 344 VAL A N 1
ATOM 2653 C CA . VAL A 1 344 ? 13.424 -5.012 -23.897 1.00 98.44 344 VAL A CA 1
ATOM 2654 C C . VAL A 1 344 ? 13.748 -6.490 -23.621 1.00 98.44 344 VAL A C 1
ATOM 2656 O O . VAL A 1 344 ? 13.464 -6.992 -22.533 1.00 98.44 344 VAL A O 1
ATOM 2659 N N . PRO A 1 345 ? 14.331 -7.234 -24.578 1.00 98.38 345 PRO A N 1
ATOM 2660 C CA . PRO A 1 345 ? 14.551 -8.669 -24.426 1.00 98.38 345 PRO A CA 1
ATOM 2661 C C . PRO A 1 345 ? 15.609 -8.996 -23.365 1.00 98.38 345 PRO A C 1
ATOM 2663 O O . PRO A 1 345 ? 15.625 -10.102 -22.834 1.00 98.38 345 PRO A O 1
ATOM 2666 N N . MET A 1 346 ? 16.487 -8.039 -23.031 1.00 98.00 346 MET A N 1
ATOM 2667 C CA . MET A 1 346 ? 17.652 -8.249 -22.166 1.00 98.00 346 MET A CA 1
ATOM 2668 C C . MET A 1 346 ? 18.458 -9.483 -22.582 1.00 98.00 346 MET A C 1
ATOM 2670 O O . MET A 1 346 ? 18.792 -10.323 -21.751 1.00 98.00 346 MET A O 1
ATOM 2674 N N . ASP A 1 347 ? 18.768 -9.608 -23.865 1.00 96.94 347 ASP A N 1
ATOM 2675 C CA . ASP A 1 347 ? 19.684 -10.605 -24.418 1.00 96.94 347 ASP A CA 1
ATOM 2676 C C . ASP A 1 347 ? 20.804 -9.910 -25.215 1.00 96.94 347 ASP A C 1
ATOM 2678 O O . ASP A 1 347 ? 21.021 -8.706 -25.073 1.00 96.94 347 ASP A O 1
ATOM 2682 N N . THR A 1 348 ? 21.583 -10.667 -25.986 1.00 97.12 348 THR A N 1
ATOM 2683 C CA . THR A 1 348 ? 22.709 -10.133 -26.767 1.00 97.12 348 THR A CA 1
ATOM 2684 C C . THR A 1 348 ? 22.287 -9.503 -28.095 1.00 97.12 348 THR A C 1
ATOM 2686 O O . THR A 1 348 ? 23.162 -9.056 -28.843 1.00 97.12 348 THR A O 1
ATOM 2689 N N . SER A 1 349 ? 20.985 -9.445 -28.397 1.00 96.38 349 SER A N 1
ATOM 2690 C CA . SER A 1 349 ? 20.470 -8.846 -29.628 1.00 96.38 349 SER A CA 1
ATOM 2691 C C . SER A 1 349 ? 20.900 -7.381 -29.756 1.00 96.38 349 SER A C 1
ATOM 2693 O O . SER A 1 349 ? 21.055 -6.680 -28.748 1.00 96.38 349 SER A O 1
ATOM 2695 N N . PRO A 1 350 ? 21.122 -6.893 -30.987 1.00 96.75 350 PRO A N 1
ATOM 2696 C CA . PRO A 1 350 ? 21.552 -5.523 -31.198 1.00 96.75 350 PRO A CA 1
ATOM 2697 C C . PRO A 1 350 ? 20.440 -4.518 -30.899 1.00 96.75 350 PRO A C 1
ATOM 2699 O O . PRO A 1 350 ? 19.250 -4.850 -30.871 1.00 96.75 350 PRO A O 1
ATOM 2702 N N . HIS A 1 351 ? 20.840 -3.258 -30.731 1.00 96.62 351 HIS A N 1
ATOM 2703 C CA . HIS A 1 351 ? 19.888 -2.152 -30.734 1.00 96.62 351 HIS A CA 1
ATOM 2704 C C . HIS A 1 351 ? 19.442 -1.886 -32.179 1.00 96.62 351 HIS A C 1
ATOM 2706 O O . HIS A 1 351 ? 20.208 -2.134 -33.117 1.00 96.62 351 HIS A O 1
ATOM 2712 N N . PHE A 1 352 ? 18.234 -1.356 -32.378 1.00 96.62 352 PHE A N 1
ATOM 2713 C CA . PHE A 1 352 ? 17.681 -1.140 -33.723 1.00 96.62 352 PHE A CA 1
ATOM 2714 C C . PHE A 1 352 ? 18.520 -0.174 -34.585 1.00 96.62 352 PHE A C 1
ATOM 2716 O O . PHE A 1 352 ? 18.404 -0.193 -35.806 1.00 96.62 352 PHE A O 1
ATOM 2723 N N . TYR A 1 353 ? 19.370 0.654 -33.965 1.00 93.81 353 TYR A N 1
ATOM 2724 C CA . TYR A 1 353 ? 20.120 1.725 -34.629 1.00 93.81 353 TYR A CA 1
ATOM 2725 C C . TYR A 1 353 ? 21.617 1.447 -34.849 1.00 93.81 353 TYR A C 1
ATOM 2727 O O . TYR A 1 353 ? 22.248 2.197 -35.588 1.00 93.81 353 TYR A O 1
ATOM 2735 N N . ASN A 1 354 ? 22.221 0.427 -34.222 1.00 91.50 354 ASN A N 1
ATOM 2736 C CA . ASN A 1 354 ? 23.675 0.194 -34.332 1.00 91.50 354 ASN A CA 1
ATOM 2737 C C . ASN A 1 354 ? 24.077 -1.205 -34.822 1.00 91.50 354 ASN A C 1
ATOM 2739 O O . ASN A 1 354 ? 25.238 -1.399 -35.177 1.00 91.50 354 ASN A O 1
ATOM 2743 N N . GLY A 1 355 ? 23.160 -2.181 -34.852 1.00 91.06 355 GLY A N 1
ATOM 2744 C CA . GLY A 1 355 ? 23.422 -3.533 -35.368 1.00 91.06 355 GLY A CA 1
ATOM 2745 C C . GLY A 1 355 ? 24.469 -4.352 -34.592 1.00 91.06 355 GLY A C 1
ATOM 2746 O O . GLY A 1 355 ? 24.689 -5.515 -34.920 1.00 91.06 355 GLY A O 1
ATOM 2747 N N . GLN A 1 356 ? 25.102 -3.789 -33.557 1.00 93.19 356 GLN A N 1
ATOM 2748 C CA . GLN A 1 356 ? 26.155 -4.446 -32.785 1.00 93.19 356 GLN A CA 1
ATOM 2749 C C . GLN A 1 356 ? 25.569 -5.227 -31.600 1.00 93.19 356 GLN A C 1
ATOM 2751 O O . GLN A 1 356 ? 24.710 -4.691 -30.894 1.00 93.19 356 GLN A O 1
ATOM 2756 N N . PRO A 1 357 ? 26.050 -6.455 -31.319 1.00 94.25 357 PRO A N 1
ATOM 2757 C CA . PRO A 1 357 ? 25.584 -7.235 -30.176 1.00 94.25 357 PRO A CA 1
ATOM 2758 C C . PRO A 1 357 ? 25.770 -6.505 -28.845 1.00 94.25 357 PRO A C 1
ATOM 2760 O O . PRO A 1 357 ? 26.830 -5.928 -28.572 1.00 94.25 357 PRO A O 1
ATOM 2763 N N . TRP A 1 358 ? 24.771 -6.584 -27.967 1.00 93.88 358 TRP A N 1
ATOM 2764 C CA . TRP A 1 358 ? 24.832 -5.916 -26.671 1.00 93.88 358 TRP A CA 1
ATOM 2765 C C . TRP A 1 358 ? 25.605 -6.740 -25.633 1.00 93.88 358 TRP A C 1
ATOM 2767 O O . TRP A 1 358 ? 25.101 -7.686 -25.032 1.00 93.88 358 TRP A O 1
ATOM 2777 N N . ARG A 1 359 ? 26.866 -6.364 -25.392 1.00 93.88 359 ARG A N 1
ATOM 2778 C CA . ARG A 1 359 ? 27.790 -7.134 -24.532 1.00 93.88 359 ARG A CA 1
ATOM 2779 C C . ARG A 1 359 ? 27.602 -6.926 -23.027 1.00 93.88 359 ARG A C 1
ATOM 2781 O O . ARG A 1 359 ? 28.112 -7.713 -22.240 1.00 93.88 359 ARG A O 1
ATOM 2788 N N . GLN A 1 360 ? 26.899 -5.873 -22.608 1.00 92.88 360 GLN A N 1
ATOM 2789 C CA . GLN A 1 360 ? 26.743 -5.525 -21.185 1.00 92.88 360 GLN A CA 1
ATOM 2790 C C . GLN A 1 360 ? 25.498 -6.151 -20.537 1.00 92.88 360 GLN A C 1
ATOM 2792 O O . GLN A 1 360 ? 25.200 -5.867 -19.379 1.00 92.88 360 GLN A O 1
ATOM 2797 N N . VAL A 1 361 ? 24.779 -7.007 -21.266 1.00 95.56 361 VAL A N 1
ATOM 2798 C CA . VAL A 1 361 ? 23.481 -7.553 -20.860 1.00 95.56 361 VAL A CA 1
ATOM 2799 C C . VAL A 1 361 ? 23.488 -8.193 -19.467 1.00 95.56 361 VAL A C 1
ATOM 2801 O O . VAL A 1 361 ? 22.596 -7.919 -18.665 1.00 95.56 361 VAL A O 1
ATOM 2804 N N . GLU A 1 362 ? 24.511 -8.986 -19.129 1.00 96.06 362 GLU A N 1
ATOM 2805 C CA . GLU A 1 362 ? 24.494 -9.763 -17.883 1.00 96.06 362 GLU A CA 1
ATOM 2806 C C . GLU A 1 362 ? 24.631 -8.885 -16.635 1.00 96.06 362 GLU A C 1
ATOM 2808 O O . GLU A 1 362 ? 24.006 -9.169 -15.614 1.00 96.06 362 GLU A O 1
ATOM 2813 N N . ARG A 1 363 ? 25.348 -7.756 -16.738 1.00 95.75 363 ARG A N 1
ATOM 2814 C CA . ARG A 1 363 ? 25.405 -6.748 -15.668 1.00 95.75 363 ARG A CA 1
ATOM 2815 C C . ARG A 1 363 ? 24.007 -6.232 -15.342 1.00 95.75 363 ARG A C 1
ATOM 2817 O O . ARG A 1 363 ? 23.635 -6.130 -14.181 1.00 95.75 363 ARG A O 1
ATOM 2824 N N . TYR A 1 364 ? 23.222 -5.923 -16.367 1.00 96.69 364 TYR A N 1
ATOM 2825 C CA . TYR A 1 364 ? 21.897 -5.346 -16.182 1.00 96.69 364 TYR A CA 1
ATOM 2826 C C . TYR A 1 364 ? 20.849 -6.380 -15.757 1.00 96.69 364 TYR A C 1
ATOM 2828 O O . TYR A 1 364 ? 19.932 -6.035 -15.014 1.00 96.69 364 TYR A O 1
ATOM 2836 N N . ARG A 1 365 ? 20.985 -7.650 -16.163 1.00 98.00 365 ARG A N 1
ATOM 2837 C CA . ARG A 1 365 ? 20.116 -8.750 -15.701 1.00 98.00 365 ARG A CA 1
ATOM 2838 C C . ARG A 1 365 ? 20.157 -8.951 -14.185 1.00 98.00 365 ARG A C 1
ATOM 2840 O O . ARG A 1 365 ? 19.153 -9.363 -13.610 1.00 98.00 365 ARG A O 1
ATOM 2847 N N . GLN A 1 366 ? 21.273 -8.632 -13.524 1.00 97.62 366 GLN A N 1
ATOM 2848 C CA . GLN A 1 366 ? 21.375 -8.709 -12.060 1.00 97.62 366 GLN A CA 1
ATOM 2849 C C . GLN A 1 366 ? 20.339 -7.818 -11.362 1.00 97.62 366 GLN A C 1
ATOM 2851 O O . GLN A 1 366 ? 19.674 -8.285 -10.440 1.00 97.62 366 GLN A O 1
ATOM 2856 N N . ALA A 1 367 ? 20.132 -6.589 -11.845 1.00 97.25 367 ALA A N 1
ATOM 2857 C CA . ALA A 1 367 ? 19.129 -5.678 -11.292 1.00 97.25 367 ALA A CA 1
ATOM 2858 C C . ALA A 1 367 ? 17.696 -6.210 -11.474 1.00 97.25 367 ALA A C 1
ATOM 2860 O O . ALA A 1 367 ? 16.895 -6.163 -10.545 1.00 97.25 367 ALA A O 1
ATOM 2861 N N . TRP A 1 368 ? 17.383 -6.798 -12.635 1.00 98.19 368 TRP A N 1
ATOM 2862 C CA . TRP A 1 368 ? 16.078 -7.433 -12.868 1.00 98.19 368 TRP A CA 1
ATOM 2863 C C . TRP A 1 368 ? 15.802 -8.578 -11.887 1.00 98.19 368 TRP A C 1
ATOM 2865 O O . TRP A 1 368 ? 14.699 -8.681 -11.361 1.00 98.19 368 TRP A O 1
ATOM 2875 N N . ARG A 1 369 ? 16.806 -9.420 -11.604 1.00 98.06 369 ARG A N 1
ATOM 2876 C CA . ARG A 1 369 ? 16.677 -10.507 -10.619 1.00 98.06 369 ARG A CA 1
ATOM 2877 C C . ARG A 1 369 ? 16.508 -9.966 -9.197 1.00 98.06 369 ARG A C 1
ATOM 2879 O O . ARG A 1 369 ? 15.666 -10.471 -8.462 1.00 98.06 369 ARG A O 1
ATOM 2886 N N . ALA A 1 370 ? 17.275 -8.938 -8.829 1.00 92.31 370 ALA A N 1
ATOM 2887 C CA . ALA A 1 370 ? 17.221 -8.327 -7.500 1.00 92.31 370 ALA A CA 1
ATOM 2888 C C . ALA A 1 370 ? 15.840 -7.733 -7.169 1.00 92.31 370 ALA A C 1
ATOM 2890 O O . ALA A 1 370 ? 15.443 -7.737 -6.008 1.00 92.31 370 ALA A O 1
ATOM 2891 N N . HIS A 1 371 ? 15.102 -7.287 -8.189 1.00 91.25 371 HIS A N 1
ATOM 2892 C CA . HIS A 1 371 ? 13.765 -6.703 -8.055 1.00 91.25 371 HIS A CA 1
ATOM 2893 C C . HIS A 1 371 ? 12.638 -7.623 -8.541 1.00 91.25 371 HIS A C 1
ATOM 2895 O O . HIS A 1 371 ? 11.511 -7.174 -8.719 1.00 91.25 371 HIS A O 1
ATOM 2901 N N . LEU A 1 372 ? 12.895 -8.920 -8.753 1.00 90.31 372 LEU A N 1
ATOM 2902 C CA . LEU A 1 372 ? 11.898 -9.825 -9.337 1.00 90.31 372 LEU A CA 1
ATOM 2903 C C . LEU A 1 372 ? 10.586 -9.858 -8.537 1.00 90.31 372 LEU A C 1
ATOM 2905 O O . LEU A 1 372 ? 9.518 -9.849 -9.140 1.00 90.31 372 LEU A O 1
ATOM 2909 N N . ALA A 1 373 ? 10.652 -9.862 -7.204 1.00 66.25 373 ALA A N 1
ATOM 2910 C CA . ALA A 1 373 ? 9.459 -9.873 -6.353 1.00 66.25 373 ALA A CA 1
ATOM 2911 C C . ALA A 1 373 ? 8.594 -8.610 -6.526 1.00 66.25 373 ALA A C 1
ATOM 2913 O O . ALA A 1 373 ? 7.368 -8.702 -6.491 1.00 66.25 373 ALA A O 1
ATOM 2914 N N . ASP A 1 374 ? 9.228 -7.462 -6.773 1.00 75.31 374 ASP A N 1
ATOM 2915 C CA . ASP A 1 374 ? 8.553 -6.182 -7.010 1.00 75.31 374 ASP A CA 1
ATOM 2916 C C . ASP A 1 374 ? 7.989 -6.084 -8.439 1.00 75.31 374 ASP A C 1
ATOM 2918 O O . ASP A 1 374 ? 7.051 -5.332 -8.687 1.00 75.31 374 ASP A O 1
ATOM 2922 N N . LEU A 1 375 ? 8.557 -6.837 -9.388 1.00 91.12 375 LEU A N 1
ATOM 2923 C CA . LEU A 1 375 ? 8.230 -6.781 -10.817 1.00 91.12 375 LEU A CA 1
ATOM 2924 C C . LEU A 1 375 ? 7.205 -7.835 -11.249 1.00 91.12 375 LEU A C 1
ATOM 2926 O O . LEU A 1 375 ? 6.272 -7.529 -11.992 1.00 91.12 375 LEU A O 1
ATOM 2930 N N . ALA A 1 376 ? 7.382 -9.084 -10.815 1.00 86.00 376 ALA A N 1
ATOM 2931 C CA . ALA A 1 376 ? 6.653 -10.248 -11.319 1.00 86.00 376 ALA A CA 1
ATOM 2932 C C . ALA A 1 376 ? 5.116 -10.131 -11.254 1.00 86.00 376 ALA A C 1
ATOM 2934 O O . ALA A 1 376 ? 4.458 -10.637 -12.168 1.00 86.00 376 ALA A O 1
ATOM 2935 N N . PRO A 1 377 ? 4.503 -9.461 -10.257 1.00 78.44 377 PRO A N 1
ATOM 2936 C CA . PRO A 1 377 ? 3.052 -9.275 -10.249 1.00 78.44 377 PRO A CA 1
ATOM 2937 C C . PRO A 1 377 ? 2.537 -8.324 -11.342 1.00 78.44 377 PRO A C 1
ATOM 2939 O O . PRO A 1 377 ? 1.385 -8.446 -11.755 1.00 78.44 377 PRO A O 1
ATOM 2942 N N . PHE A 1 378 ? 3.370 -7.392 -11.817 1.00 89.62 378 PHE A N 1
ATOM 2943 C CA . PHE A 1 378 ? 2.928 -6.227 -12.597 1.00 89.62 378 PHE A CA 1
ATOM 2944 C C . PHE A 1 378 ? 3.504 -6.152 -14.009 1.00 89.62 378 PHE A C 1
ATOM 2946 O O . PHE A 1 378 ? 3.015 -5.366 -14.819 1.00 89.62 378 PHE A O 1
ATOM 2953 N N . VAL A 1 379 ? 4.525 -6.952 -14.329 1.00 97.50 379 VAL A N 1
ATOM 2954 C CA . VAL A 1 379 ? 5.287 -6.803 -15.575 1.00 97.50 379 VAL A CA 1
ATOM 2955 C C . VAL A 1 379 ? 5.317 -8.096 -16.378 1.00 97.50 379 VAL A C 1
ATOM 2957 O O . VAL A 1 379 ? 5.553 -9.174 -15.834 1.00 97.50 379 VAL A O 1
ATOM 2960 N N . ARG A 1 380 ? 5.129 -7.982 -17.694 1.00 98.19 380 ARG A N 1
ATOM 2961 C CA . ARG A 1 380 ? 5.341 -9.053 -18.678 1.00 98.19 380 ARG A CA 1
ATOM 2962 C C . ARG A 1 380 ? 6.162 -8.540 -19.852 1.00 98.19 380 ARG A C 1
ATOM 2964 O O . ARG A 1 380 ? 6.223 -7.337 -20.091 1.00 98.19 380 ARG A O 1
ATOM 2971 N N . SER A 1 381 ? 6.787 -9.441 -20.602 1.00 98.62 381 SER A N 1
ATOM 2972 C CA . SER A 1 381 ? 7.589 -9.080 -21.776 1.00 98.62 381 SER A CA 1
ATOM 2973 C C . SER A 1 381 ? 7.153 -9.841 -23.016 1.00 98.62 381 SER A C 1
ATOM 2975 O O . SER A 1 381 ? 6.799 -11.015 -22.940 1.00 98.62 381 SER A O 1
ATOM 2977 N N . MET A 1 382 ? 7.201 -9.183 -24.173 1.00 98.50 382 MET A N 1
ATOM 2978 C CA . MET A 1 382 ? 6.870 -9.809 -25.454 1.00 98.50 382 MET A CA 1
ATOM 2979 C C . MET A 1 382 ? 7.902 -10.865 -25.884 1.00 98.50 382 MET A C 1
ATOM 2981 O O . MET A 1 382 ? 7.541 -11.831 -26.565 1.00 98.50 382 MET A O 1
ATOM 2985 N N . GLY A 1 383 ? 9.165 -10.742 -25.457 1.00 97.69 383 GLY A N 1
ATOM 2986 C CA . GLY A 1 383 ? 10.228 -11.643 -25.902 1.00 97.69 383 GLY A CA 1
ATOM 2987 C C . GLY A 1 383 ? 11.528 -11.587 -25.100 1.00 97.69 383 GLY A C 1
ATOM 2988 O O . GLY A 1 383 ? 11.662 -10.855 -24.118 1.00 97.69 383 GLY A O 1
ATOM 2989 N N . GLY A 1 384 ? 12.487 -12.401 -25.545 1.00 97.88 384 GLY A N 1
ATOM 2990 C CA . GLY A 1 384 ? 13.822 -12.521 -24.963 1.00 97.88 384 GLY A CA 1
ATOM 2991 C C . GLY A 1 384 ? 13.848 -13.087 -23.544 1.00 97.88 384 GLY A C 1
ATOM 2992 O O . GLY A 1 384 ? 12.892 -13.684 -23.050 1.00 97.88 384 GLY A O 1
ATOM 2993 N N . TRP A 1 385 ? 14.963 -12.848 -22.865 1.00 98.50 385 TRP A N 1
ATOM 2994 C CA . TRP A 1 385 ? 15.200 -13.286 -21.493 1.00 98.50 385 TRP A CA 1
ATOM 2995 C C . TRP A 1 385 ? 14.250 -12.650 -20.474 1.00 98.50 385 TRP A C 1
ATOM 2997 O O . TRP A 1 385 ? 13.895 -13.279 -19.481 1.00 98.50 385 TRP A O 1
ATOM 3007 N N . THR A 1 386 ? 13.795 -11.414 -20.695 1.00 98.56 386 THR A N 1
ATOM 3008 C CA . THR A 1 386 ? 12.775 -10.817 -19.814 1.00 98.56 386 THR A CA 1
ATOM 3009 C C . THR A 1 386 ? 11.449 -11.565 -19.879 1.00 98.56 386 THR A C 1
ATOM 3011 O O . THR A 1 386 ? 10.771 -11.642 -18.859 1.00 98.56 386 THR A O 1
ATOM 3014 N N . ALA A 1 387 ? 11.084 -12.151 -21.025 1.00 98.50 387 ALA A N 1
ATOM 3015 C CA . ALA A 1 387 ? 9.890 -12.988 -21.130 1.00 98.50 387 ALA A CA 1
ATOM 3016 C C . ALA A 1 387 ? 10.071 -14.341 -20.430 1.00 98.50 387 ALA A C 1
ATOM 3018 O O . ALA A 1 387 ? 9.122 -14.842 -19.838 1.00 98.50 387 ALA A O 1
ATOM 3019 N N . GLU A 1 388 ? 11.279 -14.911 -20.436 1.00 98.38 388 GLU A N 1
ATOM 3020 C CA . GLU A 1 388 ? 11.598 -16.106 -19.638 1.00 98.38 388 GLU A CA 1
ATOM 3021 C C . GLU A 1 388 ? 11.509 -15.818 -18.133 1.00 98.38 388 GLU A C 1
ATOM 3023 O O . GLU A 1 388 ? 10.984 -16.628 -17.374 1.00 98.38 388 GLU A O 1
ATOM 3028 N N . LEU A 1 389 ? 12.001 -14.650 -17.702 1.00 97.81 389 LEU A N 1
ATOM 3029 C CA . LEU A 1 389 ? 12.014 -14.246 -16.297 1.00 97.81 389 LEU A CA 1
ATOM 3030 C C . LEU A 1 389 ? 10.618 -13.888 -15.764 1.00 97.81 389 LEU A C 1
ATOM 3032 O O . LEU A 1 389 ? 10.286 -14.239 -14.634 1.00 97.81 389 LEU A O 1
ATOM 3036 N N . LEU A 1 390 ? 9.840 -13.124 -16.536 1.00 97.25 390 LEU A N 1
ATOM 3037 C CA . LEU A 1 390 ? 8.597 -12.493 -16.073 1.00 97.25 390 LEU A CA 1
ATOM 3038 C C . LEU A 1 390 ? 7.336 -13.150 -16.643 1.00 97.25 390 LEU A C 1
ATOM 3040 O O . LEU A 1 390 ? 6.245 -12.889 -16.146 1.00 97.25 390 LEU A O 1
ATOM 3044 N N . GLY A 1 391 ? 7.468 -13.987 -17.672 1.00 98.00 391 GLY A N 1
ATOM 3045 C CA . GLY A 1 391 ? 6.360 -14.484 -18.482 1.00 98.00 391 GLY A CA 1
ATOM 3046 C C . GLY A 1 391 ? 5.989 -13.543 -19.635 1.00 98.00 391 GLY A C 1
ATOM 3047 O O . GLY A 1 391 ? 6.376 -12.367 -19.678 1.00 98.00 391 GLY A O 1
ATOM 3048 N N . LYS A 1 392 ? 5.190 -14.069 -20.569 1.00 98.44 392 LYS A N 1
ATOM 3049 C CA . LYS A 1 392 ? 4.577 -13.303 -21.664 1.00 98.44 392 LYS A CA 1
ATOM 3050 C C . LYS A 1 392 ? 3.217 -12.737 -21.252 1.00 98.44 392 LYS A C 1
ATOM 3052 O O . LYS A 1 392 ? 2.561 -13.342 -20.406 1.00 98.44 392 LYS A O 1
ATOM 3057 N N . PRO A 1 393 ? 2.793 -11.590 -21.809 1.00 97.38 393 PRO A N 1
ATOM 3058 C CA . PRO A 1 393 ? 1.440 -11.106 -21.589 1.00 97.38 393 PRO A CA 1
ATOM 3059 C C . PRO A 1 393 ? 0.443 -11.978 -22.355 1.00 97.38 393 PRO A C 1
ATOM 3061 O O . PRO A 1 393 ? 0.681 -12.345 -23.507 1.00 97.38 393 PRO A O 1
ATOM 3064 N N . ASP A 1 394 ? -0.685 -12.258 -21.720 1.00 95.31 394 ASP A N 1
ATOM 3065 C CA . ASP A 1 394 ? -1.867 -12.869 -22.318 1.00 95.31 394 ASP A CA 1
ATOM 3066 C C . ASP A 1 394 ? -3.128 -12.118 -21.857 1.00 95.31 394 ASP A C 1
ATOM 3068 O O . ASP A 1 394 ? -3.060 -11.197 -21.034 1.00 95.31 394 ASP A O 1
ATOM 3072 N N . ALA A 1 395 ? -4.275 -12.468 -22.445 1.00 90.88 395 ALA A N 1
ATOM 3073 C CA . ALA A 1 395 ? -5.549 -11.817 -22.147 1.00 90.88 395 ALA A CA 1
ATOM 3074 C C . ALA A 1 395 ? -5.949 -11.978 -20.670 1.00 90.88 395 ALA A C 1
ATOM 3076 O O . ALA A 1 395 ? -6.432 -11.024 -20.059 1.00 90.88 395 ALA A O 1
ATOM 3077 N N . ASP A 1 396 ? -5.686 -13.148 -20.085 1.00 87.75 396 ASP A N 1
ATOM 3078 C CA . ASP A 1 396 ? -6.028 -13.453 -18.696 1.00 87.75 396 ASP A CA 1
ATOM 3079 C C . ASP A 1 396 ? -5.235 -12.573 -17.722 1.00 87.75 396 ASP A C 1
ATOM 3081 O O . ASP A 1 396 ? -5.793 -12.011 -16.778 1.00 87.75 396 ASP A O 1
ATOM 3085 N N . TRP A 1 397 ? -3.937 -12.388 -17.970 1.00 88.94 397 TRP A N 1
ATOM 3086 C CA . TRP A 1 397 ? -3.078 -11.543 -17.148 1.00 88.94 397 TRP A CA 1
ATOM 3087 C C . TRP A 1 397 ? -3.411 -10.053 -17.281 1.00 88.94 397 TRP A C 1
ATOM 3089 O O . TRP A 1 397 ? -3.392 -9.322 -16.283 1.00 88.94 397 TRP A O 1
ATOM 3099 N N . LEU A 1 398 ? -3.725 -9.599 -18.498 1.00 90.25 398 LEU A N 1
ATOM 3100 C CA . LEU A 1 398 ? -4.167 -8.224 -18.755 1.00 90.25 398 LEU A CA 1
ATOM 3101 C C . LEU A 1 398 ? -5.504 -7.920 -18.056 1.00 90.25 398 LEU A C 1
ATOM 3103 O O . LEU A 1 398 ? -5.704 -6.792 -17.602 1.00 90.25 398 LEU A O 1
ATOM 3107 N N . GLY A 1 399 ? -6.353 -8.936 -17.884 1.00 80.56 399 GLY A N 1
ATOM 3108 C CA . GLY A 1 399 ? -7.634 -8.858 -17.190 1.00 80.56 399 GLY A CA 1
ATOM 3109 C C . GLY A 1 399 ? -8.773 -8.379 -18.093 1.00 80.56 399 GLY A C 1
ATOM 3110 O O . GLY A 1 399 ? -8.567 -7.651 -19.064 1.00 80.56 399 GLY A O 1
ATOM 3111 N N . SER A 1 400 ? -10.003 -8.767 -17.749 1.00 70.19 400 SER A N 1
ATOM 3112 C CA . SER A 1 400 ? -11.218 -8.468 -18.526 1.00 70.19 400 SER A CA 1
ATOM 3113 C C . SER A 1 400 ? -11.539 -6.975 -18.647 1.00 70.19 400 SER A C 1
ATOM 3115 O O . SER A 1 400 ? -12.204 -6.572 -19.597 1.00 70.19 400 SER A O 1
ATOM 3117 N N . ASP A 1 401 ? -11.049 -6.153 -17.716 1.00 67.25 401 ASP A N 1
ATOM 3118 C CA . ASP A 1 401 ? -11.247 -4.698 -17.720 1.00 67.25 401 ASP A CA 1
ATOM 3119 C C . ASP A 1 401 ? -10.215 -3.947 -18.580 1.00 67.25 401 ASP A C 1
ATOM 3121 O O . ASP A 1 401 ? -10.267 -2.719 -18.691 1.00 67.25 401 ASP A O 1
ATOM 3125 N N . CYS A 1 402 ? -9.266 -4.660 -19.196 1.00 68.12 402 CYS A N 1
ATOM 3126 C CA . CYS A 1 402 ? -8.282 -4.056 -20.081 1.00 68.12 402 CYS A CA 1
ATOM 3127 C C . CYS A 1 402 ? -8.938 -3.637 -21.411 1.00 68.12 402 CYS A C 1
ATOM 3129 O O . CYS A 1 402 ? -9.561 -4.481 -22.069 1.00 68.12 402 CYS A O 1
ATOM 3131 N N . PRO A 1 403 ? -8.785 -2.369 -21.851 1.00 67.75 403 PRO A N 1
ATOM 3132 C CA . PRO A 1 403 ? -9.309 -1.917 -23.132 1.00 67.75 403 PRO A CA 1
ATOM 3133 C C . PRO A 1 403 ? -8.790 -2.788 -24.280 1.00 67.75 403 PRO A C 1
ATOM 3135 O O . PRO A 1 403 ? -7.593 -2.819 -24.581 1.00 67.75 403 PRO A O 1
ATOM 3138 N N . GLN A 1 404 ? -9.706 -3.498 -24.935 1.00 75.00 404 GLN A N 1
ATOM 3139 C CA . GLN A 1 404 ? -9.379 -4.294 -26.110 1.00 75.00 404 GLN A CA 1
ATOM 3140 C C . GLN A 1 404 ? -9.113 -3.366 -27.302 1.00 75.00 404 GLN A C 1
ATOM 3142 O O . GLN A 1 404 ? -9.727 -2.296 -27.383 1.00 75.00 404 GLN A O 1
ATOM 3147 N N . PRO A 1 405 ? -8.210 -3.731 -28.230 1.00 71.06 405 PRO A N 1
ATOM 3148 C CA . PRO A 1 405 ? -8.053 -2.989 -29.473 1.00 71.06 405 PRO A CA 1
ATOM 3149 C C . PRO A 1 405 ? -9.416 -2.904 -30.153 1.00 71.06 405 PRO A C 1
ATOM 3151 O O . PRO A 1 405 ? -10.074 -3.929 -30.352 1.00 71.06 405 PRO A O 1
ATOM 3154 N N . SER A 1 406 ? -9.868 -1.695 -30.492 1.00 64.75 406 SER A N 1
ATOM 3155 C CA . SER A 1 406 ? -11.045 -1.581 -31.341 1.00 64.75 406 SER A CA 1
ATOM 3156 C C . SER A 1 406 ? -10.723 -2.317 -32.638 1.00 64.75 406 SER A C 1
ATOM 3158 O O . SER A 1 406 ? -9.710 -2.041 -33.285 1.00 64.75 406 SER A O 1
ATOM 3160 N N . LEU A 1 407 ? -11.550 -3.303 -32.996 1.00 48.62 407 LEU A N 1
ATOM 3161 C CA . LEU A 1 407 ? -11.514 -3.899 -34.323 1.00 48.62 407 LEU A CA 1
ATOM 3162 C C . LEU A 1 407 ? -11.871 -2.773 -35.29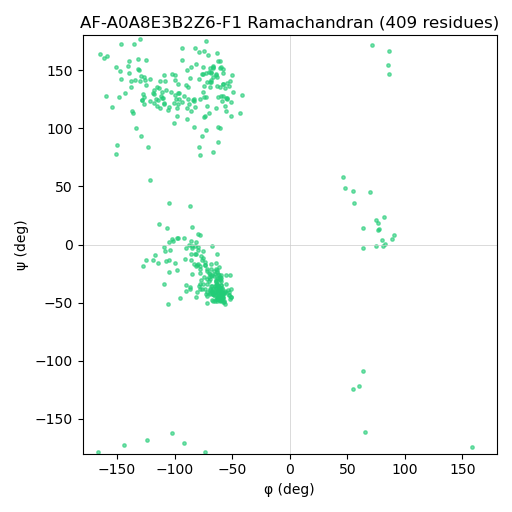3 1.00 48.62 407 LEU A C 1
ATOM 3164 O O . LEU A 1 407 ? -13.041 -2.534 -35.577 1.00 48.62 407 LEU A O 1
ATOM 3168 N N . LEU A 1 408 ? -10.866 -2.019 -35.737 1.00 42.47 408 LEU A N 1
ATOM 3169 C CA . LEU A 1 408 ? -10.998 -1.120 -36.864 1.00 42.47 408 LEU A CA 1
ATOM 3170 C C . LEU A 1 408 ? -11.367 -2.018 -38.040 1.00 42.47 408 LEU A C 1
ATOM 3172 O O . LEU A 1 408 ? -10.521 -2.721 -38.593 1.00 42.47 408 LEU A O 1
ATOM 3176 N N . THR A 1 409 ? -12.660 -2.043 -38.361 1.00 37.62 409 THR A N 1
ATOM 3177 C CA . THR A 1 409 ? -13.168 -2.556 -39.626 1.00 37.62 409 THR A CA 1
ATOM 3178 C C . THR A 1 409 ? -12.368 -1.859 -40.709 1.00 37.62 409 THR A C 1
ATOM 3180 O O . THR A 1 409 ? -12.447 -0.638 -40.852 1.00 37.62 409 THR A O 1
ATOM 3183 N N . SER A 1 410 ? -11.523 -2.626 -41.389 1.00 39.38 410 SER A N 1
ATOM 3184 C CA . SER A 1 410 ? -10.763 -2.162 -42.539 1.00 39.38 410 SER A CA 1
ATOM 3185 C C . SER A 1 410 ? -11.770 -1.634 -43.557 1.00 39.38 410 SER A C 1
ATOM 3187 O O . SER A 1 410 ? -12.660 -2.378 -43.970 1.00 39.38 410 SER A O 1
ATOM 3189 N N . ALA A 1 411 ? -11.665 -0.348 -43.885 1.00 37.22 411 ALA A N 1
ATOM 3190 C CA . ALA A 1 411 ? -12.250 0.213 -45.095 1.00 37.22 411 ALA A CA 1
ATOM 3191 C C . ALA A 1 411 ? -11.312 -0.056 -46.275 1.00 37.22 411 ALA A C 1
ATOM 3193 O O . ALA A 1 411 ? -10.077 -0.022 -46.046 1.00 37.22 411 ALA A O 1
#